Protein 1IA9 (pdb70)

Solvent-accessible surface area: 25788 Å² total; per-residue (Å²): 191,146,28,23,70,83,14,87,82,16,6,30,48,2,15,108,91,8,109,30,98,59,50,100,42,124,31,59,45,3,42,0,16,98,1,84,33,87,32,93,96,86,14,17,56,0,94,2,43,17,11,88,98,17,22,6,0,3,2,18,121,93,52,145,70,72,71,60,38,32,133,12,39,51,0,50,0,28,18,4,24,142,104,22,1,96,59,61,74,70,2,18,15,14,10,8,45,101,117,4,53,117,72,43,54,94,108,16,149,124,77,20,16,20,39,0,0,9,30,21,1,0,2,8,7,0,0,36,3,1,2,46,3,0,44,110,79,27,29,187,60,4,83,87,40,0,114,1,12,44,6,18,0,1,57,8,150,67,68,40,64,36,28,1,0,6,60,31,43,127,56,128,96,105,99,8,4,41,18,64,0,71,43,54,146,43,114,72,67,27,6,37,2,0,2,0,0,0,0,4,0,13,12,9,0,129,16,39,0,1,0,0,15,0,18,1,28,32,62,44,0,2,47,6,4,0,0,45,9,101,48,158,94,39,109,67,1,14,0,1,3,26,87,29,29,118,54,0,26,132,31,1,40,54,84,13,134,37,11,43,5,1,164,97,14,176,27,36,78,5,141,86,101,82,213,144,150,72,94,93,6,59,74,80,28,84,88,14,6,27,60,0,14,112,76,11,99,27,114,50,55,91,137,148,30,52,58,3,11,2,8,90,2,63,30,79,34,98,87,74,26,7,62,0,93,0,51,15,11,105,53,0,39,12,1,46,1,44,89,83,30,180,126,109,77,56,70,48,38,32,56,16,20,68,0,51,0,47,19,1,8,96,86,25,0,97,48,56,86,61,6,13,7,21,26,15,54,94,102,14,31,109,89,22,24,96,104,34,146,139,96,14,41,14,58,0,0,12,24,12,2,5,4,8,10,0,0,22,4,2,6,58,2,0,31,99,57,22,46,196,63,9,93,77,27,0,112,5,15,57,8,12,0,0,76,0,86,71,48,50,69,34,12,1,0,8,65,17,42,109,56,137,108,78,95,0,3,43,26,68,0,53,36,58,146,42,117,68,59,20,23,38,4,0,0,0,0,0,0,14,0,26,32,9,0,152,16,40,0,0,0,0,10,0,15,0,28,17,55,62,0,2,45,1,3,0,0,23,22,112,46,182,142,100,44,44,57,10,1,1,9,30,101,40,24,163,92,2,25,115,16,1,41,54,98,2,119,38,12,62,4,0,151,88,21,177,27,56,61,1,116,97,74,89,200,150

Foldseek 3Di:
DDCDPVNVVVVVVVVDDDDDDDDDDAAFKKWWKFFDWPDVVLLLPTDTHIDDHTKIWGKHFDDFDDDPFKTKTKIATQDIPVCPDPHRFIKIKIFTDPVLLVVCCVVDVPLSRVVLQVLQQVQLSVVQSLLSVCVVPADVVQPDGAHEWHKIWMAGVVVGHIIIMTGDDDDDKDWQFAQQQDGDPDPDSQSLLVLLSQLCVCVVVLNQKGKGRFMGHGRYTYDIWIFRRPDQDPVPTTRHDDDHDSCRLVSNLVRRDHDPSNVSRVGDRSVDDSVD/DDDDDDPVVVVVVVCVVDDDDDDDDDDAWAKKWWKAFDWPCVPLLLPTDTHIDDDTWIWTKHQPDPDWDDDFQKTKGKIATCGTVVCPDPHRFIKIWIWGDPVVQVVCCVVVVPQSGQVLLVLQQVQQSVVQSLQSVCVVPADPPQDAGAHEWHWIWMAGPVVRGIIIMTGDDDADKFWQFDLQLGGDDDPDSQSLVQLLSQLVVCVVVVNQWGWGRFIGHGRYTYRIWIARRPDDDDPPGTSHDDDHDDNNVVSNLVHRDHDPRNVSRVHDRSVDDSVD

InterPro domains:
  IPR004166 Alpha-type protein kinase, alpha-kinase domain [PF02816] (1619-1814)
  IPR004166 Alpha-type protein kinase, alpha-kinase domain [PS51158] (1592-1822)
  IPR004166 Alpha-type protein kinase, alpha-kinase domain [SM00811] (1597-1814)
  IPR011009 Protein kinase-like domain superfamily [SSF56112] (1552-1827)
  IPR029601 Transient receptor potential cation channel subfamily M member 7, alpha-kinase domain [cd16971] (1578-1816)
  IPR032415 TRPM, tetramerisation domain [PF16519] (1194-1249)
  IPR037162 TRPM, tetramerisation domain superfamily [G3DSA:1.20.5.1010] (1195-1249)
  IPR041491 TRPM, SLOG domain [PF18139] (106-371)
  IPR050927 Transient receptor potential cation channel M [PTHR13800] (1-1356)
  IPR056336 Calcium channel YVC1-like, C-terminal transmembrane domain [PF23317] (863-1122)
  IPR057366 TRPM-like domain [PF25508] (427-539)
  IPR057366 TRPM-like domain [PF25508] (573-736)

Organism: Mus musculus (NCBI:txid10090)

CATH classification: 3.30.200.20 (+1 more: 3.20.200.10)

Secondary structure (DSSP, 8-state):
----HHHHHHHHGGGS------BPPSSEEEEEE-EEES-GGGGGG--EEE-SS-EEEEEEEEE--B-SSEEEEEEEEEEEGGGSS-TTEEEEEEEE-HHHHHHSTTT-SS-HHHHHHHHHHHHHHHHHHHHHHHHHHS-TT-----EEPP-EEEEETTTTEEEEEEEPP-S--EESB-TT--BPPP-SHHHHHHHHHHHHHHHHTTTSEEEE--EEETTEE-S-EEEETT-SSGGGTBSSS----TTHHHHHHHH----HHHHHTTPPPTTS-TT-/------HHHHHHHHGGGS-----------EEEEEE-EEES-GGGGGG--EEE-SB-EEEEEE-----EE-SSSEEEEEEEEEEEGGGSS-TTEEEEEEEE-HHHHHHHHTT--SSHHHHHHHHHHHHHHHHHHHHHHHHHHS-TT-----EEPP-EEEEETTTTEEEEEEEPP-S--EESB-TTS-BPPP-SHHHHHHHHHHHHHHHHTTTSEEEE--EEETTEE---EEEETT--STT-SBSSS----TTHHHHHHHH----HHHHHTTPPPTTS-S--

Sequence (556 aa):
YYYSAVERNNLMRLSQSIPFVPVPPRGEPVTVYRLEESSPSILNNSMSSWSQLGLCAKIEFLSKMGGGLRRAVKVLCTWSEHDILKSGHLYIIKSFLPEVINTWSSIYKEDTVLHLCLREIQQQRAAQKLTFAFNQMKPKSIPYSPRFLEVFLLYCHSAGQWFAVEECMTGEFRKYNNNNGDEIIPTNTLEEIMLAFSHWTYEYTRGELLVLDLQGVGENLTDPSVIKAEEKRSCDMVFGPANLGEDAIKNFRAKHHCNSCCRKLKLPDLKRNDYTTNYYYSAVERNNLMRLSQSIPFVPVPPRGEPVTVYRLEESSPSILNNSMSSWSQLGLCAKIEFLSKEEMGGGLRRAVKVLCTWSEHDILKSGHLYIIKSFLPEVINTWSSIYKEDTVLHLCLREIQQQRAAQKLTFAFNQMKPKSIPYSPRFLEVFLLYCHSAGQWFAVEECMTGEFRKYNNNNGDEIIPTNTLEEIMLAFSHWTYEYTRGELLVLDLQGVGENLTDPSVIKAEEKRSCDMVFGPANLGEDAIKNFRAKHHCNSCCRKLKLPDLKRNDYT

Nearest PDB structures (foldseek):
  1iah-assembly1_A  TM=1.003E+00  e=3.356E-58  Mus musculus
  1iah-assembly1_B  TM=9.351E-01  e=4.214E-53  Mus musculus
  1iaj-assembly1_A  TM=9.860E-01  e=1.757E-43  Mus musculus
  1iaj-assembly1_B  TM=9.258E-01  e=1.757E-43  Mus musculus
  7shq-assembly1_A  TM=7.380E-01  e=3.211E-14  Homo sapiens

Structure (mmCIF, N/CA/C/O backbone):
data_1IA9
#
_entry.id   1IA9
#
_cell.length_a   109.270
_cell.length_b   136.550
_cell.length_c   113.260
_cell.angle_alpha   90.00
_cell.angle_beta   90.00
_cell.angle_gamma   90.00
#
_symmetry.space_group_name_H-M   'C 2 2 21'
#
loop_
_entity.id
_entity.type
_entity.pdbx_description
1 polymer 'TRANSIENT RECEPTOR POTENTIAL-RELATED PROTEIN'
2 non-polymer 'ZINC ION'
3 non-polymer 'PHOSPHOAMINOPHOSPHONIC ACID-ADENYLATE ESTER'
4 non-polymer 2,3-DIHYDROXY-1,4-DITHIOBUTANE
5 water water
#
loop_
_atom_site.group_PDB
_atom_site.id
_atom_site.type_symbol
_atom_site.label_atom_id
_atom_site.label_alt_id
_atom_site.label_comp_id
_atom_site.label_asym_id
_atom_site.label_entity_id
_atom_site.label_seq_id
_atom_site.pdbx_PDB_ins_code
_atom_site.Cartn_x
_atom_site.Cartn_y
_atom_site.Cartn_z
_atom_site.occupancy
_atom_site.B_iso_or_equiv
_atom_site.auth_seq_id
_atom_site.auth_comp_id
_atom_site.auth_asym_id
_atom_site.auth_atom_id
_atom_site.pdbx_PDB_model_num
ATOM 1 N N . TYR A 1 3 ? 85.497 47.449 61.133 1.00 71.09 1551 TYR A N 1
ATOM 2 C CA . TYR A 1 3 ? 86.670 47.887 61.941 1.00 71.23 1551 TYR A CA 1
ATOM 3 C C . TYR A 1 3 ? 86.472 47.552 63.421 1.00 69.05 1551 TYR A C 1
ATOM 4 O O . TYR A 1 3 ? 86.124 46.418 63.770 1.00 70.02 1551 TYR A O 1
ATOM 13 N N . TYR A 1 4 ? 86.683 48.546 64.279 1.00 67.19 1552 TYR A N 1
ATOM 14 C CA . TYR A 1 4 ? 86.564 48.408 65.727 1.00 64.42 1552 TYR A CA 1
ATOM 15 C C . TYR A 1 4 ? 85.136 48.094 66.192 1.00 61.98 1552 TYR A C 1
ATOM 16 O O . TYR A 1 4 ? 84.249 48.947 66.116 1.00 62.25 1552 TYR A O 1
ATOM 25 N N . TYR A 1 5 ? 84.926 46.869 66.675 1.00 56.97 1553 TYR A N 1
ATOM 26 C CA . TYR A 1 5 ? 83.615 46.441 67.173 1.00 53.62 1553 TYR A CA 1
ATOM 27 C C . TYR A 1 5 ? 83.671 46.137 68.676 1.00 51.65 1553 TYR A C 1
ATOM 28 O O . TYR A 1 5 ? 83.707 44.976 69.073 1.00 50.28 1553 TYR A O 1
ATOM 37 N N . SER A 1 6 ? 83.651 47.188 69.494 1.00 48.24 1554 SER A N 1
ATOM 38 C CA . SER A 1 6 ? 83.736 47.074 70.952 1.00 46.19 1554 SER A CA 1
ATOM 39 C C . SER A 1 6 ? 82.703 46.177 71.631 1.00 43.93 1554 SER A C 1
ATOM 40 O O . SER A 1 6 ? 81.790 45.649 70.995 1.00 43.05 1554 SER A O 1
ATOM 43 N N . ALA A 1 7 ? 82.873 46.008 72.940 1.00 45.20 1555 ALA A N 1
ATOM 44 C CA . ALA A 1 7 ? 81.970 45.199 73.748 1.00 41.49 1555 ALA A CA 1
ATOM 45 C C . ALA A 1 7 ? 80.712 46.008 74.072 1.00 39.72 1555 ALA A C 1
ATOM 46 O O . ALA A 1 7 ? 79.613 45.457 74.148 1.00 41.31 1555 ALA A O 1
ATOM 48 N N . VAL A 1 8 ? 80.881 47.310 74.275 1.00 37.66 1556 VAL A N 1
ATOM 49 C CA . VAL A 1 8 ? 79.748 48.184 74.583 1.00 38.69 1556 VAL A CA 1
ATOM 50 C C . VAL A 1 8 ? 78.818 48.199 73.369 1.00 34.91 1556 VAL A C 1
ATOM 51 O O . VAL A 1 8 ? 77.599 48.150 73.506 1.00 38.22 1556 VAL A O 1
ATOM 55 N N . GLU A 1 9 ? 79.417 48.261 72.181 1.00 37.69 1557 GLU A N 1
ATOM 56 C CA . GLU A 1 9 ? 78.667 48.273 70.935 1.00 36.35 1557 GLU A CA 1
ATOM 57 C C . GLU A 1 9 ? 77.974 46.928 70.746 1.00 38.34 1557 GLU A C 1
ATOM 58 O O . GLU A 1 9 ? 76.795 46.870 70.410 1.00 31.49 1557 GLU A O 1
ATOM 64 N N . ARG A 1 10 ? 78.703 45.840 70.975 1.00 34.36 1558 ARG A N 1
ATOM 65 C CA . ARG A 1 10 ? 78.116 44.517 70.841 1.00 33.62 1558 ARG A CA 1
ATOM 66 C C . ARG A 1 10 ? 77.024 44.312 71.888 1.00 33.24 1558 ARG A C 1
ATOM 67 O O . ARG A 1 10 ? 75.956 43.780 71.591 1.00 34.08 1558 ARG A O 1
ATOM 75 N N . ASN A 1 11 ? 77.293 44.733 73.120 1.00 33.05 1559 ASN A N 1
ATOM 76 C CA . ASN A 1 11 ? 76.315 44.585 74.192 1.00 35.65 1559 ASN A CA 1
ATOM 77 C C . ASN A 1 11 ? 75.002 45.316 73.892 1.00 34.93 1559 ASN A C 1
ATOM 78 O O . ASN A 1 11 ? 73.914 44.771 74.077 1.00 34.82 1559 ASN A O 1
ATOM 83 N N . ASN A 1 12 ? 75.097 46.553 73.435 1.00 35.89 1560 ASN A N 1
ATOM 84 C CA . ASN A 1 12 ? 73.874 47.300 73.153 1.00 39.75 1560 ASN A CA 1
ATOM 85 C C . ASN A 1 12 ? 73.102 46.765 71.946 1.00 41.96 1560 ASN A C 1
ATOM 86 O O . ASN A 1 12 ? 71.897 47.023 71.812 1.00 43.50 1560 ASN A O 1
ATOM 91 N N . LEU A 1 13 ? 73.786 46.017 71.078 1.00 38.59 1561 LEU A N 1
ATOM 92 C CA . LEU A 1 13 ? 73.140 45.413 69.919 1.00 37.13 1561 LEU A CA 1
ATOM 93 C C . LEU A 1 13 ? 72.417 44.151 70.371 1.00 36.45 1561 LEU A C 1
ATOM 94 O O . LEU A 1 13 ? 71.241 43.960 70.094 1.00 36.30 1561 LEU A O 1
ATOM 99 N N . MET A 1 14 ? 73.143 43.287 71.071 1.00 37.45 1562 MET A N 1
ATOM 100 C CA . MET A 1 14 ? 72.589 42.027 71.546 1.00 36.18 1562 MET A CA 1
ATOM 101 C C . MET A 1 14 ? 71.450 42.248 72.540 1.00 35.97 1562 MET A C 1
ATOM 102 O O . MET A 1 14 ? 70.508 41.461 72.605 1.00 32.22 1562 MET A O 1
ATOM 107 N N . ARG A 1 15 ? 71.533 43.323 73.312 1.00 33.49 1563 ARG A N 1
ATOM 108 C CA . ARG A 1 15 ? 70.474 43.668 74.267 1.00 36.92 1563 ARG A CA 1
ATOM 109 C C . ARG A 1 15 ? 69.114 43.807 73.541 1.00 32.13 1563 ARG A C 1
ATOM 110 O O . ARG A 1 15 ? 68.061 43.484 74.085 1.00 32.81 1563 ARG A O 1
ATOM 118 N N . LEU A 1 16 ? 69.148 44.276 72.299 1.00 32.78 1564 LEU A N 1
ATOM 119 C CA . LEU A 1 16 ? 67.924 44.449 71.520 1.00 32.25 1564 LEU A CA 1
ATOM 120 C C . LEU A 1 16 ? 67.280 43.123 71.095 1.00 31.94 1564 LEU A C 1
ATOM 121 O O . LEU A 1 16 ? 66.117 43.094 70.710 1.00 32.06 1564 LEU A O 1
ATOM 126 N N . SER A 1 17 ? 68.024 42.024 71.184 1.00 31.21 1565 SER A N 1
ATOM 127 C CA . SER A 1 17 ? 67.483 40.726 70.808 1.00 35.57 1565 SER A CA 1
ATOM 128 C C . SER A 1 17 ? 66.715 40.101 71.971 1.00 38.19 1565 SER A C 1
ATOM 129 O O . SER A 1 17 ? 65.982 39.127 71.796 1.00 37.12 1565 SER A O 1
ATOM 132 N N . GLN A 1 18 ? 66.876 40.668 73.159 1.00 43.32 1566 GLN A N 1
ATOM 133 C CA . GLN A 1 18 ? 66.207 40.132 74.334 1.00 48.79 1566 GLN A CA 1
ATOM 134 C C . GLN A 1 18 ? 65.142 41.070 74.877 1.00 51.01 1566 GLN A C 1
ATOM 135 O O . GLN A 1 18 ? 64.941 42.169 74.363 1.00 46.72 1566 GLN A O 1
ATOM 141 N N . SER A 1 19 ? 64.445 40.623 75.913 1.00 51.50 1567 SER A N 1
ATOM 142 C CA . SER A 1 19 ? 63.405 41.438 76.516 1.00 56.30 1567 SER A CA 1
ATOM 143 C C . SER A 1 19 ? 63.991 42.629 77.261 1.00 53.78 1567 SER A C 1
ATOM 144 O O . SER A 1 19 ? 64.875 42.481 78.103 1.00 58.15 1567 SER A O 1
ATOM 147 N N . ILE A 1 20 ? 63.499 43.811 76.920 1.00 49.33 1568 ILE A N 1
ATOM 148 C CA . ILE A 1 20 ? 63.908 45.047 77.564 1.00 44.25 1568 ILE A CA 1
ATOM 149 C C . ILE A 1 20 ? 62.629 45.454 78.280 1.00 42.16 1568 ILE A C 1
ATOM 150 O O . ILE A 1 20 ? 61.548 45.393 77.703 1.00 40.87 1568 ILE A O 1
ATOM 155 N N . PRO A 1 21 ? 62.731 45.844 79.556 1.00 42.71 1569 PRO A N 1
ATOM 156 C CA . PRO A 1 21 ? 61.530 46.237 80.294 1.00 42.17 1569 PRO A CA 1
ATOM 157 C C . PRO A 1 21 ? 60.696 47.345 79.667 1.00 37.63 1569 PRO A C 1
ATOM 158 O O . PRO A 1 21 ? 61.210 48.359 79.192 1.00 38.27 1569 PRO A O 1
ATOM 162 N N . PHE A 1 22 ? 59.393 47.122 79.673 1.00 39.09 1570 PHE A N 1
ATOM 163 C CA . PHE A 1 22 ? 58.446 48.084 79.151 1.00 43.96 1570 PHE A CA 1
ATOM 164 C C . PHE A 1 22 ? 57.262 48.210 80.099 1.00 44.42 1570 PHE A C 1
ATOM 165 O O . PHE A 1 22 ? 56.589 47.228 80.409 1.00 45.20 1570 PHE A O 1
ATOM 173 N N . VAL A 1 23 ? 57.026 49.429 80.564 1.00 46.99 1571 VAL A N 1
ATOM 174 C CA . VAL A 1 23 ? 55.911 49.713 81.453 1.00 49.95 1571 VAL A CA 1
ATOM 175 C C . VAL A 1 23 ? 55.076 50.815 80.827 1.00 50.38 1571 VAL A C 1
ATOM 176 O O . VAL A 1 23 ? 55.417 51.995 80.913 1.00 53.18 1571 VAL A O 1
ATOM 180 N N . PRO A 1 24 ? 53.984 50.447 80.156 1.00 50.79 1572 PRO A N 1
ATOM 181 C CA . PRO A 1 24 ? 53.167 51.494 79.552 1.00 51.18 1572 PRO A CA 1
ATOM 182 C C . PRO A 1 24 ? 52.488 52.322 80.639 1.00 54.31 1572 PRO A C 1
ATOM 183 O O . PRO A 1 24 ? 51.737 51.797 81.460 1.00 55.98 1572 PRO A O 1
ATOM 187 N N . VAL A 1 25 ? 52.791 53.614 80.654 1.00 53.07 1573 VAL A N 1
ATOM 188 C CA . VAL A 1 25 ? 52.211 54.542 81.612 1.00 50.87 1573 VAL A CA 1
ATOM 189 C C . VAL A 1 25 ? 51.320 55.497 80.821 1.00 46.19 1573 VAL A C 1
ATOM 190 O O . VAL A 1 25 ? 51.758 56.095 79.837 1.00 42.51 1573 VAL A O 1
ATOM 194 N N . PRO A 1 26 ? 50.056 55.645 81.234 1.00 47.38 1574 PRO A N 1
ATOM 195 C CA . PRO A 1 26 ? 49.152 56.549 80.520 1.00 46.38 1574 PRO A CA 1
ATOM 196 C C . PRO A 1 26 ? 49.731 57.962 80.444 1.00 41.99 1574 PRO A C 1
ATOM 197 O O . PRO A 1 26 ? 50.511 58.377 81.299 1.00 47.20 1574 PRO A O 1
ATOM 201 N N . PRO A 1 27 ? 49.368 58.712 79.402 1.00 42.97 1575 PRO A N 1
ATOM 202 C CA . PRO A 1 27 ? 49.873 60.075 79.257 1.00 42.73 1575 PRO A CA 1
ATOM 203 C C . PRO A 1 27 ? 49.540 60.936 80.477 1.00 42.86 1575 PRO A C 1
ATOM 204 O O . PRO A 1 27 ? 48.614 60.633 81.227 1.00 39.00 1575 PRO A O 1
ATOM 208 N N . ARG A 1 28 ? 50.314 61.997 80.683 1.00 42.64 1576 ARG A N 1
ATOM 209 C CA . ARG A 1 28 ? 50.077 62.905 81.803 1.00 45.64 1576 ARG A CA 1
ATOM 210 C C . ARG A 1 28 ? 49.170 64.028 81.325 1.00 39.55 1576 ARG A C 1
ATOM 211 O O . ARG A 1 28 ? 49.243 64.437 80.167 1.00 42.00 1576 ARG A O 1
ATOM 219 N N . GLY A 1 29 ? 48.318 64.523 82.214 1.00 38.75 1577 GLY A N 1
ATOM 220 C CA . GLY A 1 29 ? 47.418 65.605 81.841 1.00 34.59 1577 GLY A CA 1
ATOM 221 C C . GLY A 1 29 ? 46.310 65.255 80.852 1.00 38.75 1577 GLY A C 1
ATOM 222 O O . GLY A 1 29 ? 45.759 64.153 80.857 1.00 38.45 1577 GLY A O 1
ATOM 223 N N . GLU A 1 30 ? 45.967 66.211 80.001 1.00 38.97 1578 GLU A N 1
ATOM 224 C CA . GLU A 1 30 ? 44.909 66.003 79.030 1.00 40.38 1578 GLU A CA 1
ATOM 225 C C . GLU A 1 30 ? 45.083 66.872 77.804 1.00 37.45 1578 GLU A C 1
ATOM 226 O O . GLU A 1 30 ? 45.622 67.981 77.877 1.00 39.60 1578 GLU A O 1
ATOM 232 N N . PRO A 1 31 ? 44.653 66.363 76.642 1.00 33.92 1579 PRO A N 1
ATOM 233 C CA . PRO A 1 31 ? 44.750 67.118 75.398 1.00 30.98 1579 PRO A CA 1
ATOM 234 C C . PRO A 1 31 ? 43.441 67.921 75.311 1.00 34.48 1579 PRO A C 1
ATOM 235 O O . PRO A 1 31 ? 42.380 67.415 75.690 1.00 36.07 1579 PRO A O 1
ATOM 239 N N . VAL A 1 32 ? 43.512 69.160 74.836 1.00 31.52 1580 VAL A N 1
ATOM 240 C CA . VAL A 1 32 ? 42.316 69.984 74.700 1.00 31.37 1580 VAL A CA 1
ATOM 241 C C . VAL A 1 32 ? 42.322 70.654 73.344 1.00 30.27 1580 VAL A C 1
ATOM 242 O O . VAL A 1 32 ? 43.353 70.713 72.679 1.00 35.65 1580 VAL A O 1
ATOM 246 N N . THR A 1 33 ? 41.167 71.159 72.924 1.00 32.98 1581 THR A N 1
ATOM 247 C CA . THR A 1 33 ? 41.073 71.820 71.630 1.00 32.41 1581 THR A CA 1
ATOM 248 C C . THR A 1 33 ? 40.856 73.300 71.866 1.00 34.08 1581 THR A C 1
ATOM 249 O O . THR A 1 33 ? 39.928 73.699 72.569 1.00 30.98 1581 THR A O 1
ATOM 253 N N . VAL A 1 34 ? 41.721 74.108 71.261 1.00 33.31 1582 VAL A N 1
ATOM 254 C CA . VAL A 1 34 ? 41.678 75.553 71.437 1.00 32.83 1582 VAL A CA 1
ATOM 255 C C . VAL A 1 34 ? 41.206 76.339 70.217 1.00 30.06 1582 VAL A C 1
ATOM 256 O O . VAL A 1 34 ? 41.630 76.088 69.095 1.00 35.50 1582 VAL A O 1
ATOM 260 N N . TYR A 1 35 ? 40.324 77.301 70.460 1.00 31.66 1583 TYR A N 1
ATOM 261 C CA . TYR A 1 35 ? 39.793 78.154 69.414 1.00 29.71 1583 TYR A CA 1
ATOM 262 C C . TYR A 1 35 ? 40.109 79.603 69.766 1.00 32.95 1583 TYR A C 1
ATOM 263 O O . TYR A 1 35 ? 40.055 80.008 70.931 1.00 32.74 1583 TYR A O 1
ATOM 272 N N . ARG A 1 36 ? 40.436 80.389 68.755 1.00 32.36 1584 ARG A N 1
ATOM 273 C CA . ARG A 1 36 ? 40.776 81.777 68.988 1.00 36.55 1584 ARG A CA 1
ATOM 274 C C . ARG A 1 36 ? 39.813 82.789 68.385 1.00 35.58 1584 ARG A C 1
ATOM 275 O O . ARG A 1 36 ? 39.230 82.561 67.323 1.00 37.31 1584 ARG A O 1
ATOM 283 N N . LEU A 1 37 ? 39.641 83.909 69.082 1.00 33.72 1585 LEU A N 1
ATOM 284 C CA . LEU A 1 37 ? 38.806 84.983 68.566 1.00 26.30 1585 LEU A CA 1
ATOM 285 C C . LEU A 1 37 ? 39.807 85.856 67.823 1.00 29.30 1585 LEU A C 1
ATOM 286 O O . LEU A 1 37 ? 40.519 86.659 68.434 1.00 28.61 1585 LEU A O 1
ATOM 291 N N . GLU A 1 38 ? 39.875 85.681 66.506 1.00 29.42 1586 GLU A N 1
ATOM 292 C CA . GLU A 1 38 ? 40.816 86.418 65.666 1.00 35.15 1586 GLU A CA 1
ATOM 293 C C . GLU A 1 38 ? 40.443 87.871 65.407 1.00 34.80 1586 GLU A C 1
ATOM 294 O O . GLU A 1 38 ? 39.307 88.278 65.626 1.00 39.82 1586 GLU A O 1
ATOM 300 N N . GLU A 1 39 ? 41.424 88.641 64.945 1.00 36.60 1587 GLU A N 1
ATOM 301 C CA . GLU A 1 39 ? 41.262 90.063 64.644 1.00 33.96 1587 GLU A CA 1
ATOM 302 C C . GLU A 1 39 ? 41.814 90.381 63.253 1.00 38.28 1587 GLU A C 1
ATOM 303 O O . GLU A 1 39 ? 42.914 89.948 62.895 1.00 37.01 1587 GLU A O 1
ATOM 309 N N . SER A 1 40 ? 41.065 91.161 62.482 1.00 38.69 1588 SER A N 1
ATOM 310 C CA . SER A 1 40 ? 41.474 91.525 61.131 1.00 42.49 1588 SER A CA 1
ATOM 311 C C . SER A 1 40 ? 42.624 92.524 61.129 1.00 43.14 1588 SER A C 1
ATOM 312 O O . SER A 1 40 ? 43.351 92.637 60.144 1.00 45.52 1588 SER A O 1
ATOM 315 N N . SER A 1 41 ? 42.790 93.247 62.232 1.00 42.14 1589 SER A N 1
ATOM 316 C CA . SER A 1 41 ? 43.850 94.247 62.325 1.00 45.08 1589 SER A CA 1
ATOM 317 C C . SER A 1 41 ? 44.454 94.365 63.727 1.00 43.84 1589 SER A C 1
ATOM 318 O O . SER A 1 41 ? 44.247 95.362 64.415 1.00 47.56 1589 SER A O 1
ATOM 321 N N . PRO A 1 42 ? 45.227 93.354 64.156 1.00 45.09 1590 PRO A N 1
ATOM 322 C CA . PRO A 1 42 ? 45.876 93.314 65.473 1.00 45.58 1590 PRO A CA 1
ATOM 323 C C . PRO A 1 42 ? 46.593 94.594 65.895 1.00 47.77 1590 PRO A C 1
ATOM 324 O O . PRO A 1 42 ? 46.383 95.088 67.003 1.00 49.80 1590 PRO A O 1
ATOM 328 N N . SER A 1 43 ? 47.432 95.133 65.012 1.00 47.19 1591 SER A N 1
ATOM 329 C CA . SER A 1 43 ? 48.192 96.341 65.322 1.00 48.55 1591 SER A CA 1
ATOM 330 C C . SER A 1 43 ? 47.307 97.573 65.472 1.00 48.62 1591 SER A C 1
ATOM 331 O O . SER A 1 43 ? 47.777 98.627 65.895 1.00 49.72 1591 SER A O 1
ATOM 334 N N . ILE A 1 44 ? 46.037 97.446 65.100 1.00 47.46 1592 ILE A N 1
ATOM 335 C CA . ILE A 1 44 ? 45.092 98.551 65.224 1.00 47.00 1592 ILE A CA 1
ATOM 336 C C . ILE A 1 44 ? 43.781 97.935 65.717 1.00 46.03 1592 ILE A C 1
ATOM 337 O O . ILE A 1 44 ? 42.723 98.064 65.101 1.00 43.32 1592 ILE A O 1
ATOM 342 N N . LEU A 1 45 ? 43.901 97.253 66.851 1.00 41.94 1593 LEU A N 1
ATOM 343 C CA . LEU A 1 45 ? 42.817 96.536 67.506 1.00 41.53 1593 LEU A CA 1
ATOM 344 C C . LEU A 1 45 ? 41.461 97.225 67.659 1.00 37.09 1593 LEU A C 1
ATOM 345 O O . LEU A 1 45 ? 40.423 96.561 67.617 1.00 32.55 1593 LEU A O 1
ATOM 350 N N . ASN A 1 46 ? 41.451 98.537 67.863 1.00 39.77 1594 ASN A N 1
ATOM 351 C CA . ASN A 1 46 ? 40.178 99.235 68.031 1.00 40.86 1594 ASN A CA 1
ATOM 352 C C . ASN A 1 46 ? 39.465 99.467 66.702 1.00 42.78 1594 ASN A C 1
ATOM 353 O O . ASN A 1 46 ? 38.297 99.848 66.677 1.00 41.00 1594 ASN A O 1
ATOM 358 N N . ASN A 1 47 ? 40.167 99.241 65.597 1.00 43.77 1595 ASN A N 1
ATOM 359 C CA . ASN A 1 47 ? 39.558 99.388 64.277 1.00 47.94 1595 ASN A CA 1
ATOM 360 C C . ASN A 1 47 ? 39.619 98.036 63.579 1.00 47.16 1595 ASN A C 1
ATOM 361 O O . ASN A 1 47 ? 39.641 97.953 62.350 1.00 50.69 1595 ASN A O 1
ATOM 366 N N . SER A 1 48 ? 39.652 96.977 64.380 1.00 43.97 1596 SER A N 1
ATOM 367 C CA . SER A 1 48 ? 39.737 95.622 63.855 1.00 38.88 1596 SER A CA 1
ATOM 368 C C . SER A 1 48 ? 38.441 94.867 64.086 1.00 37.98 1596 SER A C 1
ATOM 369 O O . SER A 1 48 ? 37.719 95.144 65.043 1.00 39.24 1596 SER A O 1
ATOM 372 N N . MET A 1 49 ? 38.138 93.931 63.190 1.00 34.38 1597 MET A N 1
ATOM 373 C CA . MET A 1 49 ? 36.931 93.125 63.308 1.00 36.91 1597 MET A CA 1
ATOM 374 C C . MET A 1 49 ? 37.264 91.786 63.939 1.00 33.97 1597 MET A C 1
ATOM 375 O O . MET A 1 49 ? 38.214 91.108 63.535 1.00 34.82 1597 MET A O 1
ATOM 380 N N . SER A 1 50 ? 36.485 91.413 64.946 1.00 33.56 1598 SER A N 1
ATOM 381 C CA . SER A 1 50 ? 36.688 90.153 65.642 1.00 33.24 1598 SER A CA 1
ATOM 382 C C . SER A 1 50 ? 35.869 89.036 64.998 1.00 35.47 1598 SER A C 1
ATOM 383 O O . SER A 1 50 ? 34.707 89.225 64.682 1.00 34.06 1598 SER A O 1
ATOM 386 N N . SER A 1 51 ? 36.472 87.875 64.789 1.00 30.97 1599 SER A N 1
ATOM 387 C CA . SER A 1 51 ? 35.716 86.761 64.239 1.00 37.02 1599 SER A CA 1
ATOM 388 C C . SER A 1 51 ? 36.340 85.479 64.758 1.00 37.31 1599 SER A C 1
ATOM 389 O O . SER A 1 51 ? 37.558 85.388 64.889 1.00 35.98 1599 SER A O 1
ATOM 392 N N . TRP A 1 52 ? 35.501 84.502 65.081 1.00 36.87 1600 TRP A N 1
ATOM 393 C CA . TRP A 1 52 ? 35.985 83.233 65.599 1.00 38.93 1600 TRP A CA 1
ATOM 394 C C . TRP A 1 52 ? 36.734 82.374 64.594 1.00 41.73 1600 TRP A C 1
ATOM 395 O O . TRP A 1 52 ? 36.380 82.312 63.413 1.00 37.27 1600 TRP A O 1
ATOM 406 N N . SER A 1 53 ? 37.791 81.725 65.073 1.00 40.32 1601 SER A N 1
ATOM 407 C CA . SER A 1 53 ? 38.565 80.828 64.227 1.00 43.59 1601 SER A CA 1
ATOM 408 C C . SER A 1 53 ? 37.700 79.580 64.063 1.00 45.11 1601 SER A C 1
ATOM 409 O O . SER A 1 53 ? 36.799 79.338 64.866 1.00 46.12 1601 SER A O 1
ATOM 412 N N . GLN A 1 54 ? 37.978 78.787 63.034 1.00 47.11 1602 GLN A N 1
ATOM 413 C CA . GLN A 1 54 ? 37.201 77.580 62.760 1.00 51.40 1602 GLN A CA 1
ATOM 414 C C . GLN A 1 54 ? 37.986 76.320 63.093 1.00 48.82 1602 GLN A C 1
ATOM 415 O O . GLN A 1 54 ? 37.461 75.390 63.699 1.00 49.93 1602 GLN A O 1
ATOM 421 N N . LEU A 1 55 ? 39.247 76.302 62.682 1.00 48.49 1603 LEU A N 1
ATOM 422 C CA . LEU A 1 55 ? 40.132 75.168 62.918 1.00 48.61 1603 LEU A CA 1
ATOM 423 C C . LEU A 1 55 ? 40.644 75.148 64.356 1.00 44.76 1603 LEU A C 1
ATOM 424 O O . LEU A 1 55 ? 41.479 75.971 64.724 1.00 41.47 1603 LEU A O 1
ATOM 429 N N . GLY A 1 56 ? 40.143 74.211 65.157 1.00 40.56 1604 GLY A N 1
ATOM 430 C CA . GLY A 1 56 ? 40.576 74.091 66.539 1.00 40.84 1604 GLY A CA 1
ATOM 431 C C . GLY A 1 56 ? 41.923 73.397 66.614 1.00 41.32 1604 GLY A C 1
ATOM 432 O O . GLY A 1 56 ? 42.120 72.359 65.979 1.00 39.46 1604 GLY A O 1
ATOM 433 N N . LEU A 1 57 ? 42.855 73.966 67.374 1.00 36.53 1605 LEU A N 1
ATOM 434 C CA . LEU A 1 57 ? 44.192 73.388 67.491 1.00 34.42 1605 LEU A CA 1
ATOM 435 C C . LEU A 1 57 ? 44.411 72.715 68.846 1.00 36.06 1605 LEU A C 1
ATOM 436 O O . LEU A 1 57 ? 43.899 73.169 69.873 1.00 34.35 1605 LEU A O 1
ATOM 441 N N . CYS A 1 58 ? 45.163 71.617 68.856 1.00 33.52 1606 CYS A N 1
ATOM 442 C CA . CYS A 1 58 ? 45.380 70.902 70.098 1.00 33.15 1606 CYS A CA 1
ATOM 443 C C . CYS A 1 58 ? 46.408 71.579 70.982 1.00 32.77 1606 CYS A C 1
ATOM 444 O O . CYS A 1 58 ? 47.317 72.249 70.499 1.00 36.02 1606 CYS A O 1
ATOM 447 N N . ALA A 1 59 ? 46.229 71.413 72.288 1.00 31.81 1607 ALA A N 1
ATOM 448 C CA . ALA A 1 59 ? 47.147 71.950 73.276 1.00 35.91 1607 ALA A CA 1
ATOM 449 C C . ALA A 1 59 ? 47.200 70.889 74.348 1.00 34.25 1607 ALA A C 1
ATOM 450 O O . ALA A 1 59 ? 46.200 70.208 74.611 1.00 34.60 1607 ALA A O 1
ATOM 452 N N . LYS A 1 60 ? 48.367 70.717 74.953 1.00 31.13 1608 LYS A N 1
ATOM 453 C CA . LYS A 1 60 ? 48.492 69.728 76.007 1.00 29.85 1608 LYS A CA 1
ATOM 454 C C . LYS A 1 60 ? 48.634 70.470 77.328 1.00 32.17 1608 LYS A C 1
ATOM 455 O O . LYS A 1 60 ? 49.549 71.285 77.501 1.00 29.41 1608 LYS A O 1
ATOM 461 N N . ILE A 1 61 ? 47.729 70.196 78.258 1.00 30.30 1609 ILE A N 1
ATOM 462 C CA . ILE A 1 61 ? 47.778 70.865 79.552 1.00 35.16 1609 ILE A CA 1
ATOM 463 C C . ILE A 1 61 ? 47.913 69.885 80.691 1.00 34.36 1609 ILE A C 1
ATOM 464 O O . ILE A 1 61 ? 47.486 68.740 80.589 1.00 36.48 1609 ILE A O 1
ATOM 469 N N . GLU A 1 62 ? 48.514 70.347 81.777 1.00 36.19 1610 GLU A N 1
ATOM 470 C CA . GLU A 1 62 ? 48.690 69.527 82.966 1.00 40.12 1610 GLU A CA 1
ATOM 471 C C . GLU A 1 62 ? 48.188 70.339 84.150 1.00 40.10 1610 GLU A C 1
ATOM 472 O O . GLU A 1 62 ? 48.578 71.496 84.326 1.00 36.24 1610 GLU A O 1
ATOM 478 N N . PHE A 1 63 ? 47.326 69.730 84.958 1.00 39.54 1611 PHE A N 1
ATOM 479 C CA . PHE A 1 63 ? 46.757 70.390 86.126 1.00 42.47 1611 PHE A CA 1
ATOM 480 C C . PHE A 1 63 ? 47.761 70.606 87.241 1.00 43.02 1611 PHE A C 1
ATOM 481 O O . PHE A 1 63 ? 48.580 69.737 87.542 1.00 39.17 1611 PHE A O 1
ATOM 489 N N . LEU A 1 64 ? 47.693 71.783 87.849 1.00 41.36 1612 LEU A N 1
ATOM 490 C CA . LEU A 1 64 ? 48.585 72.117 88.940 1.00 42.85 1612 LEU A CA 1
ATOM 491 C C . LEU A 1 64 ? 47.817 72.344 90.238 1.00 43.94 1612 LEU A C 1
ATOM 492 O O . LEU A 1 64 ? 48.094 71.693 91.237 1.00 45.57 1612 LEU A O 1
ATOM 497 N N . SER A 1 65 ? 46.842 73.251 90.227 1.00 47.46 1613 SER A N 1
ATOM 498 C CA . SER A 1 65 ? 46.101 73.533 91.453 1.00 50.49 1613 SER A CA 1
ATOM 499 C C . SER A 1 65 ? 44.796 74.308 91.305 1.00 52.98 1613 SER A C 1
ATOM 500 O O . SER A 1 65 ? 44.434 74.753 90.215 1.00 45.64 1613 SER A O 1
ATOM 503 N N . LYS A 1 66 ? 44.116 74.458 92.443 1.00 58.50 1614 LYS A N 1
ATOM 504 C CA . LYS A 1 66 ? 42.863 75.202 92.563 1.00 65.46 1614 LYS A CA 1
ATOM 505 C C . LYS A 1 66 ? 41.730 74.648 91.718 1.00 67.53 1614 LYS A C 1
ATOM 506 O O . LYS A 1 66 ? 40.616 74.456 92.219 1.00 72.95 1614 LYS A O 1
ATOM 512 N N . MET A 1 69 ? 40.105 77.819 92.101 1.00 80.28 1617 MET A N 1
ATOM 513 C CA . MET A 1 69 ? 39.852 79.221 92.410 1.00 79.44 1617 MET A CA 1
ATOM 514 C C . MET A 1 69 ? 38.409 79.628 92.180 1.00 78.43 1617 MET A C 1
ATOM 515 O O . MET A 1 69 ? 37.779 79.222 91.203 1.00 75.82 1617 MET A O 1
ATOM 520 N N . GLY A 1 70 ? 37.901 80.458 93.082 1.00 78.48 1618 GLY A N 1
ATOM 521 C CA . GLY A 1 70 ? 36.527 80.892 92.978 1.00 77.62 1618 GLY A CA 1
ATOM 522 C C . GLY A 1 70 ? 36.342 82.377 93.171 1.00 76.04 1618 GLY A C 1
ATOM 523 O O . GLY A 1 70 ? 37.075 83.024 93.916 1.00 76.93 1618 GLY A O 1
ATOM 524 N N . GLY A 1 71 ? 35.362 82.912 92.460 1.00 75.28 1619 GLY A N 1
ATOM 525 C CA . GLY A 1 71 ? 35.032 84.315 92.561 1.00 74.23 1619 GLY A CA 1
ATOM 526 C C . GLY A 1 71 ? 33.525 84.323 92.672 1.00 73.82 1619 GLY A C 1
ATOM 527 O O . GLY A 1 71 ? 32.963 83.645 93.536 1.00 73.33 1619 GLY A O 1
ATOM 528 N N . GLY A 1 72 ? 32.865 85.057 91.784 1.00 72.81 1620 GLY A N 1
ATOM 529 C CA . GLY A 1 72 ? 31.416 85.117 91.819 1.00 68.81 1620 GLY A CA 1
ATOM 530 C C . GLY A 1 72 ? 30.716 84.012 91.043 1.00 67.69 1620 GLY A C 1
ATOM 531 O O . GLY A 1 72 ? 30.055 83.143 91.629 1.00 68.12 1620 GLY A O 1
ATOM 532 N N . LEU A 1 73 ? 30.873 84.039 89.721 1.00 63.83 1621 LEU A N 1
ATOM 533 C CA . LEU A 1 73 ? 30.220 83.062 88.854 1.00 60.82 1621 LEU A CA 1
ATOM 534 C C . LEU A 1 73 ? 31.089 81.996 88.212 1.00 58.69 1621 LEU A C 1
ATOM 535 O O . LEU A 1 73 ? 30.597 81.239 87.370 1.00 57.49 1621 LEU A O 1
ATOM 540 N N . ARG A 1 74 ? 32.357 81.905 88.592 1.00 54.87 1622 ARG A N 1
ATOM 541 C CA . ARG A 1 74 ? 33.213 80.916 87.953 1.00 52.80 1622 ARG A CA 1
ATOM 542 C C . ARG A 1 74 ? 34.181 80.152 88.854 1.00 48.19 1622 ARG A C 1
ATOM 543 O O . ARG A 1 74 ? 34.562 80.616 89.925 1.00 49.71 1622 ARG A O 1
ATOM 551 N N . ARG A 1 75 ? 34.548 78.958 88.401 1.00 46.63 1623 ARG A N 1
ATOM 552 C CA . ARG A 1 75 ? 35.518 78.111 89.084 1.00 47.30 1623 ARG A CA 1
ATOM 553 C C . ARG A 1 75 ? 36.764 78.212 88.206 1.00 43.77 1623 ARG A C 1
ATOM 554 O O . ARG A 1 75 ? 36.657 78.180 86.981 1.00 42.56 1623 ARG A O 1
ATOM 562 N N . ALA A 1 76 ? 37.936 78.331 88.821 1.00 39.77 1624 ALA A N 1
ATOM 563 C CA . ALA A 1 76 ? 39.176 78.463 88.065 1.00 37.18 1624 ALA A CA 1
ATOM 564 C C . ALA A 1 76 ? 40.256 77.498 88.554 1.00 32.30 1624 ALA A C 1
ATOM 565 O O . ALA A 1 76 ? 40.372 77.235 89.741 1.00 35.07 1624 ALA A O 1
ATOM 567 N N . VAL A 1 77 ? 41.025 76.957 87.615 1.00 33.01 1625 VAL A N 1
ATOM 568 C CA . VAL A 1 77 ? 42.110 76.029 87.930 1.00 34.04 1625 VAL A CA 1
ATOM 569 C C . VAL A 1 77 ? 43.368 76.453 87.171 1.00 34.61 1625 VAL A C 1
ATOM 570 O O . VAL A 1 77 ? 43.299 76.874 86.012 1.00 34.30 1625 VAL A O 1
ATOM 574 N N . LYS A 1 78 ? 44.516 76.358 87.833 1.00 34.90 1626 LYS A N 1
ATOM 575 C CA . LYS A 1 78 ? 45.770 76.740 87.200 1.00 33.42 1626 LYS A CA 1
ATOM 576 C C . LYS A 1 78 ? 46.367 75.510 86.533 1.00 29.09 1626 LYS A C 1
ATOM 577 O O . LYS A 1 78 ? 46.372 74.427 87.116 1.00 30.53 1626 LYS A O 1
ATOM 583 N N . VAL A 1 79 ? 46.857 75.683 85.311 1.00 26.82 1627 VAL A N 1
ATOM 584 C CA . VAL A 1 79 ? 47.452 74.582 84.555 1.00 29.02 1627 VAL A CA 1
ATOM 585 C C . VAL A 1 79 ? 48.730 74.980 83.828 1.00 30.50 1627 VAL A C 1
ATOM 586 O O . VAL A 1 79 ? 49.017 76.165 83.647 1.00 32.49 1627 VAL A O 1
ATOM 590 N N . LEU A 1 80 ? 49.487 73.967 83.413 1.00 30.43 1628 LEU A N 1
ATOM 591 C CA . LEU A 1 80 ? 50.723 74.150 82.669 1.00 27.38 1628 LEU A CA 1
ATOM 592 C C . LEU A 1 80 ? 50.493 73.690 81.231 1.00 24.21 1628 LEU A C 1
ATOM 593 O O . LEU A 1 80 ? 49.916 72.626 81.004 1.00 30.13 1628 LEU A O 1
ATOM 598 N N . CYS A 1 81 ? 50.878 74.509 80.260 1.00 25.92 1629 CYS A N 1
ATOM 599 C CA . CYS A 1 81 ? 50.765 74.098 78.864 1.00 28.28 1629 CYS A CA 1
ATOM 600 C C . CYS A 1 81 ? 52.148 73.585 78.473 1.00 29.24 1629 CYS A C 1
ATOM 601 O O . CYS A 1 81 ? 53.117 74.342 78.425 1.00 30.28 1629 CYS A O 1
ATOM 604 N N . THR A 1 82 ? 52.234 72.292 78.188 1.00 31.99 1630 THR A N 1
ATOM 605 C CA . THR A 1 82 ? 53.508 71.673 77.835 1.00 32.08 1630 THR A CA 1
ATOM 606 C C . THR A 1 82 ? 53.812 71.685 76.340 1.00 34.91 1630 THR A C 1
ATOM 607 O O . THR A 1 82 ? 54.969 71.537 75.939 1.00 39.58 1630 THR A O 1
ATOM 611 N N . TRP A 1 83 ? 52.776 71.864 75.523 1.00 32.50 1631 TRP A N 1
ATOM 612 C CA . TRP A 1 83 ? 52.919 71.874 74.067 1.00 34.48 1631 TRP A CA 1
ATOM 613 C C . TRP A 1 83 ? 51.584 72.222 73.418 1.00 30.98 1631 TRP A C 1
ATOM 614 O O . TRP A 1 83 ? 50.530 71.999 74.008 1.00 34.60 1631 TRP A O 1
ATOM 625 N N . SER A 1 84 ? 51.627 72.776 72.210 1.00 30.81 1632 SER A N 1
ATOM 626 C CA . SER A 1 84 ? 50.397 73.090 71.484 1.00 35.55 1632 SER A CA 1
ATOM 627 C C . SER A 1 84 ? 50.678 73.264 70.003 1.00 35.03 1632 SER A C 1
ATOM 628 O O . SER A 1 84 ? 51.756 73.719 69.618 1.00 40.96 1632 SER A O 1
ATOM 631 N N . GLU A 1 85 ? 49.699 72.914 69.174 1.00 37.38 1633 GLU A N 1
ATOM 632 C CA . GLU A 1 85 ? 49.834 73.043 67.729 1.00 38.63 1633 GLU A CA 1
ATOM 633 C C . GLU A 1 85 ? 50.061 74.485 67.310 1.00 40.28 1633 GLU A C 1
ATOM 634 O O . GLU A 1 85 ? 49.343 75.385 67.742 1.00 41.01 1633 GLU A O 1
ATOM 640 N N . HIS A 1 86 ? 51.053 74.689 66.451 1.00 43.55 1634 HIS A N 1
ATOM 641 C CA . HIS A 1 86 ? 51.384 76.011 65.929 1.00 43.39 1634 HIS A CA 1
ATOM 642 C C . HIS A 1 86 ? 51.464 77.075 67.016 1.00 44.66 1634 HIS A C 1
ATOM 643 O O . HIS A 1 86 ? 51.257 78.263 66.766 1.00 46.96 1634 HIS A O 1
ATOM 650 N N . ASP A 1 87 ? 51.785 76.629 68.222 1.00 44.70 1635 ASP A N 1
ATOM 651 C CA . ASP A 1 87 ? 51.893 77.501 69.379 1.00 44.96 1635 ASP A CA 1
ATOM 652 C C . ASP A 1 87 ? 50.668 78.386 69.579 1.00 44.41 1635 ASP A C 1
ATOM 653 O O . ASP A 1 87 ? 50.810 79.579 69.830 1.00 42.09 1635 ASP A O 1
ATOM 658 N N . ILE A 1 88 ? 49.470 77.815 69.484 1.00 41.53 1636 ILE A N 1
ATOM 659 C CA . ILE A 1 88 ? 48.279 78.624 69.705 1.00 40.86 1636 ILE A CA 1
ATOM 660 C C . ILE A 1 88 ? 48.339 79.090 71.159 1.00 36.92 1636 ILE A C 1
ATOM 661 O O . ILE A 1 88 ? 47.846 80.160 71.502 1.00 39.65 1636 ILE A O 1
ATOM 666 N N . LEU A 1 89 ? 48.954 78.263 72.001 1.00 34.60 1637 LEU A N 1
ATOM 667 C CA . LEU A 1 89 ? 49.180 78.588 73.402 1.00 36.85 1637 LEU A CA 1
ATOM 668 C C . LEU A 1 89 ? 50.696 78.442 73.567 1.00 39.12 1637 LEU A C 1
ATOM 669 O O . LEU A 1 89 ? 51.330 77.697 72.816 1.00 39.98 1637 LEU A O 1
ATOM 674 N N . LYS A 1 90 ? 51.283 79.137 74.536 1.00 37.91 1638 LYS A N 1
ATOM 675 C CA . LYS A 1 90 ? 52.732 79.074 74.719 1.00 35.44 1638 LYS A CA 1
ATOM 676 C C . LYS A 1 90 ? 53.185 77.917 75.594 1.00 31.60 1638 LYS A C 1
ATOM 677 O O . LYS A 1 90 ? 52.793 77.809 76.757 1.00 33.82 1638 LYS A O 1
ATOM 683 N N . SER A 1 91 ? 54.011 77.047 75.025 1.00 29.74 1639 SER A N 1
ATOM 684 C CA . SER A 1 91 ? 54.500 75.892 75.759 1.00 30.46 1639 SER A CA 1
ATOM 685 C C . SER A 1 91 ? 55.380 76.369 76.900 1.00 30.85 1639 SER A C 1
ATOM 686 O O . SER A 1 91 ? 56.107 77.351 76.763 1.00 32.29 1639 SER A O 1
ATOM 689 N N . GLY A 1 92 ? 55.297 75.679 78.032 1.00 31.21 1640 GLY A N 1
ATOM 690 C CA . GLY A 1 92 ? 56.093 76.050 79.187 1.00 32.60 1640 GLY A CA 1
ATOM 691 C C . GLY A 1 92 ? 55.543 77.270 79.900 1.00 31.05 1640 GLY A C 1
ATOM 692 O O . GLY A 1 92 ? 56.228 77.862 80.735 1.00 30.59 1640 GLY A O 1
ATOM 693 N N . HIS A 1 93 ? 54.310 77.651 79.566 1.00 29.63 1641 HIS A N 1
ATOM 694 C CA . HIS A 1 93 ? 53.655 78.807 80.177 1.00 27.39 1641 HIS A CA 1
ATOM 695 C C . HIS A 1 93 ? 52.478 78.360 81.035 1.00 30.37 1641 HIS A C 1
ATOM 696 O O . HIS A 1 93 ? 51.871 77.326 80.768 1.00 29.33 1641 HIS A O 1
ATOM 703 N N . LEU A 1 94 ? 52.153 79.157 82.050 1.00 27.87 1642 LEU A N 1
ATOM 704 C CA . LEU A 1 94 ? 51.054 78.853 82.963 1.00 30.84 1642 LEU A CA 1
ATOM 705 C C . LEU A 1 94 ? 49.770 79.527 82.496 1.00 28.56 1642 LEU A C 1
ATOM 706 O O . LEU A 1 94 ? 49.802 80.664 82.047 1.00 26.73 1642 LEU A O 1
ATOM 711 N N . TYR A 1 95 ? 48.650 78.813 82.603 1.00 27.73 1643 TYR A N 1
ATOM 712 C CA . TYR A 1 95 ? 47.344 79.331 82.199 1.00 31.26 1643 TYR A CA 1
ATOM 713 C C . TYR A 1 95 ? 46.311 79.049 83.276 1.00 29.71 1643 TYR A C 1
ATOM 714 O O . TYR A 1 95 ? 46.542 78.243 84.174 1.00 31.25 1643 TYR A O 1
ATOM 723 N N . ILE A 1 96 ? 45.184 79.748 83.190 1.00 29.75 1644 ILE A N 1
ATOM 724 C CA . ILE A 1 96 ? 44.080 79.579 84.121 1.00 29.06 1644 ILE A CA 1
ATOM 725 C C . ILE A 1 96 ? 42.874 79.157 83.266 1.00 25.68 1644 ILE A C 1
ATOM 726 O O . ILE A 1 96 ? 42.548 79.802 82.279 1.00 25.44 1644 ILE A O 1
ATOM 731 N N . ILE A 1 97 ? 42.220 78.072 83.643 1.00 32.57 1645 ILE A N 1
ATOM 732 C CA . ILE A 1 97 ? 41.058 77.615 82.885 1.00 30.66 1645 ILE A CA 1
ATOM 733 C C . ILE A 1 97 ? 39.825 77.860 83.751 1.00 32.31 1645 ILE A C 1
ATOM 734 O O . ILE A 1 97 ? 39.803 77.496 84.925 1.00 31.88 1645 ILE A O 1
ATOM 739 N N . LYS A 1 98 ? 38.814 78.496 83.165 1.00 35.69 1646 LYS A N 1
ATOM 740 C CA . LYS A 1 98 ? 37.583 78.833 83.883 1.00 34.66 1646 LYS A CA 1
ATOM 741 C C . LYS A 1 98 ? 36.303 78.246 83.269 1.00 34.37 1646 LYS A C 1
ATOM 742 O O . LYS A 1 98 ? 36.141 78.231 82.052 1.00 29.02 1646 LYS A O 1
ATOM 748 N N . SER A 1 99 ? 35.406 77.774 84.133 1.00 37.48 1647 SER A N 1
ATOM 749 C CA . SER A 1 99 ? 34.118 77.204 83.720 1.00 41.77 1647 SER A CA 1
ATOM 750 C C . SER A 1 99 ? 32.999 77.809 84.584 1.00 42.92 1647 SER A C 1
ATOM 751 O O . SER A 1 99 ? 33.207 78.085 85.759 1.00 41.18 1647 SER A O 1
ATOM 754 N N . PHE A 1 100 ? 31.814 77.996 84.011 1.00 47.29 1648 PHE A N 1
ATOM 755 C CA . PHE A 1 100 ? 30.703 78.597 84.750 1.00 48.78 1648 PHE A CA 1
ATOM 756 C C . PHE A 1 100 ? 30.072 77.728 85.832 1.00 50.85 1648 PHE A C 1
ATOM 757 O O . PHE A 1 100 ? 30.104 76.500 85.762 1.00 48.94 1648 PHE A O 1
ATOM 765 N N . LEU A 1 101 ? 29.514 78.397 86.838 1.00 53.65 1649 LEU A N 1
ATOM 766 C CA . LEU A 1 101 ? 28.848 77.751 87.972 1.00 59.60 1649 LEU A CA 1
ATOM 767 C C . LEU A 1 101 ? 27.453 77.259 87.580 1.00 61.50 1649 LEU A C 1
ATOM 768 O O . LEU A 1 101 ? 26.888 77.698 86.576 1.00 60.21 1649 LEU A O 1
ATOM 773 N N . PRO A 1 102 ? 26.877 76.343 88.376 1.00 63.55 1650 PRO A N 1
ATOM 774 C CA . PRO A 1 102 ? 25.542 75.809 88.086 1.00 64.27 1650 PRO A CA 1
ATOM 775 C C . PRO A 1 102 ? 24.468 76.888 87.913 1.00 64.46 1650 PRO A C 1
ATOM 776 O O . PRO A 1 102 ? 23.789 76.945 86.889 1.00 66.11 1650 PRO A O 1
ATOM 780 N N . GLU A 1 103 ? 24.326 77.748 88.914 1.00 66.55 1651 GLU A N 1
ATOM 781 C CA . GLU A 1 103 ? 23.335 78.820 88.880 1.00 68.35 1651 GLU A CA 1
ATOM 782 C C . GLU A 1 103 ? 23.402 79.672 87.607 1.00 69.24 1651 GLU A C 1
ATOM 783 O O . GLU A 1 103 ? 22.373 79.990 87.006 1.00 69.32 1651 GLU A O 1
ATOM 789 N N . VAL A 1 104 ? 24.612 80.029 87.191 1.00 68.28 1652 VAL A N 1
ATOM 790 C CA . VAL A 1 104 ? 24.802 80.855 86.000 1.00 66.61 1652 VAL A CA 1
ATOM 791 C C . VAL A 1 104 ? 24.318 80.182 84.718 1.00 67.09 1652 VAL A C 1
ATOM 792 O O . VAL A 1 104 ? 23.760 80.842 83.837 1.00 67.52 1652 VAL A O 1
ATOM 796 N N . ILE A 1 105 ? 24.551 78.877 84.610 1.00 65.26 1653 ILE A N 1
ATOM 797 C CA . ILE A 1 105 ? 24.125 78.116 83.442 1.00 66.03 1653 ILE A CA 1
ATOM 798 C C . ILE A 1 105 ? 22.609 77.965 83.498 1.00 68.06 1653 ILE A C 1
ATOM 799 O O . ILE A 1 105 ? 21.937 77.902 82.470 1.00 67.89 1653 ILE A O 1
ATOM 804 N N . ASN A 1 106 ? 22.085 77.912 84.718 1.00 69.49 1654 ASN A N 1
ATOM 805 C CA . ASN A 1 106 ? 20.651 77.765 84.952 1.00 72.06 1654 ASN A CA 1
ATOM 806 C C . ASN A 1 106 ? 19.938 79.103 84.731 1.00 71.65 1654 ASN A C 1
ATOM 807 O O . ASN A 1 106 ? 18.725 79.154 84.534 1.00 73.51 1654 ASN A O 1
ATOM 812 N N . THR A 1 107 ? 20.704 80.185 84.769 1.00 71.23 1655 THR A N 1
ATOM 813 C CA . THR A 1 107 ? 20.157 81.520 84.565 1.00 68.99 1655 THR A CA 1
ATOM 814 C C . THR A 1 107 ? 20.035 81.844 83.075 1.00 69.77 1655 THR A C 1
ATOM 815 O O . THR A 1 107 ? 19.178 82.631 82.672 1.00 70.23 1655 THR A O 1
ATOM 819 N N . TRP A 1 108 ? 20.890 81.235 82.257 1.00 69.61 1656 TRP A N 1
ATOM 820 C CA . TRP A 1 108 ? 20.879 81.482 80.816 1.00 67.83 1656 TRP A CA 1
ATOM 821 C C . TRP A 1 108 ? 20.316 80.281 80.056 1.00 67.35 1656 TRP A C 1
ATOM 822 O O . TRP A 1 108 ? 20.295 80.271 78.825 1.00 65.08 1656 TRP A O 1
ATOM 833 N N . SER A 1 109 ? 19.866 79.274 80.800 1.00 67.02 1657 SER A N 1
ATOM 834 C CA . SER A 1 109 ? 19.295 78.065 80.213 1.00 68.95 1657 SER A CA 1
ATOM 835 C C . SER A 1 109 ? 18.146 78.389 79.259 1.00 70.68 1657 SER A C 1
ATOM 836 O O . SER A 1 109 ? 17.948 77.704 78.254 1.00 71.25 1657 SER A O 1
ATOM 839 N N . SER A 1 110 ? 17.390 79.432 79.583 1.00 71.89 1658 SER A N 1
ATOM 840 C CA . SER A 1 110 ? 16.264 79.849 78.752 1.00 73.29 1658 SER A CA 1
ATOM 841 C C . SER A 1 110 ? 16.755 80.703 77.584 1.00 73.30 1658 SER A C 1
ATOM 842 O O . SER A 1 110 ? 16.296 80.551 76.450 1.00 74.60 1658 SER A O 1
ATOM 845 N N . ILE A 1 111 ? 17.691 81.601 77.870 1.00 71.77 1659 ILE A N 1
ATOM 846 C CA . ILE A 1 111 ? 18.245 82.482 76.854 1.00 69.37 1659 ILE A CA 1
ATOM 847 C C . ILE A 1 111 ? 18.935 81.669 75.763 1.00 69.04 1659 ILE A C 1
ATOM 848 O O . ILE A 1 111 ? 18.830 81.979 74.576 1.00 67.75 1659 ILE A O 1
ATOM 853 N N . TYR A 1 112 ? 19.653 80.628 76.173 1.00 68.90 1660 TYR A N 1
ATOM 854 C CA . TYR A 1 112 ? 20.357 79.780 75.223 1.00 68.31 1660 TYR A CA 1
ATOM 855 C C . TYR A 1 112 ? 19.881 78.339 75.257 1.00 69.26 1660 TYR A C 1
ATOM 856 O O . TYR A 1 112 ? 20.298 77.546 76.102 1.00 70.07 1660 TYR A O 1
ATOM 865 N N . LYS A 1 113 ? 18.992 78.024 74.319 1.00 70.99 1661 LYS A N 1
ATOM 866 C CA . LYS A 1 113 ? 18.410 76.699 74.166 1.00 71.20 1661 LYS A CA 1
ATOM 867 C C . LYS A 1 113 ? 19.431 75.575 74.340 1.00 70.60 1661 LYS A C 1
ATOM 868 O O . LYS A 1 113 ? 19.444 74.889 75.363 1.00 69.82 1661 LYS A O 1
ATOM 874 N N . GLU A 1 114 ? 20.276 75.390 73.332 1.00 69.79 1662 GLU A N 1
ATOM 875 C CA . GLU A 1 114 ? 21.298 74.353 73.363 1.00 70.76 1662 GLU A CA 1
ATOM 876 C C . GLU A 1 114 ? 22.657 75.027 73.524 1.00 69.00 1662 GLU A C 1
ATOM 877 O O . GLU A 1 114 ? 22.775 76.243 73.367 1.00 68.18 1662 GLU A O 1
ATOM 883 N N . ASP A 1 115 ? 23.676 74.232 73.836 1.00 68.16 1663 ASP A N 1
ATOM 884 C CA . ASP A 1 115 ? 25.031 74.747 74.008 1.00 64.03 1663 ASP A CA 1
ATOM 885 C C . ASP A 1 115 ? 25.050 76.005 74.870 1.00 60.20 1663 ASP A C 1
ATOM 886 O O . ASP A 1 115 ? 25.655 77.010 74.495 1.00 59.19 1663 ASP A O 1
ATOM 891 N N . THR A 1 116 ? 24.389 75.945 76.021 1.00 55.55 1664 THR A N 1
ATOM 892 C CA . THR A 1 116 ? 24.337 77.082 76.924 1.00 52.38 1664 THR A CA 1
ATOM 893 C C . THR A 1 116 ? 25.747 77.515 77.327 1.00 50.50 1664 THR A C 1
ATOM 894 O O . THR A 1 116 ? 26.111 78.676 77.167 1.00 50.59 1664 THR A O 1
ATOM 898 N N . VAL A 1 117 ? 26.538 76.575 77.836 1.00 48.55 1665 VAL A N 1
ATOM 899 C CA . VAL A 1 117 ? 27.902 76.862 78.263 1.00 47.84 1665 VAL A CA 1
ATOM 900 C C . VAL A 1 117 ? 28.757 77.400 77.121 1.00 46.41 1665 VAL A C 1
ATOM 901 O O . VAL A 1 117 ? 29.510 78.356 77.309 1.00 45.78 1665 VAL A O 1
ATOM 905 N N . LEU A 1 118 ? 28.633 76.804 75.937 1.00 43.24 1666 LEU A N 1
ATOM 906 C CA . LEU A 1 118 ? 29.390 77.273 74.785 1.00 44.55 1666 LEU A CA 1
ATOM 907 C C . LEU A 1 118 ? 29.121 78.755 74.550 1.00 45.90 1666 LEU A C 1
ATOM 908 O O . LEU A 1 118 ? 30.056 79.550 74.405 1.00 43.28 1666 LEU A O 1
ATOM 913 N N . HIS A 1 119 ? 27.848 79.140 74.512 1.00 44.98 1667 HIS A N 1
ATOM 914 C CA . HIS A 1 119 ? 27.529 80.547 74.295 1.00 46.25 1667 HIS A CA 1
ATOM 915 C C . HIS A 1 119 ? 27.971 81.437 75.447 1.00 40.20 1667 HIS A C 1
ATOM 916 O O . HIS A 1 119 ? 28.426 82.553 75.218 1.00 44.36 1667 HIS A O 1
ATOM 923 N N . LEU A 1 120 ? 27.854 80.948 76.678 1.00 38.35 1668 LEU A N 1
ATOM 924 C CA . LEU A 1 120 ? 28.285 81.725 77.830 1.00 37.56 1668 LEU A CA 1
ATOM 925 C C . LEU A 1 120 ? 29.782 82.015 77.692 1.00 42.28 1668 LEU A C 1
ATOM 926 O O . LEU A 1 120 ? 30.229 83.134 77.945 1.00 41.19 1668 LEU A O 1
ATOM 931 N N . CYS A 1 121 ? 30.545 81.004 77.277 1.00 39.44 1669 CYS A N 1
ATOM 932 C CA . CYS A 1 121 ? 31.977 81.151 77.098 1.00 37.97 1669 CYS A CA 1
ATOM 933 C C . CYS A 1 121 ? 32.266 82.120 75.955 1.00 37.21 1669 CYS A C 1
ATOM 934 O O . CYS A 1 121 ? 33.103 83.013 76.090 1.00 35.50 1669 CYS A O 1
ATOM 937 N N . LEU A 1 122 ? 31.571 81.947 74.832 1.00 35.37 1670 LEU A N 1
ATOM 938 C CA . LEU A 1 122 ? 31.762 82.823 73.681 1.00 36.45 1670 LEU A CA 1
ATOM 939 C C . LEU A 1 122 ? 31.522 84.289 74.041 1.00 35.58 1670 LEU A C 1
ATOM 940 O O . LEU A 1 122 ? 32.310 85.168 73.674 1.00 32.13 1670 LEU A O 1
ATOM 945 N N . ARG A 1 123 ? 30.437 84.547 74.764 1.00 37.03 1671 ARG A N 1
ATOM 946 C CA . ARG A 1 123 ? 30.082 85.909 75.176 1.00 36.15 1671 ARG A CA 1
ATOM 947 C C . ARG A 1 123 ? 31.079 86.475 76.193 1.00 33.96 1671 ARG A C 1
ATOM 948 O O . ARG A 1 123 ? 31.434 87.653 76.135 1.00 32.97 1671 ARG A O 1
ATOM 956 N N . GLU A 1 124 ? 31.538 85.633 77.115 1.00 34.48 1672 GLU A N 1
ATOM 957 C CA . GLU A 1 124 ? 32.506 86.063 78.125 1.00 34.07 1672 GLU A CA 1
ATOM 958 C C . GLU A 1 124 ? 33.806 86.495 77.442 1.00 33.21 1672 GLU A C 1
ATOM 959 O O . GLU A 1 124 ? 34.388 87.529 77.771 1.00 29.09 1672 GLU A O 1
ATOM 965 N N . ILE A 1 125 ? 34.265 85.696 76.489 1.00 32.86 1673 ILE A N 1
ATOM 966 C CA . ILE A 1 125 ? 35.493 86.028 75.770 1.00 32.49 1673 ILE A CA 1
ATOM 967 C C . ILE A 1 125 ? 35.317 87.298 74.929 1.00 29.96 1673 ILE A C 1
ATOM 968 O O . ILE A 1 125 ? 36.222 88.138 74.829 1.00 23.62 1673 ILE A O 1
ATOM 973 N N . GLN A 1 126 ? 34.148 87.440 74.316 1.00 31.27 1674 GLN A N 1
ATOM 974 C CA . GLN A 1 126 ? 33.874 88.620 73.507 1.00 30.16 1674 GLN A CA 1
ATOM 975 C C . GLN A 1 126 ? 33.842 89.871 74.380 1.00 27.86 1674 GLN A C 1
ATOM 976 O O . GLN A 1 126 ? 34.333 90.929 73.979 1.00 26.03 1674 GLN A O 1
ATOM 982 N N . GLN A 1 127 ? 33.273 89.748 75.574 1.00 28.71 1675 GLN A N 1
ATOM 983 C CA . GLN A 1 127 ? 33.196 90.879 76.500 1.00 27.99 1675 GLN A CA 1
ATOM 984 C C . GLN A 1 127 ? 34.597 91.407 76.839 1.00 27.15 1675 GLN A C 1
ATOM 985 O O . GLN A 1 127 ? 34.842 92.615 76.807 1.00 24.84 1675 GLN A O 1
ATOM 991 N N . GLN A 1 128 ? 35.516 90.498 77.154 1.00 28.59 1676 GLN A N 1
ATOM 992 C CA . GLN A 1 128 ? 36.880 90.909 77.489 1.00 27.41 1676 GLN A CA 1
ATOM 993 C C . GLN A 1 128 ? 37.574 91.546 76.279 1.00 24.72 1676 GLN A C 1
ATOM 994 O O . GLN A 1 128 ? 38.364 92.498 76.422 1.00 23.53 1676 GLN A O 1
ATOM 1000 N N . ARG A 1 129 ? 37.267 91.057 75.078 1.00 24.98 1677 ARG A N 1
ATOM 1001 C CA . ARG A 1 129 ? 37.877 91.637 73.875 1.00 27.46 1677 ARG A CA 1
ATOM 1002 C C . ARG A 1 129 ? 37.384 93.078 73.712 1.00 25.22 1677 ARG A C 1
ATOM 1003 O O . ARG A 1 129 ? 38.130 93.970 73.291 1.00 23.85 1677 ARG A O 1
ATOM 1011 N N . ALA A 1 130 ? 36.127 93.319 74.062 1.00 26.79 1678 ALA A N 1
ATOM 1012 C CA . ALA A 1 130 ? 35.592 94.680 73.950 1.00 27.09 1678 ALA A CA 1
ATOM 1013 C C . ALA A 1 130 ? 36.400 95.636 74.842 1.00 22.44 1678 ALA A C 1
ATOM 1014 O O . ALA A 1 130 ? 36.827 96.697 74.399 1.00 26.29 1678 ALA A O 1
ATOM 1016 N N . ALA A 1 131 ? 36.615 95.240 76.093 1.00 22.60 1679 ALA A N 1
ATOM 1017 C CA . ALA A 1 131 ? 37.379 96.043 77.042 1.00 26.49 1679 ALA A CA 1
ATOM 1018 C C . ALA A 1 131 ? 38.787 96.275 76.517 1.00 27.97 1679 ALA A C 1
ATOM 1019 O O . ALA A 1 131 ? 39.341 97.367 76.655 1.00 30.99 1679 ALA A O 1
ATOM 1021 N N . GLN A 1 132 ? 39.359 95.231 75.917 1.00 30.84 1680 GLN A N 1
ATOM 1022 C CA . GLN A 1 132 ? 40.699 95.285 75.346 1.00 27.04 1680 GLN A CA 1
ATOM 1023 C C . GLN A 1 132 ? 40.770 96.328 74.228 1.00 26.53 1680 GLN A C 1
ATOM 1024 O O . GLN A 1 132 ? 41.722 97.119 74.136 1.00 26.27 1680 GLN A O 1
ATOM 1030 N N . LYS A 1 133 ? 39.759 96.333 73.368 1.00 27.67 1681 LYS A N 1
ATOM 1031 C CA . LYS A 1 133 ? 39.718 97.308 72.289 1.00 29.91 1681 LYS A CA 1
ATOM 1032 C C . LYS A 1 133 ? 39.639 98.709 72.901 1.00 29.15 1681 LYS A C 1
ATOM 1033 O O . LYS A 1 133 ? 40.195 99.665 72.362 1.00 27.62 1681 LYS A O 1
ATOM 1039 N N . LEU A 1 134 ? 38.958 98.828 74.037 1.00 28.61 1682 LEU A N 1
ATOM 1040 C CA . LEU A 1 134 ? 38.872 100.136 74.693 1.00 33.22 1682 LEU A CA 1
ATOM 1041 C C . LEU A 1 134 ? 40.206 100.524 75.328 1.00 30.96 1682 LEU A C 1
ATOM 1042 O O . LEU A 1 134 ? 40.624 101.676 75.223 1.00 32.68 1682 LEU A O 1
ATOM 1047 N N . THR A 1 135 ? 40.883 99.583 75.986 1.00 33.06 1683 THR A N 1
ATOM 1048 C CA . THR A 1 135 ? 42.178 99.927 76.569 1.00 33.35 1683 THR A CA 1
ATOM 1049 C C . THR A 1 135 ? 43.142 100.316 75.444 1.00 34.31 1683 THR A C 1
ATOM 1050 O O . THR A 1 135 ? 43.973 101.212 75.609 1.00 35.90 1683 THR A O 1
ATOM 1054 N N . PHE A 1 136 ? 43.019 99.657 74.292 1.00 36.57 1684 PHE A N 1
ATOM 1055 C CA . PHE A 1 136 ? 43.874 99.966 73.154 1.00 36.39 1684 PHE A CA 1
ATOM 1056 C C . PHE A 1 136 ? 43.687 101.412 72.720 1.00 36.32 1684 PHE A C 1
ATOM 1057 O O . PHE A 1 136 ? 44.668 102.128 72.500 1.00 34.01 1684 PHE A O 1
ATOM 1065 N N . ALA A 1 137 ? 42.433 101.846 72.594 1.00 34.91 1685 ALA A N 1
ATOM 1066 C CA . ALA A 1 137 ? 42.145 103.224 72.201 1.00 31.92 1685 ALA A CA 1
ATOM 1067 C C . ALA A 1 137 ? 42.697 104.177 73.259 1.00 32.59 1685 ALA A C 1
ATOM 1068 O O . ALA A 1 137 ? 43.305 105.203 72.940 1.00 29.63 1685 ALA A O 1
ATOM 1070 N N . PHE A 1 138 ? 42.470 103.831 74.523 1.00 30.75 1686 PHE A N 1
ATOM 1071 C CA . PHE A 1 138 ? 42.927 104.645 75.647 1.00 33.09 1686 PHE A CA 1
ATOM 1072 C C . PHE A 1 138 ? 44.419 104.929 75.555 1.00 35.55 1686 PHE A C 1
ATOM 1073 O O . PHE A 1 138 ? 44.868 106.073 75.673 1.00 35.41 1686 PHE A O 1
ATOM 1081 N N . ASN A 1 139 ? 45.192 103.875 75.351 1.00 34.05 1687 ASN A N 1
ATOM 1082 C CA . ASN A 1 139 ? 46.623 104.032 75.266 1.00 40.30 1687 ASN A CA 1
ATOM 1083 C C . ASN A 1 139 ? 47.037 104.858 74.050 1.00 44.79 1687 ASN A C 1
ATOM 1084 O O . ASN A 1 139 ? 48.090 105.502 74.063 1.00 44.09 1687 ASN A O 1
ATOM 1089 N N . GLN A 1 140 ? 46.193 104.877 73.019 1.00 45.63 1688 GLN A N 1
ATOM 1090 C CA . GLN A 1 140 ? 46.485 105.663 71.823 1.00 49.29 1688 GLN A CA 1
ATOM 1091 C C . GLN A 1 140 ? 46.220 107.153 72.021 1.00 48.07 1688 GLN A C 1
ATOM 1092 O O . GLN A 1 140 ? 47.003 107.985 71.572 1.00 47.41 1688 GLN A O 1
ATOM 1098 N N . MET A 1 141 ? 45.115 107.482 72.685 1.00 47.24 1689 MET A N 1
ATOM 1099 C CA . MET A 1 141 ? 44.715 108.873 72.890 1.00 48.63 1689 MET A CA 1
ATOM 1100 C C . MET A 1 141 ? 45.203 109.563 74.160 1.00 48.37 1689 MET A C 1
ATOM 1101 O O . MET A 1 141 ? 45.386 110.778 74.169 1.00 47.01 1689 MET A O 1
ATOM 1106 N N . LYS A 1 142 ? 45.403 108.803 75.233 1.00 46.64 1690 LYS A N 1
ATOM 1107 C CA . LYS A 1 142 ? 45.823 109.399 76.498 1.00 46.73 1690 LYS A CA 1
ATOM 1108 C C . LYS A 1 142 ? 47.045 110.303 76.363 1.00 48.14 1690 LYS A C 1
ATOM 1109 O O . LYS A 1 142 ? 47.833 110.174 75.432 1.00 47.49 1690 LYS A O 1
ATOM 1115 N N . PRO A 1 143 ? 47.197 111.256 77.291 1.00 50.65 1691 PRO A N 1
ATOM 1116 C CA . PRO A 1 143 ? 48.334 112.180 77.268 1.00 53.37 1691 PRO A CA 1
ATOM 1117 C C . PRO A 1 143 ? 49.619 111.428 77.592 1.00 55.55 1691 PRO A C 1
ATOM 1118 O O . PRO A 1 143 ? 49.593 110.415 78.295 1.00 55.26 1691 PRO A O 1
ATOM 1122 N N . LYS A 1 144 ? 50.740 111.927 77.090 1.00 56.90 1692 LYS A N 1
ATOM 1123 C CA . LYS A 1 144 ? 52.014 111.285 77.360 1.00 58.61 1692 LYS A CA 1
ATOM 1124 C C . LYS A 1 144 ? 52.381 111.443 78.837 1.00 57.93 1692 LYS A C 1
ATOM 1125 O O . LYS A 1 144 ? 53.266 110.756 79.342 1.00 58.29 1692 LYS A O 1
ATOM 1131 N N . SER A 1 145 ? 51.683 112.337 79.529 1.00 56.84 1693 SER A N 1
ATOM 1132 C CA . SER A 1 145 ? 51.941 112.572 80.943 1.00 57.58 1693 SER A CA 1
ATOM 1133 C C . SER A 1 145 ? 51.405 111.425 81.795 1.00 58.71 1693 SER A C 1
ATOM 1134 O O . SER A 1 145 ? 51.682 111.345 82.991 1.00 61.72 1693 SER A O 1
ATOM 1137 N N . ILE A 1 146 ? 50.625 110.547 81.179 1.00 57.08 1694 ILE A N 1
ATOM 1138 C CA . ILE A 1 146 ? 50.080 109.392 81.880 1.00 55.71 1694 ILE A CA 1
ATOM 1139 C C . ILE A 1 146 ? 50.998 108.238 81.506 1.00 53.83 1694 ILE A C 1
ATOM 1140 O O . ILE A 1 146 ? 50.964 107.746 80.383 1.00 57.08 1694 ILE A O 1
ATOM 1145 N N . PRO A 1 147 ? 51.839 107.797 82.452 1.00 52.21 1695 PRO A N 1
ATOM 1146 C CA . PRO A 1 147 ? 52.794 106.704 82.237 1.00 54.00 1695 PRO A CA 1
ATOM 1147 C C . PRO A 1 147 ? 52.235 105.328 81.872 1.00 55.20 1695 PRO A C 1
ATOM 1148 O O . PRO A 1 147 ? 52.285 104.912 80.710 1.00 57.29 1695 PRO A O 1
ATOM 1152 N N . TYR A 1 148 ? 51.717 104.630 82.879 1.00 55.34 1696 TYR A N 1
ATOM 1153 C CA . TYR A 1 148 ? 51.163 103.286 82.731 1.00 53.26 1696 TYR A CA 1
ATOM 1154 C C . TYR A 1 148 ? 50.165 103.101 81.589 1.00 54.57 1696 TYR A C 1
ATOM 1155 O O . TYR A 1 148 ? 49.697 104.067 80.979 1.00 50.43 1696 TYR A O 1
ATOM 1164 N N . SER A 1 149 ? 49.840 101.844 81.309 1.00 50.30 1697 SER A N 1
ATOM 1165 C CA . SER A 1 149 ? 48.911 101.521 80.236 1.00 48.28 1697 SER A CA 1
ATOM 1166 C C . SER A 1 149 ? 48.111 100.270 80.566 1.00 42.12 1697 SER A C 1
ATOM 1167 O O . SER A 1 149 ? 48.623 99.156 80.456 1.00 44.95 1697 SER A O 1
ATOM 1170 N N . PRO A 1 150 ? 46.849 100.433 80.981 1.00 38.33 1698 PRO A N 1
ATOM 1171 C CA . PRO A 1 150 ? 46.006 99.282 81.316 1.00 35.98 1698 PRO A CA 1
ATOM 1172 C C . PRO A 1 150 ? 45.936 98.361 80.112 1.00 32.02 1698 PRO A C 1
ATOM 1173 O O . PRO A 1 150 ? 45.993 98.821 78.976 1.00 35.56 1698 PRO A O 1
ATOM 1177 N N . ARG A 1 151 ? 45.795 97.067 80.354 1.00 33.74 1699 ARG A N 1
ATOM 1178 C CA . ARG A 1 151 ? 45.722 96.121 79.257 1.00 33.63 1699 ARG A CA 1
ATOM 1179 C C . ARG A 1 151 ? 44.922 94.897 79.692 1.00 29.59 1699 ARG A C 1
ATOM 1180 O O . ARG A 1 151 ? 45.089 94.416 80.810 1.00 36.03 1699 ARG A O 1
ATOM 1188 N N . PHE A 1 152 ? 44.037 94.404 78.832 1.00 28.19 1700 PHE A N 1
ATOM 1189 C CA . PHE A 1 152 ? 43.278 93.195 79.159 1.00 25.94 1700 PHE A CA 1
ATOM 1190 C C . PHE A 1 152 ? 43.909 91.980 78.475 1.00 25.52 1700 PHE A C 1
ATOM 1191 O O . PHE A 1 152 ? 44.299 92.061 77.313 1.00 25.54 1700 PHE A O 1
ATOM 1199 N N . LEU A 1 153 ? 44.003 90.875 79.211 1.00 27.86 1701 LEU A N 1
ATOM 1200 C CA . LEU A 1 153 ? 44.561 89.615 78.711 1.00 29.03 1701 LEU A CA 1
ATOM 1201 C C . LEU A 1 153 ? 43.668 89.012 77.626 1.00 31.67 1701 LEU A C 1
ATOM 1202 O O . LEU A 1 153 ? 42.442 89.151 77.681 1.00 29.56 1701 LEU A O 1
ATOM 1207 N N . GLU A 1 154 ? 44.275 88.350 76.642 1.00 27.26 1702 GLU A N 1
ATOM 1208 C CA . GLU A 1 154 ? 43.488 87.697 75.608 1.00 27.57 1702 GLU A CA 1
ATOM 1209 C C . GLU A 1 154 ? 42.949 86.408 76.214 1.00 24.47 1702 GLU A C 1
ATOM 1210 O O . GLU A 1 154 ? 43.626 85.738 77.000 1.00 27.29 1702 GLU A O 1
ATOM 1216 N N . VAL A 1 155 ? 41.719 86.069 75.859 1.00 27.20 1703 VAL A N 1
ATOM 1217 C CA . VAL A 1 155 ? 41.083 84.867 76.367 1.00 25.92 1703 VAL A CA 1
ATOM 1218 C C . VAL A 1 155 ? 40.768 83.977 75.170 1.00 27.72 1703 VAL A C 1
ATOM 1219 O O . VAL A 1 155 ? 40.268 84.462 74.162 1.00 26.90 1703 VAL A O 1
ATOM 1223 N N . PHE A 1 156 ? 41.059 82.684 75.294 1.00 27.14 1704 PHE A N 1
ATOM 1224 C CA . PHE A 1 156 ? 40.826 81.722 74.220 1.00 26.81 1704 PHE A CA 1
ATOM 1225 C C . PHE A 1 156 ? 39.711 80.764 74.630 1.00 24.17 1704 PHE A C 1
ATOM 1226 O O . PHE A 1 156 ? 39.453 80.563 75.817 1.00 26.26 1704 PHE A O 1
ATOM 1234 N N . LEU A 1 157 ? 39.063 80.172 73.635 1.00 29.97 1705 LEU A N 1
ATOM 1235 C CA . LEU A 1 157 ? 37.987 79.210 73.869 1.00 29.19 1705 LEU A CA 1
ATOM 1236 C C . LEU A 1 157 ? 38.630 77.816 73.905 1.00 33.82 1705 LEU A C 1
ATOM 1237 O O . LEU A 1 157 ? 39.490 77.494 73.082 1.00 33.51 1705 LEU A O 1
ATOM 1242 N N . LEU A 1 158 ? 38.213 76.987 74.855 1.00 31.66 1706 LEU A N 1
ATOM 1243 C CA . LEU A 1 158 ? 38.788 75.659 74.984 1.00 35.49 1706 LEU A CA 1
ATOM 1244 C C . LEU A 1 158 ? 37.731 74.561 75.102 1.00 38.04 1706 LEU A C 1
ATOM 1245 O O . LEU A 1 158 ? 36.681 74.760 75.714 1.00 35.20 1706 LEU A O 1
ATOM 1250 N N . TYR A 1 159 ? 38.013 73.412 74.494 1.00 38.35 1707 TYR A N 1
ATOM 1251 C CA . TYR A 1 159 ? 37.116 72.263 74.575 1.00 41.28 1707 TYR A CA 1
ATOM 1252 C C . TYR A 1 159 ? 37.914 71.076 75.094 1.00 40.98 1707 TYR A C 1
ATOM 1253 O O . TYR A 1 159 ? 38.994 70.768 74.592 1.00 42.09 1707 TYR A O 1
ATOM 1262 N N . CYS A 1 160 ? 37.378 70.419 76.110 1.00 41.97 1708 CYS A N 1
ATOM 1263 C CA . CYS A 1 160 ? 38.044 69.277 76.709 1.00 49.52 1708 CYS A CA 1
ATOM 1264 C C . CYS A 1 160 ? 37.110 68.076 76.658 1.00 53.14 1708 CYS A C 1
ATOM 1265 O O . CYS A 1 160 ? 35.979 68.150 77.136 1.00 49.59 1708 CYS A O 1
ATOM 1268 N N . HIS A 1 161 ? 37.570 66.973 76.077 1.00 58.92 1709 HIS A N 1
ATOM 1269 C CA . HIS A 1 161 ? 36.721 65.793 75.998 1.00 63.05 1709 HIS A CA 1
ATOM 1270 C C . HIS A 1 161 ? 36.761 65.032 77.313 1.00 63.38 1709 HIS A C 1
ATOM 1271 O O . HIS A 1 161 ? 35.764 64.444 77.731 1.00 61.50 1709 HIS A O 1
ATOM 1278 N N . SER A 1 162 ? 37.913 65.065 77.971 1.00 64.94 1710 SER A N 1
ATOM 1279 C CA . SER A 1 162 ? 38.079 64.391 79.253 1.00 67.24 1710 SER A CA 1
ATOM 1280 C C . SER A 1 162 ? 36.911 64.785 80.149 1.00 67.43 1710 SER A C 1
ATOM 1281 O O . SER A 1 162 ? 36.283 63.940 80.788 1.00 68.19 1710 SER A O 1
ATOM 1284 N N . ALA A 1 163 ? 36.628 66.083 80.183 1.00 65.66 1711 ALA A N 1
ATOM 1285 C CA . ALA A 1 163 ? 35.546 66.621 80.995 1.00 63.48 1711 ALA A CA 1
ATOM 1286 C C . ALA A 1 163 ? 34.261 66.778 80.185 1.00 61.26 1711 ALA A C 1
ATOM 1287 O O . ALA A 1 163 ? 33.176 66.915 80.748 1.00 62.09 1711 ALA A O 1
ATOM 1289 N N . GLY A 1 164 ? 34.390 66.767 78.864 1.00 60.80 1712 GLY A N 1
ATOM 1290 C CA . GLY A 1 164 ? 33.229 66.916 78.007 1.00 57.97 1712 GLY A CA 1
ATOM 1291 C C . GLY A 1 164 ? 32.512 68.240 78.209 1.00 57.58 1712 GLY A C 1
ATOM 1292 O O . GLY A 1 164 ? 31.301 68.271 78.441 1.00 56.64 1712 GLY A O 1
ATOM 1293 N N . GLN A 1 165 ? 33.257 69.339 78.128 1.00 54.29 1713 GLN A N 1
ATOM 1294 C CA . GLN A 1 165 ? 32.666 70.662 78.298 1.00 50.23 1713 GLN A CA 1
ATOM 1295 C C . GLN A 1 165 ? 33.574 71.781 77.786 1.00 48.17 1713 GLN A C 1
ATOM 1296 O O . GLN A 1 165 ? 34.770 71.573 77.578 1.00 45.67 1713 GLN A O 1
ATOM 1302 N N . TRP A 1 166 ? 32.995 72.966 77.591 1.00 44.19 1714 TRP A N 1
ATOM 1303 C CA . TRP A 1 166 ? 33.731 74.128 77.096 1.00 41.39 1714 TRP A CA 1
ATOM 1304 C C . TRP A 1 166 ? 34.231 75.010 78.231 1.00 39.43 1714 TRP A C 1
ATOM 1305 O O . TRP A 1 166 ? 33.607 75.086 79.282 1.00 35.90 1714 TRP A O 1
ATOM 1316 N N . PHE A 1 167 ? 35.360 75.680 78.007 1.00 40.90 1715 PHE A N 1
ATOM 1317 C CA . PHE A 1 167 ? 35.957 76.550 79.021 1.00 37.23 1715 PHE A CA 1
ATOM 1318 C C . PHE A 1 167 ? 36.625 77.755 78.368 1.00 33.70 1715 PHE A C 1
ATOM 1319 O O . PHE A 1 167 ? 36.762 77.821 77.149 1.00 36.00 1715 PHE A O 1
ATOM 1327 N N . ALA A 1 168 ? 37.034 78.711 79.195 1.00 31.68 1716 ALA A N 1
ATOM 1328 C CA . ALA A 1 168 ? 37.749 79.881 78.704 1.00 31.88 1716 ALA A CA 1
ATOM 1329 C C . ALA A 1 168 ? 39.148 79.729 79.301 1.00 26.72 1716 ALA A C 1
ATOM 1330 O O . ALA A 1 168 ? 39.304 79.245 80.417 1.00 29.19 1716 ALA A O 1
ATOM 1332 N N . VAL A 1 169 ? 40.170 80.122 78.556 1.00 29.56 1717 VAL A N 1
ATOM 1333 C CA . VAL A 1 169 ? 41.519 79.975 79.067 1.00 26.46 1717 VAL A CA 1
ATOM 1334 C C . VAL A 1 169 ? 42.320 81.239 78.769 1.00 21.90 1717 VAL A C 1
ATOM 1335 O O . VAL A 1 169 ? 42.135 81.866 77.733 1.00 25.88 1717 VAL A O 1
ATOM 1339 N N . GLU A 1 170 ? 43.195 81.609 79.699 1.00 25.03 1718 GLU A N 1
ATOM 1340 C CA . GLU A 1 170 ? 44.005 82.821 79.577 1.00 26.91 1718 GLU A CA 1
ATOM 1341 C C . GLU A 1 170 ? 45.304 82.660 80.361 1.00 25.51 1718 GLU A C 1
ATOM 1342 O O . GLU A 1 170 ? 45.386 81.849 81.271 1.00 25.85 1718 GLU A O 1
ATOM 1348 N N . GLU A 1 171 ? 46.308 83.466 80.043 1.00 27.90 1719 GLU A N 1
ATOM 1349 C CA . GLU A 1 171 ? 47.581 83.360 80.758 1.00 27.48 1719 GLU A CA 1
ATOM 1350 C C . GLU A 1 171 ? 47.443 83.612 82.251 1.00 27.52 1719 GLU A C 1
ATOM 1351 O O . GLU A 1 171 ? 46.679 84.485 82.678 1.00 28.12 1719 GLU A O 1
ATOM 1357 N N . CYS A 1 172 ? 48.186 82.855 83.050 1.00 23.73 1720 CYS A N 1
ATOM 1358 C CA . CYS A 1 172 ? 48.148 83.036 84.492 1.00 26.66 1720 CYS A CA 1
ATOM 1359 C C . CYS A 1 172 ? 49.093 84.186 84.854 1.00 29.84 1720 CYS A C 1
ATOM 1360 O O . CYS A 1 172 ? 50.235 84.209 84.427 1.00 29.19 1720 CYS A O 1
ATOM 1363 N N . MET A 1 173 ? 48.602 85.156 85.614 1.00 26.15 1721 MET A N 1
ATOM 1364 C CA . MET A 1 173 ? 49.438 86.278 86.015 1.00 31.32 1721 MET A CA 1
ATOM 1365 C C . MET A 1 173 ? 50.055 85.945 87.368 1.00 32.31 1721 MET A C 1
ATOM 1366 O O . MET A 1 173 ? 49.453 85.248 88.182 1.00 33.30 1721 MET A O 1
ATOM 1371 N N . THR A 1 174 ? 51.268 86.426 87.594 1.00 34.69 1722 THR A N 1
ATOM 1372 C CA . THR A 1 174 ? 51.938 86.201 88.866 1.00 36.96 1722 THR A CA 1
ATOM 1373 C C . THR A 1 174 ? 51.963 87.542 89.600 1.00 35.70 1722 THR A C 1
ATOM 1374 O O . THR A 1 174 ? 52.240 88.575 89.001 1.00 38.18 1722 THR A O 1
ATOM 1378 N N . GLY A 1 175 ? 51.662 87.521 90.891 1.00 38.23 1723 GLY A N 1
ATOM 1379 C CA . GLY A 1 175 ? 51.659 88.751 91.666 1.00 39.53 1723 GLY A CA 1
ATOM 1380 C C . GLY A 1 175 ? 50.378 88.846 92.471 1.00 39.44 1723 GLY A C 1
ATOM 1381 O O . GLY A 1 175 ? 49.540 87.944 92.409 1.00 40.73 1723 GLY A O 1
ATOM 1382 N N . GLU A 1 176 ? 50.201 89.933 93.211 1.00 38.26 1724 GLU A N 1
ATOM 1383 C CA . GLU A 1 176 ? 48.999 90.062 94.029 1.00 41.10 1724 GLU A CA 1
ATOM 1384 C C . GLU A 1 176 ? 47.817 90.490 93.172 1.00 34.79 1724 GLU A C 1
ATOM 1385 O O . GLU A 1 176 ? 47.850 91.542 92.538 1.00 37.05 1724 GLU A O 1
ATOM 1391 N N . PHE A 1 177 ? 46.788 89.650 93.143 1.00 32.84 1725 PHE A N 1
ATOM 1392 C CA . PHE A 1 177 ? 45.594 89.919 92.354 1.00 35.64 1725 PHE A CA 1
ATOM 1393 C C . PHE A 1 177 ? 44.634 90.784 93.165 1.00 37.14 1725 PHE A C 1
ATOM 1394 O O . PHE A 1 177 ? 44.211 90.398 94.259 1.00 36.23 1725 PHE A O 1
ATOM 1402 N N . ARG A 1 178 ? 44.282 91.945 92.617 1.00 38.09 1726 ARG A N 1
ATOM 1403 C CA . ARG A 1 178 ? 43.396 92.879 93.307 1.00 38.03 1726 ARG A CA 1
ATOM 1404 C C . ARG A 1 178 ? 42.352 93.538 92.421 1.00 41.64 1726 ARG A C 1
ATOM 1405 O O . ARG A 1 178 ? 42.545 93.703 91.216 1.00 37.50 1726 ARG A O 1
ATOM 1413 N N . LYS A 1 179 ? 41.253 93.928 93.055 1.00 39.30 1727 LYS A N 1
ATOM 1414 C CA . LYS A 1 179 ? 40.131 94.576 92.388 1.00 40.69 1727 LYS A CA 1
ATOM 1415 C C . LYS A 1 179 ? 40.226 96.081 92.653 1.00 40.57 1727 LYS A C 1
ATOM 1416 O O . LYS A 1 179 ? 40.407 96.495 93.800 1.00 38.73 1727 LYS A O 1
ATOM 1422 N N . TYR A 1 180 ? 40.114 96.889 91.599 1.00 36.05 1728 TYR A N 1
ATOM 1423 C CA . TYR A 1 180 ? 40.198 98.346 91.721 1.00 37.76 1728 TYR A CA 1
ATOM 1424 C C . TYR A 1 180 ? 38.802 98.966 91.890 1.00 37.17 1728 TYR A C 1
ATOM 1425 O O . TYR A 1 180 ? 38.638 99.962 92.596 1.00 34.65 1728 TYR A O 1
ATOM 1434 N N . ASN A 1 181 ? 37.808 98.385 91.223 1.00 34.54 1729 ASN A N 1
ATOM 1435 C CA . ASN A 1 181 ? 36.421 98.832 91.349 1.00 34.11 1729 ASN A CA 1
ATOM 1436 C C . ASN A 1 181 ? 35.540 97.635 91.047 1.00 34.75 1729 ASN A C 1
ATOM 1437 O O . ASN A 1 181 ? 36.046 96.606 90.586 1.00 34.22 1729 ASN A O 1
ATOM 1442 N N . ASN A 1 182 ? 34.239 97.741 91.317 1.00 30.97 1730 ASN A N 1
ATOM 1443 C CA . ASN A 1 182 ? 33.328 96.629 91.060 1.00 32.22 1730 ASN A CA 1
ATOM 1444 C C . ASN A 1 182 ? 32.068 97.033 90.300 1.00 35.12 1730 ASN A C 1
ATOM 1445 O O . ASN A 1 182 ? 31.933 98.181 89.877 1.00 37.54 1730 ASN A O 1
ATOM 1450 N N . ASN A 1 183 ? 31.148 96.085 90.142 1.00 34.96 1731 ASN A N 1
ATOM 1451 C CA . ASN A 1 183 ? 29.910 96.317 89.409 1.00 41.41 1731 ASN A CA 1
ATOM 1452 C C . ASN A 1 183 ? 28.921 97.285 90.047 1.00 43.75 1731 ASN A C 1
ATOM 1453 O O . ASN A 1 183 ? 28.054 97.818 89.356 1.00 42.77 1731 ASN A O 1
ATOM 1458 N N . ASN A 1 184 ? 29.037 97.517 91.350 1.00 44.40 1732 ASN A N 1
ATOM 1459 C CA . ASN A 1 184 ? 28.117 98.432 92.016 1.00 44.94 1732 ASN A CA 1
ATOM 1460 C C . ASN A 1 184 ? 28.692 99.839 92.126 1.00 44.40 1732 ASN A C 1
ATOM 1461 O O . ASN A 1 184 ? 28.073 100.731 92.706 1.00 47.88 1732 ASN A O 1
ATOM 1466 N N . GLY A 1 185 ? 29.881 100.040 91.565 1.00 41.36 1733 GLY A N 1
ATOM 1467 C CA . GLY A 1 185 ? 30.494 101.355 91.611 1.00 38.84 1733 GLY A CA 1
ATOM 1468 C C . GLY A 1 185 ? 31.476 101.633 92.737 1.00 37.15 1733 GLY A C 1
ATOM 1469 O O . GLY A 1 185 ? 32.035 102.732 92.806 1.00 37.04 1733 GLY A O 1
ATOM 1470 N N . ASP A 1 186 ? 31.706 100.666 93.619 1.00 39.18 1734 ASP A N 1
ATOM 1471 C CA . ASP A 1 186 ? 32.652 100.895 94.706 1.00 40.94 1734 ASP A CA 1
ATOM 1472 C C . ASP A 1 186 ? 34.032 100.995 94.088 1.00 40.37 1734 ASP A C 1
ATOM 1473 O O . ASP A 1 186 ? 34.307 100.343 93.079 1.00 37.96 1734 ASP A O 1
ATOM 1478 N N . GLU A 1 187 ? 34.883 101.818 94.687 1.00 38.32 1735 GLU A N 1
ATOM 1479 C CA . GLU A 1 187 ? 36.250 101.992 94.215 1.00 43.06 1735 GLU A CA 1
ATOM 1480 C C . GLU A 1 187 ? 37.188 101.950 95.411 1.00 45.41 1735 GLU A C 1
ATOM 1481 O O . GLU A 1 187 ? 36.802 102.303 96.524 1.00 44.30 1735 GLU A O 1
ATOM 1487 N N . ILE A 1 188 ? 38.424 101.528 95.184 1.00 45.10 1736 ILE A N 1
ATOM 1488 C CA . ILE A 1 188 ? 39.394 101.524 96.265 1.00 47.93 1736 ILE A CA 1
ATOM 1489 C C . ILE A 1 188 ? 39.807 102.979 96.322 1.00 48.08 1736 ILE A C 1
ATOM 1490 O O . ILE A 1 188 ? 39.445 103.764 95.447 1.00 50.37 1736 ILE A O 1
ATOM 1495 N N . ILE A 1 189 ? 40.552 103.349 97.349 1.00 49.45 1737 ILE A N 1
ATOM 1496 C CA . ILE A 1 189 ? 41.063 104.697 97.417 1.00 47.09 1737 ILE A CA 1
ATOM 1497 C C . ILE A 1 189 ? 42.458 104.515 96.829 1.00 52.04 1737 ILE A C 1
ATOM 1498 O O . ILE A 1 189 ? 43.257 103.726 97.343 1.00 51.54 1737 ILE A O 1
ATOM 1503 N N . PRO A 1 190 ? 42.752 105.205 95.713 1.00 52.98 1738 PRO A N 1
ATOM 1504 C CA . PRO A 1 190 ? 44.058 105.104 95.057 1.00 56.46 1738 PRO A CA 1
ATOM 1505 C C . PRO A 1 190 ? 45.237 105.492 95.947 1.00 60.13 1738 PRO A C 1
ATOM 1506 O O . PRO A 1 190 ? 45.307 106.615 96.452 1.00 62.51 1738 PRO A O 1
ATOM 1510 N N . THR A 1 191 ? 46.163 104.552 96.133 1.00 61.53 1739 THR A N 1
ATOM 1511 C CA . THR A 1 191 ? 47.348 104.795 96.954 1.00 63.07 1739 THR A CA 1
ATOM 1512 C C . THR A 1 191 ? 48.601 104.985 96.097 1.00 62.18 1739 THR A C 1
ATOM 1513 O O . THR A 1 191 ? 49.706 105.106 96.625 1.00 62.42 1739 THR A O 1
ATOM 1517 N N . ASN A 1 192 ? 48.421 105.000 94.777 1.00 59.71 1740 ASN A N 1
ATOM 1518 C CA . ASN A 1 192 ? 49.528 105.197 93.846 1.00 54.43 1740 ASN A CA 1
ATOM 1519 C C . ASN A 1 192 ? 49.032 105.578 92.450 1.00 53.33 1740 ASN A C 1
ATOM 1520 O O . ASN A 1 192 ? 47.858 105.400 92.122 1.00 47.15 1740 ASN A O 1
ATOM 1525 N N . THR A 1 193 ? 49.944 106.108 91.644 1.00 48.26 1741 THR A N 1
ATOM 1526 C CA . THR A 1 193 ? 49.654 106.547 90.285 1.00 48.31 1741 THR A CA 1
ATOM 1527 C C . THR A 1 193 ? 48.913 105.524 89.428 1.00 47.66 1741 THR A C 1
ATOM 1528 O O . THR A 1 193 ? 47.965 105.879 88.721 1.00 43.94 1741 THR A O 1
ATOM 1532 N N . LEU A 1 194 ? 49.346 104.266 89.495 1.00 41.51 1742 LEU A N 1
ATOM 1533 C CA . LEU A 1 194 ? 48.740 103.195 88.710 1.00 41.61 1742 LEU A CA 1
ATOM 1534 C C . LEU A 1 194 ? 47.268 102.972 89.033 1.00 40.61 1742 LEU A C 1
ATOM 1535 O O . LEU A 1 194 ? 46.449 102.834 88.123 1.00 36.27 1742 LEU A O 1
ATOM 1540 N N . GLU A 1 195 ? 46.935 102.926 90.320 1.00 35.79 1743 GLU A N 1
ATOM 1541 C CA . GLU A 1 195 ? 45.555 102.727 90.738 1.00 39.93 1743 GLU A CA 1
ATOM 1542 C C . GLU A 1 195 ? 44.684 103.905 90.307 1.00 36.89 1743 GLU A C 1
ATOM 1543 O O . GLU A 1 195 ? 43.506 103.729 90.011 1.00 35.50 1743 GLU A O 1
ATOM 1549 N N . GLU A 1 196 ? 45.274 105.096 90.280 1.00 36.51 1744 GLU A N 1
ATOM 1550 C CA . GLU A 1 196 ? 44.570 106.301 89.847 1.00 38.64 1744 GLU A CA 1
ATOM 1551 C C . GLU A 1 196 ? 44.211 106.161 88.371 1.00 39.31 1744 GLU A C 1
ATOM 1552 O O . GLU A 1 196 ? 43.069 106.412 87.972 1.00 40.96 1744 GLU A O 1
ATOM 1558 N N . ILE A 1 197 ? 45.199 105.771 87.565 1.00 34.54 1745 ILE A N 1
ATOM 1559 C CA . ILE A 1 197 ? 44.998 105.591 86.130 1.00 35.88 1745 ILE A CA 1
ATOM 1560 C C . ILE A 1 197 ? 43.913 104.549 85.891 1.00 35.14 1745 ILE A C 1
ATOM 1561 O O . ILE A 1 197 ? 43.085 104.708 84.997 1.00 32.24 1745 ILE A O 1
ATOM 1566 N N . MET A 1 198 ? 43.916 103.485 86.693 1.00 34.73 1746 MET A N 1
ATOM 1567 C CA . MET A 1 198 ? 42.901 102.444 86.555 1.00 32.26 1746 MET A CA 1
ATOM 1568 C C . MET A 1 198 ? 41.511 103.038 86.821 1.00 36.20 1746 MET A C 1
ATOM 1569 O O . MET A 1 198 ? 40.562 102.816 86.057 1.00 32.27 1746 MET A O 1
ATOM 1574 N N . LEU A 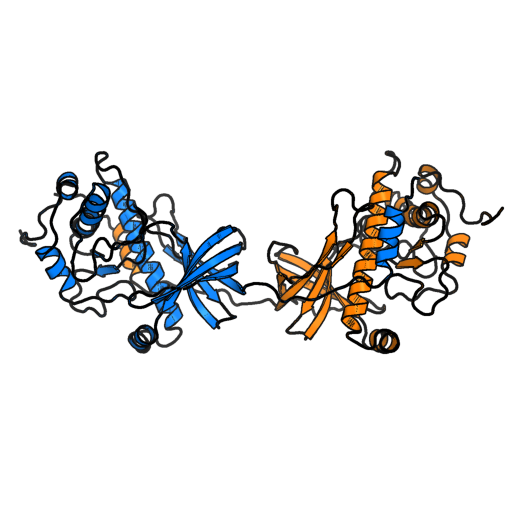1 199 ? 41.391 103.795 87.909 1.00 34.78 1747 LEU A N 1
ATOM 1575 C CA . LEU A 1 199 ? 40.109 104.390 88.248 1.00 34.97 1747 LEU A CA 1
ATOM 1576 C C . LEU A 1 199 ? 39.689 105.407 87.196 1.00 31.18 1747 LEU A C 1
ATOM 1577 O O . LEU A 1 199 ? 38.512 105.509 86.864 1.00 39.33 1747 LEU A O 1
ATOM 1582 N N . ALA A 1 200 ? 40.654 106.142 86.659 1.00 31.40 1748 ALA A N 1
ATOM 1583 C CA . ALA A 1 200 ? 40.366 107.121 85.632 1.00 30.50 1748 ALA A CA 1
ATOM 1584 C C . ALA A 1 200 ? 39.880 106.433 84.354 1.00 33.90 1748 ALA A C 1
ATOM 1585 O O . ALA A 1 200 ? 39.057 106.991 83.633 1.00 30.24 1748 ALA A O 1
ATOM 1587 N N . PHE A 1 201 ? 40.375 105.222 84.085 1.00 32.11 1749 PHE A N 1
ATOM 1588 C CA . PHE A 1 201 ? 39.991 104.486 82.879 1.00 30.96 1749 PHE A CA 1
ATOM 1589 C C . PHE A 1 201 ? 38.506 104.188 82.776 1.00 31.69 1749 PHE A C 1
ATOM 1590 O O . PHE A 1 201 ? 37.925 104.349 81.709 1.00 31.62 1749 PHE A O 1
ATOM 1598 N N . SER A 1 202 ? 37.903 103.725 83.867 1.00 32.44 1750 SER A N 1
ATOM 1599 C CA . SER A 1 202 ? 36.478 103.417 83.858 1.00 31.77 1750 SER A CA 1
ATOM 1600 C C . SER A 1 202 ? 35.695 104.682 83.484 1.00 34.46 1750 SER A C 1
ATOM 1601 O O . SER A 1 202 ? 34.743 104.624 82.710 1.00 28.88 1750 SER A O 1
ATOM 1604 N N . HIS A 1 203 ? 36.124 105.820 84.022 1.00 33.61 1751 HIS A N 1
ATOM 1605 C CA . HIS A 1 203 ? 35.476 107.106 83.741 1.00 38.59 1751 HIS A CA 1
ATOM 1606 C C . HIS A 1 203 ? 35.684 107.469 82.267 1.00 35.35 1751 HIS A C 1
ATOM 1607 O O . HIS A 1 203 ? 34.762 107.919 81.584 1.00 31.30 1751 HIS A O 1
ATOM 1614 N N . TRP A 1 204 ? 36.896 107.251 81.777 1.00 33.28 1752 TRP A N 1
ATOM 1615 C CA . TRP A 1 204 ? 37.219 107.553 80.396 1.00 32.25 1752 TRP A CA 1
ATOM 1616 C C . TRP A 1 204 ? 36.330 106.755 79.446 1.00 31.67 1752 TRP A C 1
ATOM 1617 O O . TRP A 1 204 ? 35.841 107.303 78.463 1.00 34.03 1752 TRP A O 1
ATOM 1628 N N . THR A 1 205 ? 36.116 105.469 79.725 1.00 31.45 1753 THR A N 1
ATOM 1629 C CA . THR A 1 205 ? 35.285 104.671 78.821 1.00 30.69 1753 THR A CA 1
ATOM 1630 C C . THR A 1 205 ? 33.888 105.285 78.646 1.00 33.78 1753 THR A C 1
ATOM 1631 O O . THR A 1 205 ? 33.364 105.348 77.531 1.00 28.75 1753 THR A O 1
ATOM 1635 N N . TYR A 1 206 ? 33.292 105.733 79.746 1.00 31.01 1754 TYR A N 1
ATOM 1636 C CA . TYR A 1 206 ? 31.959 106.340 79.701 1.00 32.13 1754 TYR A CA 1
ATOM 1637 C C . TYR A 1 206 ? 31.938 107.577 78.808 1.00 28.77 1754 TYR A C 1
ATOM 1638 O O . TYR A 1 206 ? 31.077 107.703 77.943 1.00 37.18 1754 TYR A O 1
ATOM 1647 N N . GLU A 1 207 ? 32.893 108.482 79.014 1.00 33.44 1755 GLU A N 1
ATOM 1648 C CA . GLU A 1 207 ? 32.965 109.719 78.240 1.00 33.59 1755 GLU A CA 1
ATOM 1649 C C . GLU A 1 207 ? 33.325 109.466 76.778 1.00 37.25 1755 GLU A C 1
ATOM 1650 O O . GLU A 1 207 ? 32.721 110.048 75.867 1.00 33.84 1755 GLU A O 1
ATOM 1656 N N . TYR A 1 208 ? 34.317 108.605 76.560 1.00 31.50 1756 TYR A N 1
ATOM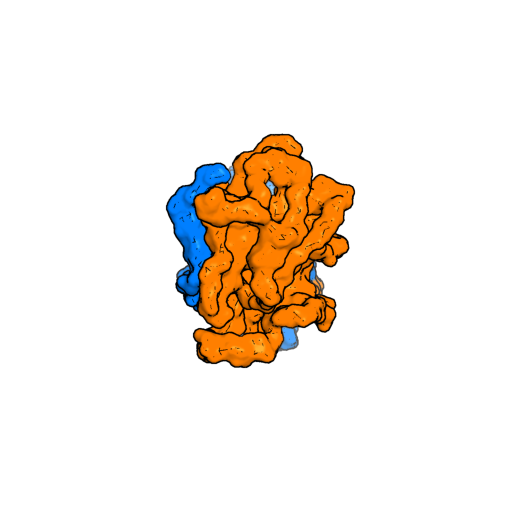 1657 C CA . TYR A 1 208 ? 34.767 108.268 75.216 1.00 28.66 1756 TYR A CA 1
ATOM 1658 C C . TYR A 1 208 ? 33.639 107.669 74.374 1.00 25.19 1756 TYR A C 1
ATOM 1659 O O . TYR A 1 208 ? 33.559 107.914 73.171 1.00 31.80 1756 TYR A O 1
ATOM 1668 N N . THR A 1 209 ? 32.777 106.873 74.992 1.00 27.47 1757 THR A N 1
ATOM 1669 C CA . THR A 1 209 ? 31.675 106.273 74.246 1.00 29.63 1757 THR A CA 1
ATOM 1670 C C . THR A 1 209 ? 30.396 107.110 74.305 1.00 28.60 1757 THR A C 1
ATOM 1671 O O . THR A 1 209 ? 29.313 106.598 74.031 1.00 30.76 1757 THR A O 1
ATOM 1675 N N . ARG A 1 210 ? 30.531 108.387 74.662 1.00 32.94 1758 ARG A N 1
ATOM 1676 C CA . ARG A 1 210 ? 29.387 109.308 74.756 1.00 37.05 1758 ARG A CA 1
ATOM 1677 C C . ARG A 1 210 ? 28.301 108.809 75.698 1.00 38.15 1758 ARG A C 1
ATOM 1678 O O . ARG A 1 210 ? 27.113 108.947 75.399 1.00 35.01 1758 ARG A O 1
ATOM 1686 N N . GLY A 1 211 ? 28.712 108.222 76.820 1.00 37.00 1759 GLY A N 1
ATOM 1687 C CA . GLY A 1 211 ? 27.768 107.715 77.804 1.00 34.55 1759 GLY A CA 1
ATOM 1688 C C . GLY A 1 211 ? 27.091 106.412 77.439 1.00 33.85 1759 GLY A C 1
ATOM 1689 O O . GLY A 1 211 ? 26.197 105.942 78.143 1.00 34.02 1759 GLY A O 1
ATOM 1690 N N . GLU A 1 212 ? 27.527 105.802 76.346 1.00 33.68 1760 GLU A N 1
ATOM 1691 C CA . GLU A 1 212 ? 26.928 104.557 75.880 1.00 35.13 1760 GLU A CA 1
ATOM 1692 C C . GLU A 1 212 ? 27.479 103.277 76.546 1.00 34.36 1760 GLU A C 1
ATOM 1693 O O . GLU A 1 212 ? 26.750 102.299 76.719 1.00 31.55 1760 GLU A O 1
ATOM 1699 N N . LEU A 1 213 ? 28.759 103.276 76.909 1.00 30.94 1761 LEU A N 1
ATOM 1700 C CA . LEU A 1 213 ? 29.348 102.096 77.547 1.00 35.81 1761 LEU A CA 1
ATOM 1701 C C . LEU A 1 213 ? 30.162 102.461 78.786 1.00 33.33 1761 LEU A C 1
ATOM 1702 O O . LEU A 1 213 ? 30.660 103.582 78.912 1.00 34.14 1761 LEU A O 1
ATOM 1707 N N . LEU A 1 214 ? 30.286 101.502 79.700 1.00 31.41 1762 LEU A N 1
ATOM 1708 C CA . LEU A 1 214 ? 31.066 101.690 80.921 1.00 28.05 1762 LEU A CA 1
ATOM 1709 C C . LEU A 1 214 ? 31.719 100.363 81.282 1.00 24.94 1762 LEU A C 1
ATOM 1710 O O . LEU A 1 214 ? 31.060 99.332 81.319 1.00 27.89 1762 LEU A O 1
ATOM 1715 N N . VAL A 1 215 ? 33.016 100.396 81.539 1.00 26.73 1763 VAL A N 1
ATOM 1716 C CA . VAL A 1 215 ? 33.724 99.181 81.919 1.00 27.44 1763 VAL A CA 1
ATOM 1717 C C . VAL A 1 215 ? 33.967 99.213 83.422 1.00 25.78 1763 VAL A C 1
ATOM 1718 O O . VAL A 1 215 ? 34.628 100.118 83.922 1.00 28.09 1763 VAL A O 1
ATOM 1722 N N . LEU A 1 216 ? 33.399 98.245 84.135 1.00 25.05 1764 LEU A N 1
ATOM 1723 C CA . LEU A 1 216 ? 33.579 98.147 85.582 1.00 32.06 1764 LEU A CA 1
ATOM 1724 C C . LEU A 1 216 ? 34.254 96.816 85.917 1.00 28.75 1764 LEU A C 1
ATOM 1725 O O . LEU A 1 216 ? 34.601 96.054 85.017 1.00 28.36 1764 LEU A O 1
ATOM 1730 N N . ASP A 1 217 ? 34.448 96.552 87.207 1.00 33.53 1765 ASP A N 1
ATOM 1731 C CA . ASP A 1 217 ? 35.104 95.324 87.664 1.00 30.88 1765 ASP A CA 1
ATOM 1732 C C . ASP A 1 217 ? 36.534 95.228 87.168 1.00 27.07 1765 ASP A C 1
ATOM 1733 O O . ASP A 1 217 ? 36.967 94.180 86.688 1.00 34.46 1765 ASP A O 1
ATOM 1738 N N . LEU A 1 218 ? 37.272 96.329 87.281 1.00 27.21 1766 LEU A N 1
ATOM 1739 C CA . LEU A 1 218 ? 38.653 96.343 86.859 1.00 25.10 1766 LEU A CA 1
ATOM 1740 C C . LEU A 1 218 ? 39.406 95.570 87.928 1.00 31.66 1766 LEU A C 1
ATOM 1741 O O . LEU A 1 218 ? 39.264 95.853 89.124 1.00 26.70 1766 LEU A O 1
ATOM 1746 N N . GLN A 1 219 ? 40.190 94.581 87.499 1.00 26.89 1767 GLN A N 1
ATOM 1747 C CA . GLN A 1 219 ? 40.932 93.749 88.437 1.00 26.56 1767 GLN A CA 1
ATOM 1748 C C . GLN A 1 219 ? 42.065 93.014 87.735 1.00 28.97 1767 GLN A C 1
ATOM 1749 O O . GLN A 1 219 ? 42.015 92.756 86.522 1.00 24.15 1767 GLN A O 1
ATOM 1755 N N . GLY A 1 220 ? 43.100 92.698 88.509 1.00 32.04 1768 GLY A N 1
ATOM 1756 C CA . GLY A 1 220 ? 44.246 91.980 87.972 1.00 34.39 1768 GLY A CA 1
ATOM 1757 C C . GLY A 1 220 ? 45.518 92.219 88.766 1.00 31.95 1768 GLY A C 1
ATOM 1758 O O . GLY A 1 220 ? 45.478 92.423 89.980 1.00 30.56 1768 GLY A O 1
ATOM 1759 N N . VAL A 1 221 ? 46.645 92.199 88.064 1.00 33.22 1769 VAL A N 1
ATOM 1760 C CA . VAL A 1 221 ? 47.954 92.412 88.670 1.00 33.77 1769 VAL A CA 1
ATOM 1761 C C . VAL A 1 221 ? 48.650 93.531 87.911 1.00 33.25 1769 VAL A C 1
ATOM 1762 O O . VAL A 1 221 ? 48.857 93.426 86.702 1.00 31.12 1769 VAL A O 1
ATOM 1766 N N . GLY A 1 222 ? 49.015 94.598 88.615 1.00 33.92 1770 GLY A N 1
ATOM 1767 C CA . GLY A 1 222 ? 49.673 95.708 87.951 1.00 36.76 1770 GLY A CA 1
ATOM 1768 C C . GLY A 1 222 ? 48.754 96.292 86.890 1.00 35.39 1770 GLY A C 1
ATOM 1769 O O . GLY A 1 222 ? 47.569 96.504 87.141 1.00 36.24 1770 GLY A O 1
ATOM 1770 N N . GLU A 1 223 ? 49.280 96.525 85.696 1.00 37.47 1771 GLU A N 1
ATOM 1771 C CA . GLU A 1 223 ? 48.465 97.096 84.638 1.00 38.42 1771 GLU A CA 1
ATOM 1772 C C . GLU A 1 223 ? 47.746 96.048 83.796 1.00 35.96 1771 GLU A C 1
ATOM 1773 O O . GLU A 1 223 ? 47.022 96.403 82.872 1.00 31.87 1771 GLU A O 1
ATOM 1779 N N . ASN A 1 224 ? 47.933 94.768 84.131 1.00 29.95 1772 ASN A N 1
ATOM 1780 C CA . ASN A 1 224 ? 47.281 93.679 83.402 1.00 32.29 1772 ASN A CA 1
ATOM 1781 C C . ASN A 1 224 ? 45.962 93.287 84.068 1.00 27.29 1772 ASN A C 1
ATOM 1782 O O . ASN A 1 224 ? 45.932 92.878 85.222 1.00 26.17 1772 ASN A O 1
ATOM 1787 N N . LEU A 1 225 ? 44.877 93.414 83.307 1.00 28.21 1773 LEU A N 1
ATOM 1788 C CA . LEU A 1 225 ? 43.526 93.155 83.790 1.00 28.28 1773 LEU A CA 1
ATOM 1789 C C . LEU A 1 225 ? 42.806 91.983 83.120 1.00 27.82 1773 LEU A C 1
ATOM 1790 O O . LEU A 1 225 ? 43.157 91.573 82.018 1.00 28.18 1773 LEU A O 1
ATOM 1795 N N . THR A 1 226 ? 41.771 91.477 83.790 1.00 25.88 1774 THR A N 1
ATOM 1796 C CA . THR A 1 226 ? 40.964 90.371 83.274 1.00 25.44 1774 THR A CA 1
ATOM 1797 C C . THR A 1 226 ? 39.626 90.388 83.984 1.00 24.01 1774 THR A C 1
ATOM 1798 O O . THR A 1 226 ? 39.469 91.067 85.003 1.00 30.10 1774 THR A O 1
ATOM 1802 N N . ASP A 1 227 ? 38.661 89.632 83.463 1.00 27.26 1775 ASP A N 1
ATOM 1803 C CA . ASP A 1 227 ? 37.338 89.536 84.082 1.00 28.93 1775 ASP A CA 1
ATOM 1804 C C . ASP A 1 227 ? 36.572 90.861 84.202 1.00 29.23 1775 ASP A C 1
ATOM 1805 O O . ASP A 1 227 ? 35.962 91.116 85.233 1.00 31.63 1775 ASP A O 1
ATOM 1810 N N . PRO A 1 228 ? 36.616 91.724 83.184 1.00 32.03 1776 PRO A N 1
ATOM 1811 C CA . PRO A 1 228 ? 35.870 92.982 83.313 1.00 32.25 1776 PRO A CA 1
ATOM 1812 C C . PRO A 1 228 ? 34.374 92.797 83.044 1.00 31.55 1776 PRO A C 1
ATOM 1813 O O . PRO A 1 228 ? 33.938 91.753 82.558 1.00 31.33 1776 PRO A O 1
ATOM 1817 N N . SER A 1 229 ? 33.598 93.828 83.359 1.00 35.09 1777 SER A N 1
ATOM 1818 C CA . SER A 1 229 ? 32.163 93.837 83.094 1.00 34.00 1777 SER A CA 1
ATOM 1819 C C . SER A 1 229 ? 31.969 95.042 82.170 1.00 31.55 1777 SER A C 1
ATOM 1820 O O . SER A 1 229 ? 32.263 96.172 82.559 1.00 32.66 1777 SER A O 1
ATOM 1823 N N . VAL A 1 230 ? 31.508 94.808 80.947 1.00 30.63 1778 VAL A N 1
ATOM 1824 C CA . VAL A 1 230 ? 31.283 95.906 80.015 1.00 28.91 1778 VAL A CA 1
ATOM 1825 C C . VAL A 1 230 ? 29.780 96.154 80.052 1.00 32.31 1778 VAL A C 1
ATOM 1826 O O . VAL A 1 230 ? 28.990 95.281 79.709 1.00 32.00 1778 VAL A O 1
ATOM 1830 N N . ILE A 1 231 ? 29.400 97.350 80.482 1.00 33.00 1779 ILE A N 1
ATOM 1831 C CA . ILE A 1 231 ? 27.995 97.699 80.641 1.00 31.13 1779 ILE A CA 1
ATOM 1832 C C . ILE A 1 231 ? 27.440 98.666 79.584 1.00 30.39 1779 ILE A C 1
ATOM 1833 O O . ILE A 1 231 ? 28.032 99.706 79.309 1.00 27.61 1779 ILE A O 1
ATOM 1838 N N . LYS A 1 232 ? 26.310 98.297 78.994 1.00 32.58 1780 LYS A N 1
ATOM 1839 C CA . LYS A 1 232 ? 25.628 99.152 78.022 1.00 37.17 1780 LYS A CA 1
ATOM 1840 C C . LYS A 1 232 ? 24.822 100.070 78.939 1.00 36.65 1780 LYS A C 1
ATOM 1841 O O . LYS A 1 232 ? 23.697 99.754 79.330 1.00 34.08 1780 LYS A O 1
ATOM 1847 N N . ALA A 1 233 ? 25.440 101.186 79.306 1.00 41.86 1781 ALA A N 1
ATOM 1848 C CA . ALA A 1 233 ? 24.866 102.145 80.240 1.00 47.37 1781 ALA A CA 1
ATOM 1849 C C . ALA A 1 233 ? 23.476 102.691 79.931 1.00 50.71 1781 ALA A C 1
ATOM 1850 O O . ALA A 1 233 ? 22.858 103.308 80.800 1.00 52.98 1781 ALA A O 1
ATOM 1852 N N . GLU A 1 234 ? 22.969 102.463 78.723 1.00 52.05 1782 GLU A N 1
ATOM 1853 C CA . GLU A 1 234 ? 21.651 102.997 78.380 1.00 58.29 1782 GLU A CA 1
ATOM 1854 C C . GLU A 1 234 ? 20.486 102.020 78.470 1.00 59.02 1782 GLU A C 1
ATOM 1855 O O . GLU A 1 234 ? 19.329 102.431 78.397 1.00 57.46 1782 GLU A O 1
ATOM 1861 N N . GLU A 1 235 ? 20.778 100.737 78.639 1.00 60.41 1783 GLU A N 1
ATOM 1862 C CA . GLU A 1 235 ? 19.715 99.745 78.740 1.00 66.56 1783 GLU A CA 1
ATOM 1863 C C . GLU A 1 235 ? 18.986 99.923 80.075 1.00 69.16 1783 GLU A C 1
ATOM 1864 O O . GLU A 1 235 ? 19.603 100.236 81.092 1.00 67.85 1783 GLU A O 1
ATOM 1870 N N . LYS A 1 236 ? 17.670 99.734 80.062 1.00 72.62 1784 LYS A N 1
ATOM 1871 C CA . LYS A 1 236 ? 16.855 99.886 81.265 1.00 76.55 1784 LYS A CA 1
ATOM 1872 C C . LYS A 1 236 ? 16.466 98.526 81.836 1.00 78.28 1784 LYS A C 1
ATOM 1873 O O . LYS A 1 236 ? 15.478 98.396 82.562 1.00 80.82 1784 LYS A O 1
ATOM 1879 N N . ARG A 1 237 ? 17.258 97.516 81.498 1.00 79.81 1785 ARG A N 1
ATOM 1880 C CA . ARG A 1 237 ? 17.032 96.153 81.955 1.00 80.57 1785 ARG A CA 1
ATOM 1881 C C . ARG A 1 237 ? 18.372 95.431 82.029 1.00 81.36 1785 ARG A C 1
ATOM 1882 O O . ARG A 1 237 ? 19.120 95.387 81.052 1.00 82.20 1785 ARG A O 1
ATOM 1890 N N . SER A 1 238 ? 18.673 94.865 83.193 1.00 81.24 1786 SER A N 1
ATOM 1891 C CA . SER A 1 238 ? 19.932 94.155 83.397 1.00 80.91 1786 SER A CA 1
ATOM 1892 C C . SER A 1 238 ? 20.136 93.028 82.385 1.00 79.75 1786 SER A C 1
ATOM 1893 O O . SER A 1 238 ? 21.247 92.792 81.912 1.00 79.76 1786 SER A O 1
ATOM 1896 N N . CYS A 1 239 ? 19.052 92.333 82.065 1.00 79.22 1787 CYS A N 1
ATOM 1897 C CA . CYS A 1 239 ? 19.092 91.228 81.119 1.00 79.07 1787 CYS A CA 1
ATOM 1898 C C . CYS A 1 239 ? 19.743 91.599 79.790 1.00 77.58 1787 CYS A C 1
ATOM 1899 O O . CYS A 1 239 ? 20.311 90.745 79.107 1.00 77.27 1787 CYS A O 1
ATOM 1902 N N . ASP A 1 240 ? 19.648 92.872 79.420 1.00 76.45 1788 ASP A N 1
ATOM 1903 C CA . ASP A 1 240 ? 20.236 93.354 78.171 1.00 74.46 1788 ASP A CA 1
ATOM 1904 C C . ASP A 1 240 ? 21.219 94.485 78.475 1.00 71.63 1788 ASP A C 1
ATOM 1905 O O . ASP A 1 240 ? 21.476 95.343 77.630 1.00 73.77 1788 ASP A O 1
ATOM 1910 N N . MET A 1 241 ? 21.780 94.464 79.681 1.00 67.42 1789 MET A N 1
ATOM 1911 C CA . MET A 1 241 ? 22.701 95.501 80.131 1.00 62.94 1789 MET A CA 1
ATOM 1912 C C . MET A 1 241 ? 24.189 95.177 80.010 1.00 59.04 1789 MET A C 1
ATOM 1913 O O . MET A 1 241 ? 24.994 96.070 79.761 1.00 56.48 1789 MET A O 1
ATOM 1918 N N . VAL A 1 242 ? 24.557 93.913 80.180 1.00 57.36 1790 VAL A N 1
ATOM 1919 C CA . VAL A 1 242 ? 25.967 93.533 80.122 1.00 57.58 1790 VAL A CA 1
ATOM 1920 C C . VAL A 1 242 ? 26.311 92.665 78.913 1.00 55.58 1790 VAL A C 1
ATOM 1921 O O . VAL A 1 242 ? 25.498 91.867 78.458 1.00 55.65 1790 VAL A O 1
ATOM 1925 N N . PHE A 1 243 ? 27.528 92.827 78.401 1.00 53.42 1791 PHE A N 1
ATOM 1926 C CA . PHE A 1 243 ? 27.994 92.067 77.244 1.00 50.48 1791 PHE A CA 1
ATOM 1927 C C . PHE A 1 243 ? 27.985 90.562 77.488 1.00 51.06 1791 PHE A C 1
ATOM 1928 O O . PHE A 1 243 ? 27.357 89.808 76.750 1.00 53.76 1791 PHE A O 1
ATOM 1936 N N . GLY A 1 244 ? 28.705 90.129 78.513 1.00 51.34 1792 GLY A N 1
ATOM 1937 C CA . GLY A 1 244 ? 28.759 88.714 78.826 1.00 55.01 1792 GLY A CA 1
ATOM 1938 C C . GLY A 1 244 ? 28.182 88.451 80.200 1.00 54.72 1792 GLY A C 1
ATOM 1939 O O . GLY A 1 244 ? 27.708 89.379 80.853 1.00 57.91 1792 GLY A O 1
ATOM 1940 N N . PRO A 1 245 ? 28.197 87.195 80.666 1.00 56.98 1793 PRO A N 1
ATOM 1941 C CA . PRO A 1 245 ? 27.661 86.857 81.988 1.00 57.74 1793 PRO A CA 1
ATOM 1942 C C . PRO A 1 245 ? 28.284 87.764 83.043 1.00 59.19 1793 PRO A C 1
ATOM 1943 O O . PRO A 1 245 ? 29.501 87.757 83.234 1.00 62.12 1793 PRO A O 1
ATOM 1947 N N . ALA A 1 246 ? 27.457 88.548 83.722 1.00 56.89 1794 ALA A N 1
ATOM 1948 C CA . ALA A 1 246 ? 27.961 89.441 84.752 1.00 58.47 1794 ALA A CA 1
ATOM 1949 C C . ALA A 1 246 ? 26.901 89.799 85.792 1.00 59.67 1794 ALA A C 1
ATOM 1950 O O . ALA A 1 246 ? 25.730 89.980 85.470 1.00 59.10 1794 ALA A O 1
ATOM 1952 N N . ASN A 1 247 ? 27.337 89.902 87.043 1.00 61.23 1795 ASN A N 1
ATOM 1953 C CA . ASN A 1 247 ? 26.463 90.242 88.159 1.00 63.11 1795 ASN A CA 1
ATOM 1954 C C . ASN A 1 247 ? 26.305 91.756 88.287 1.00 62.48 1795 ASN A C 1
ATOM 1955 O O . ASN A 1 247 ? 27.146 92.423 88.884 1.00 62.68 1795 ASN A O 1
ATOM 1960 N N . LEU A 1 248 ? 25.222 92.293 87.734 1.00 62.93 1796 LEU A N 1
ATOM 1961 C CA . LEU A 1 248 ? 24.982 93.727 87.781 1.00 63.41 1796 LEU A CA 1
ATOM 1962 C C . LEU A 1 248 ? 23.695 94.143 88.470 1.00 64.24 1796 LEU A C 1
ATOM 1963 O O . LEU A 1 248 ? 22.697 93.420 88.470 1.00 63.57 1796 LEU A O 1
ATOM 1968 N N . GLY A 1 249 ? 23.739 95.329 89.063 1.00 65.59 1797 GLY A N 1
ATOM 1969 C CA . GLY A 1 249 ? 22.566 95.882 89.704 1.00 66.66 1797 GLY A CA 1
ATOM 1970 C C . GLY A 1 249 ? 22.110 97.034 88.823 1.00 67.68 1797 GLY A C 1
ATOM 1971 O O . GLY A 1 249 ? 22.927 97.848 88.387 1.00 66.87 1797 GLY A O 1
ATOM 1972 N N . GLU A 1 250 ? 20.812 97.107 88.552 1.00 68.80 1798 GLU A N 1
ATOM 1973 C CA . GLU A 1 250 ? 20.270 98.171 87.711 1.00 69.44 1798 GLU A CA 1
ATOM 1974 C C . GLU A 1 250 ? 20.674 99.572 88.164 1.00 68.56 179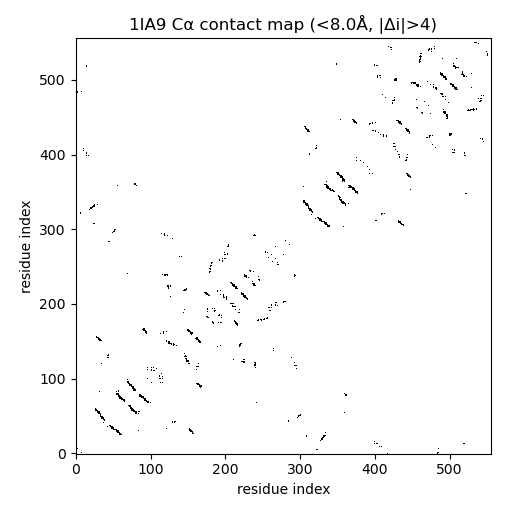8 GLU A C 1
ATOM 1975 O O . GLU A 1 250 ? 20.459 100.549 87.452 1.00 67.98 1798 GLU A O 1
ATOM 1981 N N . ASP A 1 251 ? 21.264 99.658 89.348 1.00 67.83 1799 ASP A N 1
ATOM 1982 C CA . ASP A 1 251 ? 21.701 100.928 89.905 1.00 67.57 1799 ASP A CA 1
ATOM 1983 C C . ASP A 1 251 ? 23.134 101.258 89.487 1.00 64.58 1799 ASP A C 1
ATOM 1984 O O . ASP A 1 251 ? 23.606 102.377 89.681 1.00 64.36 1799 ASP A O 1
ATOM 1989 N N . ALA A 1 252 ? 23.807 100.268 88.906 1.00 61.52 1800 ALA A N 1
ATOM 1990 C CA . ALA A 1 252 ? 25.196 100.376 88.461 1.00 55.64 1800 ALA A CA 1
ATOM 1991 C C . ALA A 1 252 ? 25.638 101.725 87.901 1.00 52.95 1800 ALA A C 1
ATOM 1992 O O . ALA A 1 252 ? 26.551 102.357 88.435 1.00 45.57 1800 ALA A O 1
ATOM 1994 N N . ILE A 1 253 ? 25.001 102.155 86.815 1.00 54.37 1801 ILE A N 1
ATOM 1995 C CA . ILE A 1 253 ? 25.335 103.422 86.162 1.00 54.13 1801 ILE A CA 1
ATOM 1996 C C . ILE A 1 253 ? 25.199 104.614 87.102 1.00 52.36 1801 ILE A C 1
ATOM 1997 O O . ILE A 1 253 ? 26.149 105.374 87.313 1.00 50.00 1801 ILE A O 1
ATOM 2002 N N . LYS A 1 254 ? 23.994 104.784 87.635 1.00 52.53 1802 LYS A N 1
ATOM 2003 C CA . LYS A 1 254 ? 23.685 105.865 88.569 1.00 51.53 1802 LYS A CA 1
ATOM 2004 C C . LYS A 1 254 ? 24.654 105.809 89.749 1.00 49.12 1802 LYS A C 1
ATOM 2005 O O . LYS A 1 254 ? 25.220 106.821 90.166 1.00 45.71 1802 LYS A O 1
ATOM 2011 N N . ASN A 1 255 ? 24.846 104.609 90.281 1.00 45.67 1803 ASN A N 1
ATOM 2012 C CA . ASN A 1 255 ? 25.738 104.434 91.414 1.00 48.30 1803 ASN A CA 1
ATOM 2013 C C . ASN A 1 255 ? 27.153 104.862 91.088 1.00 44.22 1803 ASN A C 1
ATOM 2014 O O . ASN A 1 255 ? 27.779 105.588 91.868 1.00 41.37 1803 ASN A O 1
ATOM 2019 N N . PHE A 1 256 ? 27.662 104.437 89.933 1.00 41.16 1804 PHE A N 1
ATOM 2020 C CA . PHE A 1 256 ? 29.018 104.814 89.561 1.00 37.28 1804 PHE A CA 1
ATOM 2021 C C . PHE A 1 256 ? 29.171 106.325 89.426 1.00 38.36 1804 PHE A C 1
ATOM 2022 O O . PHE A 1 256 ? 30.145 106.906 89.910 1.00 36.46 1804 PHE A O 1
ATOM 2030 N N . ARG A 1 257 ? 28.217 106.963 88.757 1.00 36.77 1805 ARG A N 1
ATOM 2031 C CA . ARG A 1 257 ? 28.279 108.407 88.568 1.00 38.36 1805 ARG A CA 1
ATOM 2032 C C . ARG A 1 257 ? 28.217 109.155 89.898 1.00 38.06 1805 ARG A C 1
ATOM 2033 O O . ARG A 1 257 ? 28.866 110.191 90.077 1.00 37.08 1805 ARG A O 1
ATOM 2041 N N . ALA A 1 258 ? 27.431 108.623 90.825 1.00 34.89 1806 ALA A N 1
ATOM 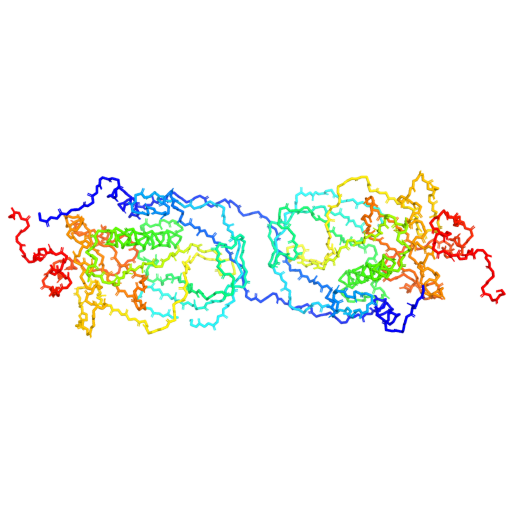2042 C CA . ALA A 1 258 ? 27.294 109.225 92.139 1.00 42.56 1806 ALA A CA 1
ATOM 2043 C C . ALA A 1 258 ? 28.523 108.990 93.022 1.00 43.93 1806 ALA A C 1
ATOM 2044 O O . ALA A 1 258 ? 28.988 109.904 93.697 1.00 44.97 1806 ALA A O 1
ATOM 2046 N N . LYS A 1 259 ? 29.062 107.774 92.985 1.00 43.92 1807 LYS A N 1
ATOM 2047 C CA . LYS A 1 259 ? 30.195 107.395 93.826 1.00 43.22 1807 LYS A CA 1
ATOM 2048 C C . LYS A 1 259 ? 31.600 107.660 93.301 1.00 43.39 1807 LYS A C 1
ATOM 2049 O O . LYS A 1 259 ? 32.492 108.004 94.074 1.00 41.94 1807 LYS A O 1
ATOM 2055 N N . HIS A 1 260 ? 31.811 107.498 92.000 1.00 41.62 1808 HIS A N 1
ATOM 2056 C CA . HIS A 1 260 ? 33.141 107.719 91.438 1.00 42.38 1808 HIS A CA 1
ATOM 2057 C C . HIS A 1 260 ? 33.789 109.008 91.923 1.00 44.42 1808 HIS A C 1
ATOM 2058 O O . HIS A 1 260 ? 33.131 110.031 92.050 1.00 46.82 1808 HIS A O 1
ATOM 2065 N N . HIS A 1 261 ? 35.089 108.956 92.182 1.00 44.88 1809 HIS A N 1
ATOM 2066 C CA . HIS A 1 261 ? 35.810 110.135 92.628 1.00 45.75 1809 HIS A CA 1
ATOM 2067 C C . HIS A 1 261 ? 36.933 110.454 91.642 1.00 46.01 1809 HIS A C 1
ATOM 2068 O O . HIS A 1 261 ? 37.889 109.690 91.515 1.00 41.34 1809 HIS A O 1
ATOM 2075 N N . CYS A 1 262 ? 36.810 111.573 90.931 1.00 43.73 1810 CYS A N 1
ATOM 2076 C CA . CYS A 1 262 ? 37.829 111.958 89.960 1.00 44.85 1810 CYS A CA 1
ATOM 2077 C C . CYS A 1 262 ? 39.157 112.244 90.652 1.00 47.72 1810 CYS A C 1
ATOM 2078 O O . CYS A 1 262 ? 39.183 112.744 91.779 1.00 48.81 1810 CYS A O 1
ATOM 2081 N N . ASN A 1 263 ? 40.255 111.921 89.975 1.00 45.89 1811 ASN A N 1
ATOM 2082 C CA . ASN A 1 263 ? 41.587 112.141 90.526 1.00 43.43 1811 ASN A CA 1
ATOM 2083 C C . ASN A 1 263 ? 42.459 112.919 89.550 1.00 42.71 1811 ASN A C 1
ATOM 2084 O O . ASN A 1 263 ? 41.985 113.350 88.501 1.00 42.59 1811 ASN A O 1
ATOM 2089 N N . SER A 1 264 ? 43.730 113.100 89.895 1.00 46.56 1812 SER A N 1
ATOM 2090 C CA . SER A 1 264 ? 44.660 113.842 89.048 1.00 46.20 1812 SER A CA 1
ATOM 2091 C C . SER A 1 264 ? 44.724 113.292 87.624 1.00 48.41 1812 SER A C 1
ATOM 2092 O O . SER A 1 264 ? 45.011 114.031 86.680 1.00 49.20 1812 SER A O 1
ATOM 2095 N N . CYS A 1 265 ? 44.471 111.999 87.461 1.00 46.66 1813 CYS A N 1
ATOM 2096 C CA . CYS A 1 265 ? 44.505 111.416 86.124 1.00 46.51 1813 CYS A CA 1
ATOM 2097 C C . CYS A 1 265 ? 43.244 111.823 85.363 1.00 40.76 1813 CYS A C 1
ATOM 2098 O O . CYS A 1 265 ? 43.301 112.181 84.190 1.00 40.33 1813 CYS A O 1
ATOM 2101 N N . CYS A 1 266 ? 42.105 111.752 86.038 1.00 43.50 1814 CYS A N 1
ATOM 2102 C CA . CYS A 1 266 ? 40.842 112.152 85.434 1.00 44.44 1814 CYS A CA 1
ATOM 2103 C C . CYS A 1 266 ? 40.966 113.591 84.935 1.00 45.52 1814 CYS A C 1
ATOM 2104 O O . CYS A 1 266 ? 40.471 113.932 83.864 1.00 44.29 1814 CYS A O 1
ATOM 2107 N N . ARG A 1 267 ? 41.617 114.441 85.725 1.00 47.13 1815 ARG A N 1
ATOM 2108 C CA . ARG A 1 267 ? 41.808 115.831 85.328 1.00 47.22 1815 ARG A CA 1
ATOM 2109 C C . ARG A 1 267 ? 42.832 115.925 84.195 1.00 46.16 1815 ARG A C 1
ATOM 2110 O O . ARG A 1 267 ? 42.690 116.739 83.286 1.00 46.38 1815 ARG A O 1
ATOM 2118 N N . LYS A 1 268 ? 43.862 115.086 84.246 1.00 45.42 1816 LYS A N 1
ATOM 2119 C CA . LYS A 1 268 ? 44.882 115.072 83.202 1.00 47.37 1816 LYS A CA 1
ATOM 2120 C C . LYS A 1 268 ? 44.221 114.729 81.863 1.00 48.23 1816 LYS A C 1
ATOM 2121 O O . LYS A 1 268 ? 44.609 115.243 80.810 1.00 46.56 1816 LYS A O 1
ATOM 2127 N N . LEU A 1 269 ? 43.229 113.844 81.921 1.00 44.17 1817 LEU A N 1
ATOM 2128 C CA . LEU A 1 269 ? 42.491 113.404 80.744 1.00 44.90 1817 LEU A CA 1
ATOM 2129 C C . LEU A 1 269 ? 41.383 114.389 80.351 1.00 47.17 1817 LEU A C 1
ATOM 2130 O O . LEU A 1 269 ? 40.647 114.151 79.396 1.00 47.42 1817 LEU A O 1
ATOM 2135 N N . LYS A 1 270 ? 41.257 115.481 81.100 1.00 47.17 1818 LYS A N 1
ATOM 2136 C CA . LYS A 1 270 ? 40.240 116.493 80.823 1.00 47.57 1818 LYS A CA 1
ATOM 2137 C C . LYS A 1 270 ? 38.828 115.915 80.798 1.00 47.91 1818 LYS A C 1
ATOM 2138 O O . LYS A 1 270 ? 38.007 116.311 79.971 1.00 47.33 1818 LYS A O 1
ATOM 2144 N N . LEU A 1 271 ? 38.546 114.990 81.710 1.00 45.70 1819 LEU A N 1
ATOM 2145 C CA . LEU A 1 271 ? 37.231 114.357 81.796 1.00 44.28 1819 LEU A CA 1
ATOM 2146 C C . LEU A 1 271 ? 36.232 115.224 82.570 1.00 46.06 1819 LEU A C 1
ATOM 2147 O O . LEU A 1 271 ? 36.548 115.742 83.636 1.00 42.60 1819 LEU A O 1
ATOM 2152 N N . PRO A 1 272 ? 35.008 115.383 82.042 1.00 49.35 1820 PRO A N 1
ATOM 2153 C CA . PRO A 1 272 ? 33.979 116.194 82.707 1.00 50.65 1820 PRO A CA 1
ATOM 2154 C C . PRO A 1 272 ? 33.422 115.469 83.926 1.00 51.73 1820 PRO A C 1
ATOM 2155 O O . PRO A 1 272 ? 33.579 114.258 84.056 1.00 50.42 1820 PRO A O 1
ATOM 2159 N N . ASP A 1 273 ? 32.758 116.210 84.807 1.00 50.21 1821 ASP A N 1
ATOM 2160 C CA . ASP A 1 273 ? 32.175 115.622 86.003 1.00 52.98 1821 ASP A CA 1
ATOM 2161 C C . ASP A 1 273 ? 31.028 114.698 85.614 1.00 52.30 1821 ASP A C 1
ATOM 2162 O O . ASP A 1 273 ? 30.144 115.088 84.851 1.00 51.86 1821 ASP A O 1
ATOM 2167 N N . LEU A 1 274 ? 31.038 113.480 86.148 1.00 50.40 1822 LEU A N 1
ATOM 2168 C CA . LEU A 1 274 ? 29.998 112.501 85.854 1.00 48.45 1822 LEU A CA 1
ATOM 2169 C C . LEU A 1 274 ? 28.653 112.884 86.455 1.00 50.99 1822 LEU A C 1
ATOM 2170 O O . LEU A 1 274 ? 27.612 112.340 86.079 1.00 50.48 1822 LEU A O 1
ATOM 2175 N N . LYS A 1 275 ? 28.680 113.819 87.395 1.00 52.03 1823 LYS A N 1
ATOM 2176 C CA . LYS A 1 275 ? 27.463 114.251 88.061 1.00 55.73 1823 LYS A CA 1
ATOM 2177 C C . LYS A 1 275 ? 26.688 115.300 87.269 1.00 56.82 1823 LYS A C 1
ATOM 2178 O O . LYS A 1 275 ? 25.487 115.471 87.471 1.00 59.23 1823 LYS A O 1
ATOM 2184 N N . ARG A 1 276 ? 27.377 115.976 86.353 1.00 58.37 1824 ARG A N 1
ATOM 2185 C CA . ARG A 1 276 ? 26.782 117.012 85.510 1.00 58.82 1824 ARG A CA 1
ATOM 2186 C C . ARG A 1 276 ? 25.474 116.568 84.852 1.00 59.32 1824 ARG A C 1
ATOM 2187 O O . ARG A 1 276 ? 25.137 115.383 84.827 1.00 57.90 1824 ARG A O 1
ATOM 2195 N N . ASN A 1 277 ? 24.754 117.540 84.300 1.00 59.64 1825 ASN A N 1
ATOM 2196 C CA . ASN A 1 277 ? 23.487 117.292 83.617 1.00 58.47 1825 ASN A CA 1
ATOM 2197 C C . ASN A 1 277 ? 23.826 116.794 82.210 1.00 57.02 1825 ASN A C 1
ATOM 2198 O O . ASN A 1 277 ? 24.649 117.394 81.524 1.00 55.32 1825 ASN A O 1
ATOM 2203 N N . ASP A 1 278 ? 23.192 115.704 81.782 1.00 58.95 1826 ASP A N 1
ATOM 2204 C CA . ASP A 1 278 ? 23.471 115.122 80.466 1.00 60.00 1826 ASP A CA 1
ATOM 2205 C C . ASP A 1 278 ? 22.922 115.848 79.242 1.00 60.19 1826 ASP A C 1
ATOM 2206 O O . ASP A 1 278 ? 23.362 115.586 78.119 1.00 57.96 1826 ASP A O 1
ATOM 2211 N N . TYR A 1 279 ? 21.974 116.756 79.446 1.00 60.15 1827 TYR A N 1
ATOM 2212 C CA . TYR A 1 279 ? 21.383 117.486 78.326 1.00 60.83 1827 TYR A CA 1
ATOM 2213 C C . TYR A 1 279 ? 21.883 118.924 78.245 1.00 63.17 1827 TYR A C 1
ATOM 2214 O O . TYR A 1 279 ? 21.421 119.711 77.417 1.00 62.98 1827 TYR A O 1
ATOM 2223 N N . THR A 1 280 ? 22.846 119.248 79.102 1.00 66.33 1828 THR A N 1
ATOM 2224 C CA . THR A 1 280 ? 23.428 120.581 79.158 1.00 67.96 1828 THR A CA 1
ATOM 2225 C C . THR A 1 280 ? 24.690 120.671 78.305 1.00 69.29 1828 THR A C 1
ATOM 2226 O O . THR A 1 280 ? 25.758 120.271 78.822 1.00 70.11 1828 THR A O 1
ATOM 2230 N N . THR B 1 1 ? 34.584 119.091 74.090 1.00 85.38 1549 THR B N 1
ATOM 2231 C CA . THR B 1 1 ? 35.041 118.624 75.430 1.00 85.56 1549 THR B CA 1
ATOM 2232 C C . THR B 1 1 ? 35.474 117.163 75.395 1.00 83.74 1549 THR B C 1
ATOM 2233 O O . THR B 1 1 ? 35.574 116.520 76.441 1.00 83.82 1549 THR B O 1
ATOM 2237 N N . ASN B 1 2 ? 35.718 116.636 74.195 1.00 81.33 1550 ASN B N 1
ATOM 2238 C CA . ASN B 1 2 ? 36.145 115.245 74.051 1.00 80.27 1550 ASN B CA 1
ATOM 2239 C C . ASN B 1 2 ? 36.556 114.855 72.630 1.00 76.86 1550 ASN B C 1
ATOM 2240 O O . ASN B 1 2 ? 36.541 115.683 71.716 1.00 77.10 1550 ASN B O 1
ATOM 2245 N N . TYR B 1 3 ? 36.939 113.591 72.462 1.00 72.78 1551 TYR B N 1
ATOM 2246 C CA . TYR B 1 3 ? 37.384 113.072 71.172 1.00 68.06 1551 TYR B CA 1
ATOM 2247 C C . TYR B 1 3 ? 36.911 111.635 70.932 1.00 64.90 1551 TYR B C 1
ATOM 2248 O O . TYR B 1 3 ? 37.624 110.828 70.332 1.00 64.22 1551 TYR B O 1
ATOM 2257 N N . TYR B 1 4 ? 35.710 111.337 71.415 1.00 61.89 1552 TYR B N 1
ATOM 2258 C CA . TYR B 1 4 ? 35.073 110.022 71.307 1.00 60.20 1552 TYR B CA 1
ATOM 2259 C C . TYR B 1 4 ? 35.364 109.175 70.062 1.00 57.73 1552 TYR B C 1
ATOM 2260 O O . TYR B 1 4 ? 35.980 109.631 69.096 1.00 57.16 1552 TYR B O 1
ATOM 2269 N N . TYR B 1 5 ? 34.893 107.932 70.091 1.00 50.97 1553 TYR B N 1
ATOM 2270 C CA . TYR B 1 5 ? 35.128 107.011 68.993 1.00 50.26 1553 TYR B CA 1
ATOM 2271 C C . TYR B 1 5 ? 34.321 107.261 67.723 1.00 49.86 1553 TYR B C 1
ATOM 2272 O O . TYR B 1 5 ? 33.345 108.016 67.717 1.00 50.63 1553 TYR B O 1
ATOM 2281 N N . SER B 1 6 ? 34.756 106.624 66.638 1.00 46.85 1554 SER B N 1
ATOM 2282 C CA . SER B 1 6 ? 34.106 106.756 65.341 1.00 46.60 1554 SER B CA 1
ATOM 2283 C C . SER B 1 6 ? 33.115 105.622 65.096 1.00 43.98 1554 SER B C 1
ATOM 2284 O O . SER B 1 6 ? 32.925 104.758 65.950 1.00 44.70 1554 SER B O 1
ATOM 2287 N N . ALA B 1 7 ? 32.490 105.628 63.922 1.00 44.73 1555 ALA B N 1
ATOM 2288 C CA . ALA B 1 7 ? 31.519 104.602 63.563 1.00 42.09 1555 ALA B CA 1
ATOM 2289 C C . ALA B 1 7 ? 32.155 103.214 63.559 1.00 41.83 1555 ALA B C 1
ATOM 2290 O O . ALA B 1 7 ? 31.620 102.271 64.142 1.00 42.24 1555 ALA B O 1
ATOM 2292 N N . VAL B 1 8 ? 33.299 103.090 62.896 1.00 42.71 1556 VAL B N 1
ATOM 2293 C CA . VAL B 1 8 ? 33.995 101.807 62.823 1.00 42.98 1556 VAL B CA 1
ATOM 2294 C C . VAL B 1 8 ? 34.366 101.273 64.211 1.00 42.36 1556 VAL B C 1
ATOM 2295 O O . VAL B 1 8 ? 34.164 100.089 64.514 1.00 39.18 1556 VAL B O 1
ATOM 2299 N N . GLU B 1 9 ? 34.917 102.143 65.051 1.00 39.87 1557 GLU B N 1
ATOM 2300 C CA . GLU B 1 9 ? 35.289 101.744 66.400 1.00 39.74 1557 GLU B CA 1
ATOM 2301 C C . GLU B 1 9 ? 34.054 101.325 67.185 1.00 37.66 1557 GLU B C 1
ATOM 2302 O O . GLU B 1 9 ? 34.077 100.300 67.864 1.00 35.35 1557 GLU B O 1
ATOM 2308 N N . ARG B 1 10 ? 32.972 102.098 67.072 1.00 35.40 1558 ARG B N 1
ATOM 2309 C CA . ARG B 1 10 ? 31.730 101.780 67.778 1.00 30.50 1558 ARG B CA 1
ATOM 2310 C C . ARG B 1 10 ? 31.144 100.471 67.272 1.00 29.68 1558 ARG B C 1
ATOM 2311 O O . ARG B 1 10 ? 30.673 99.654 68.061 1.00 32.30 1558 AR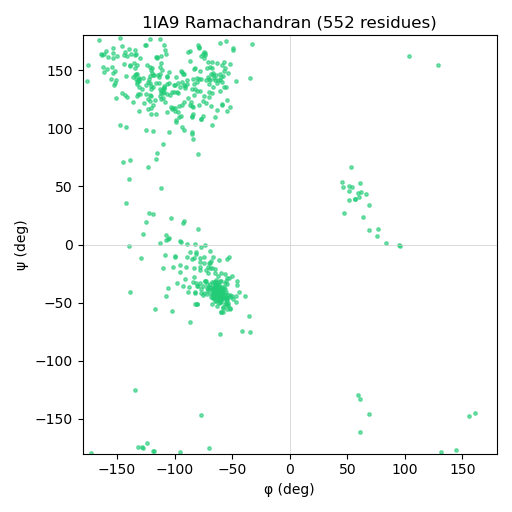G B O 1
ATOM 2319 N N . ASN B 1 11 ? 31.164 100.278 65.952 1.00 32.62 1559 ASN B N 1
ATOM 2320 C CA . ASN B 1 11 ? 30.645 99.047 65.340 1.00 34.20 1559 ASN B CA 1
ATOM 2321 C C . ASN B 1 11 ? 31.364 97.808 65.851 1.00 33.72 1559 ASN B C 1
ATOM 2322 O O . ASN B 1 11 ? 30.743 96.776 66.110 1.00 28.98 1559 ASN B O 1
ATOM 2327 N N . ASN B 1 12 ? 32.682 97.900 65.970 1.00 33.40 1560 ASN B N 1
ATOM 2328 C CA . ASN B 1 12 ? 33.456 96.750 66.423 1.00 36.98 1560 ASN B CA 1
ATOM 2329 C C . ASN B 1 12 ? 33.277 96.390 67.886 1.00 39.76 1560 ASN B C 1
ATOM 2330 O O . ASN B 1 12 ? 33.495 95.240 68.269 1.00 40.33 1560 ASN B O 1
ATOM 2335 N N . LEU B 1 13 ? 32.879 97.371 68.698 1.00 38.26 1561 LEU B N 1
ATOM 2336 C CA . LEU B 1 13 ? 32.634 97.149 70.116 1.00 33.47 1561 LEU B CA 1
ATOM 2337 C C . LEU B 1 13 ? 31.238 96.565 70.295 1.00 36.73 1561 LEU B C 1
ATOM 2338 O O . LEU B 1 13 ? 31.067 95.545 70.962 1.00 33.73 1561 LEU B O 1
ATOM 2343 N N . MET B 1 14 ? 30.234 97.211 69.696 1.00 36.35 1562 MET B N 1
ATOM 2344 C CA . MET B 1 14 ? 28.863 96.729 69.829 1.00 34.20 1562 MET B CA 1
ATOM 2345 C C . MET B 1 14 ? 28.646 95.323 69.263 1.00 35.80 1562 MET B C 1
ATOM 2346 O O . MET B 1 14 ? 27.857 94.547 69.808 1.00 33.66 1562 MET B O 1
ATOM 2351 N N . ARG B 1 15 ? 29.354 94.993 68.185 1.00 34.60 1563 ARG B N 1
ATOM 2352 C CA . ARG B 1 15 ? 29.243 93.673 67.561 1.00 38.74 1563 ARG B CA 1
ATOM 2353 C C . ARG B 1 15 ? 29.648 92.567 68.544 1.00 36.49 1563 ARG B C 1
ATOM 2354 O O . ARG B 1 15 ? 29.118 91.457 68.493 1.00 34.83 1563 ARG B O 1
ATOM 2362 N N . LEU B 1 16 ? 30.571 92.874 69.453 1.00 32.60 1564 LEU B N 1
ATOM 2363 C CA . LEU B 1 16 ? 31.014 91.876 70.427 1.00 33.50 1564 LEU B CA 1
ATOM 2364 C C . LEU B 1 16 ? 29.942 91.564 71.475 1.00 33.60 1564 LEU B C 1
ATOM 2365 O O . LEU B 1 16 ? 29.986 90.518 72.119 1.00 34.60 1564 LEU B O 1
ATOM 2370 N N . SER B 1 17 ? 28.967 92.457 71.634 1.00 34.55 1565 SER B N 1
ATOM 2371 C CA . SER B 1 17 ? 27.900 92.237 72.609 1.00 37.92 1565 SER B CA 1
ATOM 2372 C C . SER B 1 17 ? 26.835 91.304 72.045 1.00 41.75 1565 SER B C 1
ATOM 2373 O O . SER B 1 17 ? 25.904 90.905 72.752 1.00 44.91 1565 SER B O 1
ATOM 2376 N N . GLN B 1 18 ? 26.970 90.958 70.771 1.00 42.26 1566 GLN B N 1
ATOM 2377 C CA . GLN B 1 18 ? 26.017 90.065 70.126 1.00 47.64 1566 GLN B CA 1
ATOM 2378 C C . GLN B 1 18 ? 26.624 88.697 69.846 1.00 49.60 1566 GLN B C 1
ATOM 2379 O O . GLN B 1 18 ? 27.823 88.481 70.033 1.00 41.75 1566 GLN B O 1
ATOM 2385 N N . SER B 1 19 ? 25.781 87.769 69.410 1.00 50.55 1567 SER B N 1
ATOM 2386 C CA . SER B 1 19 ? 26.242 86.433 69.086 1.00 53.57 1567 SER B CA 1
ATOM 2387 C C . SER B 1 19 ? 26.972 86.547 67.753 1.00 53.06 1567 SER B C 1
ATOM 2388 O O . SER B 1 19 ? 26.415 87.039 66.778 1.00 54.89 1567 SER B O 1
ATOM 2391 N N . ILE B 1 20 ? 28.228 86.123 67.727 1.00 49.58 1568 ILE B N 1
ATOM 2392 C CA . ILE B 1 20 ? 29.036 86.161 66.513 1.00 48.57 1568 ILE B CA 1
ATOM 2393 C C . ILE B 1 20 ? 29.146 84.716 66.047 1.00 47.95 1568 ILE B C 1
ATOM 2394 O O . ILE B 1 20 ? 29.220 83.796 66.863 1.00 46.37 1568 ILE B O 1
ATOM 2399 N N . PRO B 1 21 ? 29.144 84.495 64.724 1.00 49.35 1569 PRO B N 1
ATOM 2400 C CA . PRO B 1 21 ? 29.236 83.133 64.200 1.00 48.76 1569 PRO B CA 1
ATOM 2401 C C . PRO B 1 21 ? 30.460 82.345 64.645 1.00 46.76 1569 PRO B C 1
ATOM 2402 O O . PRO B 1 21 ? 31.578 82.857 64.666 1.00 45.10 1569 PRO B O 1
ATOM 2406 N N . PHE B 1 22 ? 30.223 81.092 65.016 1.00 45.22 1570 PHE B N 1
ATOM 2407 C CA . PHE B 1 22 ? 31.277 80.185 65.451 1.00 47.37 1570 PHE B CA 1
ATOM 2408 C C . PHE B 1 22 ? 30.945 78.806 64.905 1.00 48.82 1570 PHE B C 1
ATOM 2409 O O . PHE B 1 22 ? 30.090 78.104 65.445 1.00 47.95 1570 PHE B O 1
ATOM 2417 N N . VAL B 1 23 ? 31.620 78.433 63.821 1.00 51.70 1571 VAL B N 1
ATOM 2418 C CA . VAL B 1 23 ? 31.400 77.143 63.177 1.00 54.85 1571 VAL B CA 1
ATOM 2419 C C . VAL B 1 23 ? 32.590 76.204 63.356 1.00 53.95 1571 VAL B C 1
ATOM 2420 O O . VAL B 1 23 ? 33.475 76.142 62.510 1.00 51.33 1571 VAL B O 1
ATOM 2424 N N . PRO B 1 24 ? 32.624 75.464 64.473 1.00 56.54 1572 PRO B N 1
ATOM 2425 C CA . PRO B 1 24 ? 33.725 74.531 64.735 1.00 58.85 1572 PRO B CA 1
ATOM 2426 C C . PRO B 1 24 ? 33.815 73.388 63.715 1.00 61.76 1572 PRO B C 1
ATOM 2427 O O . PRO B 1 24 ? 32.907 72.557 63.608 1.00 59.35 1572 PRO B O 1
ATOM 2431 N N . VAL B 1 25 ? 34.918 73.354 62.970 1.00 64.44 1573 VAL B N 1
ATOM 2432 C CA . VAL B 1 25 ? 35.140 72.312 61.971 1.00 66.10 1573 VAL B CA 1
ATOM 2433 C C . VAL B 1 25 ? 35.120 70.936 62.632 1.00 68.07 1573 VAL B C 1
ATOM 2434 O O . VAL B 1 25 ? 35.928 70.650 63.518 1.00 66.92 1573 VAL B O 1
ATOM 2438 N N . PRO B 1 26 ? 34.185 70.066 62.201 1.00 69.89 1574 PRO B N 1
ATOM 2439 C CA . PRO B 1 26 ? 33.990 68.701 62.700 1.00 71.63 1574 PRO B CA 1
ATOM 2440 C C . PRO B 1 26 ? 35.262 67.965 63.112 1.00 73.31 1574 PRO B C 1
ATOM 2441 O O . PRO B 1 26 ? 36.311 68.117 62.488 1.00 73.57 1574 PRO B O 1
ATOM 2445 N N . PRO B 1 27 ? 35.174 67.155 64.180 1.00 75.32 1575 PRO B N 1
ATOM 2446 C CA . PRO B 1 27 ? 36.294 66.377 64.720 1.00 76.44 1575 PRO B CA 1
ATOM 2447 C C . PRO B 1 27 ? 36.558 65.021 64.063 1.00 76.09 1575 PRO B C 1
ATOM 2448 O O . PRO B 1 27 ? 35.775 64.084 64.223 1.00 76.60 1575 PRO B O 1
ATOM 2452 N N . ARG B 1 28 ? 37.668 64.922 63.333 1.00 75.03 1576 ARG B N 1
ATOM 2453 C CA . ARG B 1 28 ? 38.058 63.672 62.685 1.00 74.05 1576 ARG B CA 1
ATOM 2454 C C . ARG B 1 28 ? 39.433 63.281 63.220 1.00 72.48 1576 ARG B C 1
ATOM 2455 O O . ARG B 1 28 ? 40.269 64.145 63.495 1.00 73.06 1576 ARG B O 1
ATOM 2463 N N . GLY B 1 29 ? 39.661 61.982 63.366 1.00 69.58 1577 GLY B N 1
ATOM 2464 C CA . GLY B 1 29 ? 40.931 61.503 63.878 1.00 65.83 1577 GLY B CA 1
ATOM 2465 C C . GLY B 1 29 ? 40.695 60.537 65.020 1.00 63.54 1577 GLY B C 1
ATOM 2466 O O . GLY B 1 29 ? 39.665 60.601 65.687 1.00 63.34 1577 GLY B O 1
ATOM 2467 N N . GLU B 1 30 ? 41.652 59.647 65.249 1.00 62.00 1578 GLU B N 1
ATOM 2468 C CA . GLU B 1 30 ? 41.543 58.647 66.305 1.00 60.60 1578 GLU B CA 1
ATOM 2469 C C . GLU B 1 30 ? 42.648 58.868 67.341 1.00 55.60 1578 GLU B C 1
ATOM 2470 O O . GLU B 1 30 ? 43.827 58.894 67.002 1.00 55.72 1578 GLU B O 1
ATOM 2476 N N . PRO B 1 31 ? 42.274 59.032 68.620 1.00 53.57 1579 PRO B N 1
ATOM 2477 C CA . PRO B 1 31 ? 43.244 59.254 69.697 1.00 49.94 1579 PRO B CA 1
ATOM 2478 C C . PRO B 1 31 ? 44.096 58.029 70.021 1.00 44.02 1579 PRO B C 1
ATOM 2479 O O . PRO B 1 31 ? 43.569 56.939 70.211 1.00 42.01 1579 PRO B O 1
ATOM 2483 N N . VAL B 1 32 ? 45.409 58.218 70.107 1.00 41.43 1580 VAL B N 1
ATOM 2484 C CA . VAL B 1 32 ? 46.314 57.117 70.437 1.00 42.06 1580 VAL B CA 1
ATOM 2485 C C . VAL B 1 32 ? 47.436 57.585 71.362 1.00 44.35 1580 VAL B C 1
ATOM 2486 O O . VAL B 1 32 ? 47.701 58.787 71.483 1.00 44.69 1580 VAL B O 1
ATOM 2490 N N . THR B 1 33 ? 48.089 56.623 72.010 1.00 44.03 1581 THR B N 1
ATOM 2491 C CA . THR B 1 33 ? 49.201 56.907 72.914 1.00 44.61 1581 THR B CA 1
ATOM 2492 C C . THR B 1 33 ? 50.467 56.367 72.260 1.00 44.69 1581 THR B C 1
ATOM 2493 O O . THR B 1 33 ? 50.527 55.191 71.888 1.00 42.04 1581 THR B O 1
ATOM 2497 N N . VAL B 1 34 ? 51.470 57.230 72.112 1.00 42.49 1582 VAL B N 1
ATOM 2498 C CA . VAL B 1 34 ? 52.725 56.844 71.486 1.00 41.43 1582 VAL B CA 1
ATOM 2499 C C . VAL B 1 34 ? 53.841 56.558 72.495 1.00 44.15 1582 VAL B C 1
ATOM 2500 O O . VAL B 1 34 ? 54.023 57.287 73.478 1.00 44.40 1582 VAL B O 1
ATOM 2504 N N . TYR B 1 35 ? 54.580 55.485 72.243 1.00 39.54 1583 TYR B N 1
ATOM 2505 C CA . TYR B 1 35 ? 55.703 55.091 73.080 1.00 39.87 1583 TYR B CA 1
ATOM 2506 C C . TYR B 1 35 ? 56.914 55.025 72.162 1.00 41.52 1583 TYR B C 1
ATOM 2507 O O . TYR B 1 35 ? 56.819 54.566 71.020 1.00 34.86 1583 TYR B O 1
ATOM 2516 N N . ARG B 1 36 ? 58.048 55.495 72.670 1.00 40.70 1584 ARG B N 1
ATOM 2517 C CA . ARG B 1 36 ? 59.285 55.561 71.902 1.00 38.01 1584 ARG B CA 1
ATOM 2518 C C . ARG B 1 36 ? 60.409 54.732 72.545 1.00 38.12 1584 ARG B C 1
ATOM 2519 O O . ARG B 1 36 ? 60.459 54.587 73.767 1.00 35.92 1584 ARG B O 1
ATOM 2527 N N . LEU B 1 37 ? 61.292 54.174 71.718 1.00 36.56 1585 LEU B N 1
ATOM 2528 C CA . LEU B 1 37 ? 62.424 53.405 72.240 1.00 30.35 1585 LEU B CA 1
ATOM 2529 C C . LEU B 1 37 ? 63.511 54.459 72.312 1.00 29.66 1585 LEU B C 1
ATOM 2530 O O . LEU B 1 37 ? 64.093 54.825 71.296 1.00 30.35 1585 LEU B O 1
ATOM 2535 N N . GLU B 1 38 ? 63.757 54.971 73.515 1.00 27.56 1586 GLU B N 1
ATOM 2536 C CA . GLU B 1 38 ? 64.745 56.037 73.719 1.00 33.23 1586 GLU B CA 1
ATOM 2537 C C . GLU B 1 38 ? 66.198 55.583 73.650 1.00 29.76 1586 GLU B C 1
ATOM 2538 O O . GLU B 1 38 ? 66.487 54.398 73.708 1.00 34.05 1586 GLU B O 1
ATOM 2544 N N . GLU B 1 39 ? 67.101 56.551 73.529 1.00 33.24 1587 GLU B N 1
ATOM 2545 C CA . GLU B 1 39 ? 68.530 56.287 73.441 1.00 36.46 1587 GLU B CA 1
ATOM 2546 C C . GLU B 1 39 ? 69.281 57.186 74.426 1.00 42.63 1587 GLU B C 1
ATOM 2547 O O . GLU B 1 39 ? 68.937 58.357 74.600 1.00 37.35 1587 GLU B O 1
ATOM 2553 N N . SER B 1 40 ? 70.302 56.628 75.067 1.00 43.14 1588 SER B N 1
ATOM 2554 C CA . SER B 1 40 ? 71.093 57.361 76.043 1.00 45.43 1588 SER B CA 1
ATOM 2555 C C . SER B 1 40 ? 72.021 58.366 75.377 1.00 47.68 1588 SER B C 1
ATOM 2556 O O . SER B 1 40 ? 72.308 59.419 75.942 1.00 49.67 1588 SER B O 1
ATOM 2559 N N . SER B 1 41 ? 72.482 58.048 74.172 1.00 47.65 1589 SER B N 1
ATOM 2560 C CA . SER B 1 41 ? 73.380 58.938 73.434 1.00 50.76 1589 SER B CA 1
ATOM 2561 C C . SER B 1 41 ? 72.981 58.958 71.961 1.00 50.34 1589 SER B C 1
ATOM 2562 O O . SER B 1 41 ? 73.679 58.405 71.108 1.00 51.58 1589 SER B O 1
ATOM 2565 N N . PRO B 1 42 ? 71.851 59.615 71.644 1.00 51.48 1590 PRO B N 1
ATOM 2566 C CA . PRO B 1 42 ? 71.335 59.714 70.277 1.00 50.96 1590 PRO B CA 1
ATOM 2567 C C . PRO B 1 42 ? 72.375 60.173 69.274 1.00 51.86 1590 PRO B C 1
ATOM 2568 O O . PRO B 1 42 ? 72.290 59.846 68.091 1.00 54.56 1590 PRO B O 1
ATOM 2572 N N . SER B 1 43 ? 73.358 60.931 69.745 1.00 49.70 1591 SER B N 1
ATOM 2573 C CA . SER B 1 43 ? 74.415 61.427 68.876 1.00 50.78 1591 SER B CA 1
ATOM 2574 C C . SER B 1 43 ? 75.400 60.329 68.483 1.00 49.31 1591 SER B C 1
ATOM 2575 O O . SER B 1 43 ? 75.981 60.372 67.398 1.00 51.37 1591 SER B O 1
ATOM 2578 N N . ILE B 1 44 ? 75.601 59.361 69.375 1.00 47.36 1592 ILE B N 1
ATOM 2579 C CA . ILE B 1 44 ? 76.496 58.235 69.105 1.00 46.55 1592 ILE B CA 1
ATOM 2580 C C . ILE B 1 44 ? 75.652 56.981 69.288 1.00 42.27 1592 ILE B C 1
ATOM 2581 O O . ILE B 1 44 ? 75.864 56.195 70.214 1.00 42.34 1592 ILE B O 1
ATOM 2586 N N . LEU B 1 45 ? 74.686 56.818 68.392 1.00 38.68 1593 LEU B N 1
ATOM 2587 C CA . LEU B 1 45 ? 73.751 55.705 68.427 1.00 37.30 1593 LEU B CA 1
ATOM 2588 C C . LEU B 1 45 ? 74.376 54.323 68.651 1.00 36.90 1593 LEU B C 1
ATOM 2589 O O . LEU B 1 45 ? 73.861 53.533 69.442 1.00 37.00 1593 LEU B O 1
ATOM 2594 N N . ASN B 1 46 ? 75.476 54.029 67.963 1.00 36.35 1594 ASN B N 1
ATOM 2595 C CA . ASN B 1 46 ? 76.108 52.720 68.111 1.00 40.12 1594 ASN B CA 1
ATOM 2596 C C . ASN B 1 46 ? 76.754 52.493 69.476 1.00 41.02 1594 ASN B C 1
ATOM 2597 O O . ASN B 1 46 ? 77.227 51.396 69.770 1.00 46.31 1594 ASN B O 1
ATOM 2602 N N . ASN B 1 47 ? 76.768 53.523 70.315 1.00 41.88 1595 ASN B N 1
ATOM 2603 C CA . ASN B 1 47 ? 77.334 53.411 71.659 1.00 43.25 1595 ASN B CA 1
ATOM 2604 C C . ASN B 1 47 ? 76.278 53.834 72.665 1.00 44.10 1595 ASN B C 1
ATOM 2605 O O . ASN B 1 47 ? 76.588 54.159 73.810 1.00 47.14 1595 ASN B O 1
ATOM 2610 N N . SER B 1 48 ? 75.027 53.815 72.228 1.00 39.43 1596 SER B N 1
ATOM 2611 C CA . SER B 1 48 ? 73.919 54.219 73.077 1.00 36.31 1596 SER B CA 1
ATOM 2612 C C . SER B 1 48 ? 73.112 53.036 73.576 1.00 37.35 1596 SER B C 1
ATOM 2613 O O . SER B 1 48 ? 73.000 52.007 72.901 1.00 38.52 1596 SER B O 1
ATOM 2616 N N . MET B 1 49 ? 72.561 53.180 74.774 1.00 34.66 1597 MET B N 1
ATOM 2617 C CA . MET B 1 49 ? 71.730 52.139 75.350 1.00 37.10 1597 MET B CA 1
ATOM 2618 C C . MET B 1 49 ? 70.248 52.440 75.100 1.00 40.13 1597 MET B C 1
ATOM 2619 O O . MET B 1 49 ? 69.768 53.542 75.369 1.00 37.62 1597 MET B O 1
ATOM 2624 N N . SER B 1 50 ? 69.528 51.441 74.606 1.00 39.21 1598 SER B N 1
ATOM 2625 C CA . SER B 1 50 ? 68.112 51.584 74.300 1.00 37.19 1598 SER B CA 1
ATOM 2626 C C . SER B 1 50 ? 67.234 51.250 75.492 1.00 34.23 1598 SER B C 1
ATOM 2627 O O . SER B 1 50 ? 67.493 50.290 76.205 1.00 33.51 1598 SER B O 1
ATOM 2630 N N . SER B 1 51 ? 66.199 52.051 75.716 1.00 31.98 1599 SER B N 1
ATOM 2631 C CA . SER B 1 51 ? 65.254 51.769 76.796 1.00 32.90 1599 SER B CA 1
ATOM 2632 C C . SER B 1 51 ? 63.894 52.333 76.431 1.00 28.98 1599 SER B C 1
ATOM 2633 O O . SER B 1 51 ? 63.798 53.425 75.893 1.00 33.52 1599 SER B O 1
ATOM 2636 N N . TRP B 1 52 ? 62.840 51.584 76.726 1.00 34.78 1600 TRP B N 1
ATOM 2637 C CA . TRP B 1 52 ? 61.496 52.028 76.393 1.00 37.61 1600 TRP B CA 1
ATOM 2638 C C . TRP B 1 52 ? 61.003 53.191 77.235 1.00 38.66 1600 TRP B C 1
ATOM 2639 O O . TRP B 1 52 ? 61.316 53.293 78.425 1.00 33.14 1600 TRP B O 1
ATOM 2650 N N . SER B 1 53 ? 60.241 54.076 76.600 1.00 39.09 1601 SER B N 1
ATOM 2651 C CA . SER B 1 53 ? 59.668 55.211 77.299 1.00 37.82 1601 SER B CA 1
ATOM 2652 C C . SER B 1 53 ? 58.716 54.674 78.356 1.00 38.74 1601 SER B C 1
ATOM 2653 O O . SER B 1 53 ? 58.188 53.559 78.255 1.00 40.84 1601 SER B O 1
ATOM 2656 N N . GLN B 1 54 ? 58.489 55.482 79.374 1.00 44.45 1602 GLN B N 1
ATOM 2657 C CA . GLN B 1 54 ? 57.625 55.110 80.481 1.00 48.20 1602 GLN B CA 1
ATOM 2658 C C . GLN B 1 54 ? 56.262 55.790 80.341 1.00 49.53 1602 GLN B C 1
ATOM 2659 O O . GLN B 1 54 ? 55.222 55.123 80.289 1.00 47.33 1602 GLN B O 1
ATOM 2665 N N . LEU B 1 55 ? 56.285 57.119 80.270 1.00 46.76 1603 LEU B N 1
ATOM 2666 C CA . LEU B 1 55 ? 55.068 57.926 80.145 1.00 45.10 1603 LEU B CA 1
ATOM 2667 C C . LEU B 1 55 ? 54.596 58.072 78.695 1.00 39.74 1603 LEU B C 1
ATOM 2668 O O . LEU B 1 55 ? 55.304 58.620 77.856 1.00 37.75 1603 LEU B O 1
ATOM 2673 N N . GLY B 1 56 ? 53.391 57.592 78.403 1.00 41.21 1604 GLY B N 1
ATOM 2674 C CA . GLY B 1 56 ? 52.865 57.697 77.047 1.00 43.06 1604 GLY B CA 1
ATOM 2675 C C . GLY B 1 56 ? 52.559 59.122 76.611 1.00 42.34 1604 GLY B C 1
ATOM 2676 O O . GLY B 1 56 ? 52.349 59.991 77.456 1.00 41.16 1604 GLY B O 1
ATOM 2677 N N . LEU B 1 57 ? 52.540 59.360 75.298 1.00 42.94 1605 LEU B N 1
ATOM 2678 C CA . LEU B 1 57 ? 52.256 60.681 74.732 1.00 43.09 1605 LEU B CA 1
ATOM 2679 C C . LEU B 1 57 ? 51.001 60.666 73.840 1.00 44.48 1605 LEU B C 1
ATOM 2680 O O . LEU B 1 57 ? 50.737 59.679 73.159 1.00 40.22 1605 LEU B O 1
ATOM 2685 N N . CYS B 1 58 ? 50.239 61.763 73.838 1.00 41.68 1606 CYS B N 1
ATOM 2686 C CA . CYS B 1 58 ? 49.024 61.853 73.023 1.00 39.26 1606 CYS B CA 1
ATOM 2687 C C . CYS B 1 58 ? 49.291 62.186 71.563 1.00 35.67 1606 CYS B C 1
ATOM 2688 O O . CYS B 1 58 ? 50.168 62.987 71.229 1.00 35.01 1606 CYS B O 1
ATOM 2691 N N . ALA B 1 59 ? 48.485 61.581 70.699 1.00 37.13 1607 ALA B N 1
ATOM 2692 C CA . ALA B 1 59 ? 48.565 61.818 69.272 1.00 37.54 1607 ALA B CA 1
ATOM 2693 C C . ALA B 1 59 ? 47.188 61.533 68.686 1.00 36.32 1607 ALA B C 1
ATOM 2694 O O . ALA B 1 59 ? 46.340 60.915 69.335 1.00 39.06 1607 ALA B O 1
ATOM 2696 N N . LYS B 1 60 ? 46.965 61.991 67.464 1.00 36.34 1608 LYS B N 1
ATOM 2697 C CA . LYS B 1 60 ? 45.697 61.753 66.802 1.00 42.34 1608 LYS B CA 1
ATOM 2698 C C . LYS B 1 60 ? 45.976 61.248 65.395 1.00 35.63 1608 LYS B C 1
ATOM 2699 O O . LYS B 1 60 ? 46.743 61.863 64.662 1.00 33.75 1608 LYS B O 1
ATOM 2705 N N . ILE B 1 61 ? 45.353 60.138 65.016 1.00 37.46 1609 ILE B N 1
ATOM 2706 C CA . ILE B 1 61 ? 45.566 59.607 63.674 1.00 43.50 1609 ILE B CA 1
ATOM 2707 C C . ILE B 1 61 ? 44.288 59.408 62.863 1.00 42.84 1609 ILE B C 1
ATOM 2708 O O . ILE B 1 61 ? 43.277 58.925 63.370 1.00 44.59 1609 ILE B O 1
ATOM 2713 N N . GLU B 1 62 ? 44.360 59.785 61.591 1.00 44.16 1610 GLU B N 1
ATOM 2714 C CA . GLU B 1 62 ? 43.248 59.646 60.656 1.00 48.95 1610 GLU B CA 1
ATOM 2715 C C . GLU B 1 62 ? 43.339 58.332 59.859 1.00 47.26 1610 GLU B C 1
ATOM 2716 O O . GLU B 1 62 ? 44.223 58.175 59.020 1.00 45.33 1610 GLU B O 1
ATOM 2722 N N . PHE B 1 63 ? 42.431 57.396 60.124 1.00 48.64 1611 PHE B N 1
ATOM 2723 C CA . PHE B 1 63 ? 42.425 56.131 59.395 1.00 52.54 1611 PHE B CA 1
ATOM 2724 C C . PHE B 1 63 ? 41.757 56.345 58.044 1.00 54.18 1611 PHE B C 1
ATOM 2725 O O . PHE B 1 63 ? 40.602 55.987 57.848 1.00 57.29 1611 PHE B O 1
ATOM 2733 N N . LEU B 1 64 ? 42.496 56.936 57.117 1.00 54.55 1612 LEU B N 1
ATOM 2734 C CA . LEU B 1 64 ? 41.988 57.229 55.785 1.00 59.49 1612 LEU B CA 1
ATOM 2735 C C . LEU B 1 64 ? 41.893 56.046 54.811 1.00 59.37 1612 LEU B C 1
ATOM 2736 O O . LEU B 1 64 ? 41.440 56.221 53.682 1.00 60.36 1612 LEU B O 1
ATOM 2741 N N . SER B 1 65 ? 42.316 54.851 55.224 1.00 59.55 1613 SER B N 1
ATOM 2742 C CA . SER B 1 65 ? 42.263 53.706 54.315 1.00 58.41 1613 SER B CA 1
ATOM 2743 C C . SER B 1 65 ? 41.934 52.351 54.933 1.00 57.05 1613 SER B C 1
ATOM 2744 O O . SER B 1 65 ? 42.166 52.093 56.114 1.00 55.55 1613 SER B O 1
ATOM 2747 N N . LYS B 1 66 ? 41.395 51.484 54.086 1.00 56.57 1614 LYS B N 1
ATOM 2748 C CA . LYS B 1 66 ? 41.018 50.132 54.466 1.00 57.26 1614 LYS B CA 1
ATOM 2749 C C . LYS B 1 66 ? 41.944 49.145 53.745 1.00 55.76 1614 LYS B C 1
ATOM 2750 O O . LYS B 1 66 ? 41.814 47.930 53.892 1.00 56.45 1614 LYS B O 1
ATOM 2756 N N . GLU B 1 67 ? 42.881 49.698 52.978 1.00 55.04 1615 GLU B N 1
ATOM 2757 C CA . GLU B 1 67 ? 43.858 48.939 52.191 1.00 56.39 1615 GLU B CA 1
ATOM 2758 C C . GLU B 1 67 ? 44.977 48.385 53.081 1.00 56.86 1615 GLU B C 1
ATOM 2759 O O . GLU B 1 67 ? 45.829 49.135 53.562 1.00 59.86 1615 GLU B O 1
ATOM 2765 N N . GLU B 1 68 ? 44.973 47.074 53.299 1.00 56.30 1616 GLU B N 1
ATOM 2766 C CA . GLU B 1 68 ? 45.986 46.442 54.140 1.00 55.84 1616 GLU B CA 1
ATOM 2767 C C . GLU B 1 68 ? 47.034 45.688 53.321 1.00 55.23 1616 GLU B C 1
ATOM 2768 O O . GLU B 1 68 ? 46.834 44.526 52.956 1.00 54.96 1616 GLU B O 1
ATOM 2774 N N . MET B 1 69 ? 48.157 46.353 53.069 1.00 52.23 1617 MET B N 1
ATOM 2775 C CA . MET B 1 69 ? 49.250 45.804 52.277 1.00 51.46 1617 MET B CA 1
ATOM 2776 C C . MET B 1 69 ? 50.037 44.683 52.949 1.00 50.21 1617 MET B C 1
ATOM 2777 O O . MET B 1 69 ? 50.046 44.564 54.176 1.00 46.29 1617 MET B O 1
ATOM 2782 N N . GLY B 1 70 ? 50.689 43.858 52.129 1.00 49.58 1618 GLY B N 1
ATOM 2783 C CA . GLY B 1 70 ? 51.507 42.776 52.650 1.00 49.13 1618 GLY B CA 1
ATOM 2784 C C . GLY B 1 70 ? 50.942 41.372 52.576 1.00 52.54 1618 GLY B C 1
ATOM 2785 O O . GLY B 1 70 ? 49.741 41.173 52.405 1.00 50.73 1618 GLY B O 1
ATOM 2786 N N . GLY B 1 71 ? 51.828 40.392 52.715 1.00 54.41 1619 GLY B N 1
ATOM 2787 C CA . GLY B 1 71 ? 51.424 38.999 52.679 1.00 56.39 1619 GLY B CA 1
ATOM 2788 C C . GLY B 1 71 ? 52.168 38.196 53.730 1.00 58.18 1619 GLY B C 1
ATOM 2789 O O . GLY B 1 71 ? 51.953 36.991 53.880 1.00 57.54 1619 GLY B O 1
ATOM 2790 N N . GLY B 1 72 ? 53.050 38.873 54.460 1.00 57.41 1620 GLY B N 1
ATOM 2791 C CA . GLY B 1 72 ? 53.825 38.217 55.497 1.00 56.87 1620 GLY B CA 1
ATOM 2792 C C . GLY B 1 72 ? 53.038 37.964 56.768 1.00 56.49 1620 GLY B C 1
ATOM 2793 O O . GLY B 1 72 ? 51.834 37.707 56.717 1.00 57.88 1620 GLY B O 1
ATOM 2794 N N . LEU B 1 73 ? 53.719 38.037 57.911 1.00 54.08 1621 LEU B N 1
ATOM 2795 C CA . LEU B 1 73 ? 53.083 37.803 59.204 1.00 53.65 1621 LEU B CA 1
ATOM 2796 C C . LEU B 1 73 ? 52.280 39.019 59.643 1.00 51.41 1621 LEU B C 1
ATOM 2797 O O . LEU B 1 73 ? 51.464 38.937 60.558 1.00 50.88 1621 LEU B O 1
ATOM 2802 N N . ARG B 1 74 ? 52.516 40.150 58.988 1.00 49.52 1622 ARG B N 1
ATOM 2803 C CA . ARG B 1 74 ? 51.809 41.373 59.335 1.00 48.65 1622 ARG B CA 1
ATOM 2804 C C . ARG B 1 74 ? 51.114 41.996 58.141 1.00 45.14 1622 ARG B C 1
ATOM 2805 O O . ARG B 1 74 ? 51.291 41.570 57.006 1.00 45.83 1622 ARG B O 1
ATOM 2813 N N . ARG B 1 75 ? 50.316 43.015 58.419 1.00 46.42 1623 ARG B N 1
ATOM 2814 C CA . ARG B 1 75 ? 49.606 43.736 57.383 1.00 47.41 1623 ARG B CA 1
ATOM 2815 C C . ARG B 1 75 ? 49.848 45.209 57.707 1.00 46.18 1623 ARG B C 1
ATOM 2816 O O . ARG B 1 75 ? 49.818 45.603 58.874 1.00 47.61 1623 ARG B O 1
ATOM 2824 N N . ALA B 1 76 ? 50.117 46.011 56.683 1.00 45.90 1624 ALA B N 1
ATOM 2825 C CA . ALA B 1 76 ? 50.387 47.428 56.866 1.00 42.21 1624 ALA B CA 1
ATOM 2826 C C . ALA B 1 76 ? 49.255 48.285 56.315 1.00 44.99 1624 ALA B C 1
ATOM 2827 O O . ALA B 1 76 ? 48.769 48.056 55.207 1.00 42.67 1624 ALA B O 1
ATOM 2829 N N . VAL B 1 77 ? 48.835 49.268 57.106 1.00 43.46 1625 VAL B N 1
ATOM 2830 C CA . VAL B 1 77 ? 47.758 50.171 56.717 1.00 45.19 1625 VAL B CA 1
ATOM 2831 C C . VAL B 1 77 ? 48.193 51.620 56.874 1.00 46.02 1625 VAL B C 1
ATOM 2832 O O . VAL B 1 77 ? 48.767 51.993 57.895 1.00 43.92 1625 VAL B O 1
ATOM 2836 N N . LYS B 1 78 ? 47.923 52.437 55.861 1.00 44.12 1626 LYS B N 1
ATOM 2837 C CA . LYS B 1 78 ? 48.289 53.842 55.920 1.00 46.34 1626 LYS B CA 1
ATOM 2838 C C . LYS B 1 78 ? 47.290 54.624 56.766 1.00 44.78 1626 LYS B C 1
ATOM 2839 O O . LYS B 1 78 ? 46.093 54.338 56.745 1.00 43.98 1626 LYS B O 1
ATOM 2845 N N . VAL B 1 79 ? 47.800 55.590 57.526 1.00 43.17 1627 VAL B N 1
ATOM 2846 C CA . VAL B 1 79 ? 46.975 56.466 58.356 1.00 43.54 1627 VAL B CA 1
ATOM 2847 C C . VAL B 1 79 ? 47.564 57.861 58.229 1.00 44.57 1627 VAL B C 1
ATOM 2848 O O . VAL B 1 79 ? 48.655 58.030 57.685 1.00 45.30 1627 VAL B O 1
ATOM 2852 N N . LEU B 1 80 ? 46.839 58.864 58.706 1.00 45.83 1628 LEU B N 1
ATOM 2853 C CA . LEU B 1 80 ? 47.334 60.232 58.639 1.00 46.60 1628 LEU B CA 1
ATOM 2854 C C . LEU B 1 80 ? 47.481 60.722 60.074 1.00 43.81 1628 LEU B C 1
ATOM 2855 O O . LEU B 1 80 ? 46.718 60.323 60.947 1.00 46.63 1628 LEU B O 1
ATOM 2860 N N . CYS B 1 81 ? 48.483 61.556 60.324 1.00 48.46 1629 CYS B N 1
ATOM 2861 C CA . CYS B 1 81 ? 48.685 62.100 61.664 1.00 46.75 1629 CYS B CA 1
ATOM 2862 C C . CYS B 1 81 ? 48.163 63.527 61.662 1.00 45.63 1629 CYS B C 1
ATOM 2863 O O . CYS B 1 81 ? 48.674 64.373 60.933 1.00 45.20 1629 CYS B O 1
ATOM 2866 N N . THR B 1 82 ? 47.135 63.793 62.459 1.00 49.12 1630 THR B N 1
ATOM 2867 C CA . THR B 1 82 ? 46.600 65.149 62.527 1.00 47.77 1630 THR B CA 1
ATOM 2868 C C . THR B 1 82 ? 47.514 65.929 63.467 1.00 45.28 1630 THR B C 1
ATOM 2869 O O . THR B 1 82 ? 48.014 66.997 63.114 1.00 50.47 1630 THR B O 1
ATOM 2873 N N . TRP B 1 83 ? 47.759 65.373 64.652 1.00 44.58 1631 TRP B N 1
ATOM 2874 C CA . TRP B 1 83 ? 48.655 66.006 65.615 1.00 44.13 1631 TRP B CA 1
ATOM 2875 C C . TRP B 1 83 ? 49.287 65.003 66.585 1.00 39.19 1631 TRP B C 1
ATOM 2876 O O . TRP B 1 83 ? 48.729 63.938 66.870 1.00 35.45 1631 TRP B O 1
ATOM 2887 N N . SER B 1 84 ? 50.467 65.349 67.086 1.00 39.20 1632 SER B N 1
ATOM 2888 C CA . SER B 1 84 ? 51.142 64.504 68.060 1.00 38.93 1632 SER B CA 1
ATOM 2889 C C . SER B 1 84 ? 51.842 65.377 69.086 1.00 35.51 1632 SER B C 1
ATOM 2890 O O . SER B 1 84 ? 52.583 66.293 68.740 1.00 32.28 1632 SER B O 1
ATOM 2893 N N . GLU B 1 85 ? 51.587 65.083 70.354 1.00 39.24 1633 GLU B N 1
ATOM 2894 C CA . GLU B 1 85 ? 52.176 65.837 71.453 1.00 44.77 1633 GLU B CA 1
ATOM 2895 C C . GLU B 1 85 ? 53.691 65.865 71.316 1.00 48.30 1633 GLU B C 1
ATOM 2896 O O . GLU B 1 85 ? 54.330 64.814 71.239 1.00 50.58 1633 GLU B O 1
ATOM 2902 N N . HIS B 1 86 ? 54.254 67.070 71.291 1.00 49.67 1634 HIS B N 1
ATOM 2903 C CA . HIS B 1 86 ? 55.693 67.277 71.151 1.00 52.98 1634 HIS B CA 1
ATOM 2904 C C . HIS B 1 86 ? 56.170 66.891 69.765 1.00 53.09 1634 HIS B C 1
ATOM 2905 O O . HIS B 1 86 ? 57.369 66.782 69.513 1.00 51.16 1634 HIS B O 1
ATOM 2912 N N . ASP B 1 87 ? 55.214 66.692 68.866 1.00 51.09 1635 ASP B N 1
ATOM 2913 C CA . ASP B 1 87 ? 55.511 66.347 67.483 1.00 50.07 1635 ASP B CA 1
ATOM 2914 C C . ASP B 1 87 ? 56.471 65.167 67.343 1.00 49.91 1635 ASP B C 1
ATOM 2915 O O . ASP B 1 87 ? 57.474 65.246 66.632 1.00 49.67 1635 ASP B O 1
ATOM 2920 N N . ILE B 1 88 ? 56.161 64.078 68.040 1.00 50.71 1636 ILE B N 1
ATOM 2921 C CA . ILE B 1 88 ? 56.964 62.863 67.963 1.00 49.88 1636 ILE B CA 1
ATOM 2922 C C . ILE B 1 88 ? 56.686 62.279 66.576 1.00 50.52 1636 ILE B C 1
ATOM 2923 O O . ILE B 1 88 ? 57.557 61.678 65.947 1.00 50.02 1636 ILE B O 1
ATOM 2928 N N . LEU B 1 89 ? 55.452 62.465 66.118 1.00 48.50 1637 LEU B N 1
ATOM 2929 C CA . LEU B 1 89 ? 55.033 62.039 64.789 1.00 48.60 1637 LEU B CA 1
ATOM 2930 C C . LEU B 1 89 ? 54.801 63.377 64.086 1.00 51.05 1637 LEU B C 1
ATOM 2931 O O . LEU B 1 89 ? 54.656 64.400 64.751 1.00 52.55 1637 LEU B O 1
ATOM 2936 N N . LYS B 1 90 ? 54.761 63.390 62.759 1.00 49.79 1638 LYS B N 1
ATOM 2937 C CA . LYS B 1 90 ? 54.566 64.644 62.043 1.00 50.15 1638 LYS B CA 1
ATOM 2938 C C . LYS B 1 90 ? 53.136 64.890 61.561 1.00 51.16 1638 LYS B C 1
ATOM 2939 O O . LYS B 1 90 ? 52.602 64.138 60.741 1.00 49.96 1638 LYS B O 1
ATOM 2945 N N . SER B 1 91 ? 52.523 65.951 62.079 1.00 48.80 1639 SER B N 1
ATOM 2946 C CA . SER B 1 91 ? 51.156 66.301 61.707 1.00 49.20 1639 SER B CA 1
ATOM 2947 C C . SER B 1 91 ? 51.022 66.538 60.203 1.00 47.53 1639 SER B C 1
ATOM 2948 O O . SER B 1 91 ? 51.892 67.142 59.577 1.00 46.66 1639 SER B O 1
ATOM 2951 N N . GLY B 1 92 ? 49.918 66.063 59.632 1.00 50.65 1640 GLY B N 1
ATOM 2952 C CA . GLY B 1 92 ? 49.694 66.228 58.206 1.00 52.83 1640 GLY B CA 1
ATOM 2953 C C . GLY B 1 92 ? 50.674 65.396 57.395 1.00 55.34 1640 GLY B C 1
ATOM 2954 O O . GLY B 1 92 ? 51.114 65.796 56.313 1.00 57.59 1640 GLY B O 1
ATOM 2955 N N . HIS B 1 93 ? 51.030 64.234 57.937 1.00 52.95 1641 HIS B N 1
ATOM 2956 C CA . HIS B 1 93 ? 51.955 63.320 57.276 1.00 49.92 1641 HIS B CA 1
ATOM 2957 C C . HIS B 1 93 ? 51.422 61.900 57.327 1.00 42.98 1641 HIS B C 1
ATOM 2958 O O . HIS B 1 93 ? 50.770 61.509 58.293 1.00 43.01 1641 HIS B O 1
ATOM 2965 N N . LEU B 1 94 ? 51.688 61.128 56.281 1.00 43.16 1642 LEU B N 1
ATOM 2966 C CA . LEU B 1 94 ? 51.213 59.749 56.239 1.00 39.12 1642 LEU B CA 1
ATOM 2967 C C . LEU B 1 94 ? 52.141 58.793 56.990 1.00 33.45 1642 LEU B C 1
ATOM 2968 O O . LEU B 1 94 ? 53.358 58.909 56.908 1.00 33.71 1642 LEU B O 1
ATOM 2973 N N . TYR B 1 95 ? 51.539 57.867 57.731 1.00 32.43 1643 TYR B N 1
ATOM 2974 C CA . TYR B 1 95 ? 52.275 56.852 58.472 1.00 36.77 1643 TYR B CA 1
ATOM 2975 C C . TYR B 1 95 ? 51.704 55.475 58.182 1.00 37.79 1643 TYR B C 1
ATOM 2976 O O . TYR B 1 95 ? 50.571 55.344 57.723 1.00 37.36 1643 TYR B O 1
ATOM 2985 N N . ILE B 1 96 ? 52.505 54.453 58.455 1.00 36.70 1644 ILE B N 1
ATOM 2986 C CA . ILE B 1 96 ? 52.087 53.074 58.274 1.00 36.19 1644 ILE B CA 1
ATOM 2987 C C . ILE B 1 96 ? 51.977 52.425 59.651 1.00 38.32 1644 ILE B C 1
ATOM 2988 O O . ILE B 1 96 ? 52.881 52.546 60.479 1.00 36.30 1644 ILE B O 1
ATOM 2993 N N . ILE B 1 97 ? 50.868 51.738 59.887 1.00 36.13 1645 ILE B N 1
ATOM 2994 C CA . ILE B 1 97 ? 50.647 51.038 61.144 1.00 39.77 1645 ILE B CA 1
ATOM 2995 C C . ILE B 1 97 ? 50.666 49.551 60.812 1.00 41.95 1645 ILE B C 1
ATOM 2996 O O . ILE B 1 97 ? 49.998 49.115 59.876 1.00 45.03 1645 ILE B O 1
ATOM 3001 N N . LYS B 1 98 ? 51.438 48.772 61.563 1.00 42.85 1646 LYS B N 1
ATOM 3002 C CA . LYS B 1 98 ? 51.528 47.339 61.298 1.00 42.95 1646 LYS B CA 1
ATOM 3003 C C . LYS B 1 98 ? 51.093 46.469 62.471 1.00 44.37 1646 LYS B C 1
ATOM 3004 O O . LYS B 1 98 ? 51.457 46.720 63.620 1.00 47.12 1646 LYS B O 1
ATOM 3010 N N . SER B 1 99 ? 50.321 45.433 62.162 1.00 44.77 1647 SER B N 1
ATOM 3011 C CA . SER B 1 99 ? 49.822 44.504 63.161 1.00 50.68 1647 SER B CA 1
ATOM 3012 C C . SER B 1 99 ? 50.015 43.090 62.609 1.00 52.34 1647 SER B C 1
ATOM 3013 O O . SER B 1 99 ? 50.097 42.897 61.396 1.00 51.44 1647 SER B O 1
ATOM 3016 N N . PHE B 1 100 ? 50.095 42.105 63.494 1.00 54.22 1648 PHE B N 1
ATOM 3017 C CA . PHE B 1 100 ? 50.301 40.726 63.065 1.00 56.94 1648 PHE B CA 1
ATOM 3018 C C . PHE B 1 100 ? 49.009 39.992 62.740 1.00 59.31 1648 PHE B C 1
ATOM 3019 O O . PHE B 1 100 ? 47.911 40.443 63.078 1.00 58.61 1648 PHE B O 1
ATOM 3027 N N . LEU B 1 101 ? 49.157 38.849 62.080 1.00 60.18 1649 LEU B N 1
ATOM 3028 C CA . LEU B 1 101 ? 48.021 38.011 61.721 1.00 63.49 1649 LEU B CA 1
ATOM 3029 C C . LEU B 1 101 ? 47.693 37.109 62.909 1.00 64.99 1649 LEU B C 1
ATOM 3030 O O . LEU B 1 101 ? 48.589 36.511 63.506 1.00 65.57 1649 LEU B O 1
ATOM 3035 N N . PRO B 1 102 ? 46.404 37.005 63.269 1.00 66.96 1650 PRO B N 1
ATOM 3036 C CA . PRO B 1 102 ? 45.974 36.168 64.395 1.00 68.05 1650 PRO B CA 1
ATOM 3037 C C . PRO B 1 102 ? 46.749 34.859 64.464 1.00 69.00 1650 PRO B C 1
ATOM 3038 O O . PRO B 1 102 ? 47.189 34.443 65.537 1.00 68.80 1650 PRO B O 1
ATOM 3042 N N . GLU B 1 103 ? 46.924 34.222 63.314 1.00 70.13 1651 GLU B N 1
ATOM 3043 C CA . GLU B 1 103 ? 47.673 32.974 63.239 1.00 70.94 1651 GLU B CA 1
ATOM 3044 C C . GLU B 1 103 ? 49.030 33.139 63.913 1.00 69.98 1651 GLU B C 1
ATOM 3045 O O . GLU B 1 103 ? 49.378 32.376 64.816 1.00 70.45 1651 GLU B O 1
ATOM 3051 N N . VAL B 1 104 ? 49.786 34.138 63.461 1.00 67.80 1652 VAL B N 1
ATOM 3052 C CA . VAL B 1 104 ? 51.107 34.422 64.009 1.00 64.83 1652 VAL B CA 1
ATOM 3053 C C . VAL B 1 104 ? 51.048 34.546 65.528 1.00 64.39 1652 VAL B C 1
ATOM 3054 O O . VAL B 1 104 ? 51.894 33.994 66.228 1.00 64.42 1652 VAL B O 1
ATOM 3058 N N . ILE B 1 105 ? 50.054 35.272 66.037 1.00 64.87 1653 ILE B N 1
ATOM 3059 C CA . ILE B 1 105 ? 49.905 35.434 67.482 1.00 66.71 1653 ILE B CA 1
ATOM 3060 C C . ILE B 1 105 ? 49.731 34.057 68.105 1.00 68.32 1653 ILE B C 1
ATOM 3061 O O . ILE B 1 105 ? 50.513 33.655 68.967 1.00 68.72 1653 ILE B O 1
ATOM 3066 N N . ASN B 1 106 ? 48.700 33.343 67.658 1.00 69.47 1654 ASN B N 1
ATOM 3067 C CA . ASN B 1 106 ? 48.405 31.999 68.152 1.00 69.47 1654 ASN B CA 1
ATOM 3068 C C . ASN B 1 106 ? 49.673 31.168 68.254 1.00 68.71 1654 ASN B C 1
ATOM 3069 O O . ASN B 1 106 ? 49.863 30.415 69.212 1.00 69.73 1654 ASN B O 1
ATOM 3074 N N . THR B 1 107 ? 50.535 31.307 67.253 1.00 67.49 1655 THR B N 1
ATOM 3075 C CA . THR B 1 107 ? 51.799 30.586 67.217 1.00 66.72 1655 THR B CA 1
ATOM 3076 C C . THR B 1 107 ? 52.742 31.029 68.328 1.00 65.77 1655 THR B C 1
ATOM 3077 O O . THR B 1 107 ? 53.361 30.198 68.990 1.00 66.08 1655 THR B O 1
ATOM 3081 N N . TRP B 1 108 ? 52.861 32.338 68.521 1.00 64.24 1656 TRP B N 1
ATOM 3082 C CA . TRP B 1 108 ? 53.742 32.873 69.548 1.00 63.44 1656 TRP B CA 1
ATOM 3083 C C . TRP B 1 108 ? 53.108 32.850 70.930 1.00 64.96 1656 TRP B C 1
ATOM 3084 O O . TRP B 1 108 ? 53.770 33.135 71.928 1.00 63.18 1656 TRP B O 1
ATOM 3095 N N . SER B 1 109 ? 51.821 32.524 70.982 1.00 67.35 1657 SER B N 1
ATOM 3096 C CA . SER B 1 109 ? 51.109 32.450 72.249 1.00 71.02 1657 SER B CA 1
ATOM 3097 C C . SER B 1 109 ? 51.794 31.401 73.111 1.00 71.94 1657 SER B C 1
ATOM 3098 O O . SER B 1 109 ? 51.826 31.501 74.336 1.00 73.65 1657 SER B O 1
ATOM 3101 N N . SER B 1 110 ? 52.355 30.399 72.447 1.00 74.34 1658 SER B N 1
ATOM 3102 C CA . SER B 1 110 ? 53.039 29.311 73.123 1.00 75.63 1658 SER B CA 1
ATOM 3103 C C . SER B 1 110 ? 54.447 29.714 73.554 1.00 74.80 1658 SER B C 1
ATOM 3104 O O . SER B 1 110 ? 55.265 28.865 73.913 1.00 77.01 1658 SER B O 1
ATOM 3107 N N . ILE B 1 111 ? 54.722 31.015 73.502 1.00 72.65 1659 ILE B N 1
ATOM 3108 C CA . ILE B 1 111 ? 56.014 31.576 73.907 1.00 69.10 1659 ILE B CA 1
ATOM 3109 C C . ILE B 1 111 ? 55.711 32.854 74.682 1.00 68.75 1659 ILE B C 1
ATOM 3110 O O . ILE B 1 111 ? 56.339 33.153 75.699 1.00 66.68 1659 ILE B O 1
ATOM 3115 N N . TYR B 1 112 ? 54.737 33.600 74.173 1.00 68.94 1660 TYR B N 1
ATOM 3116 C CA . TYR B 1 112 ? 54.288 34.846 74.782 1.00 69.12 1660 TYR B CA 1
ATOM 3117 C C . TYR B 1 112 ? 52.842 34.660 75.222 1.00 69.65 1660 TYR B C 1
ATOM 3118 O O . TYR B 1 112 ? 51.921 35.190 74.600 1.00 70.56 1660 TYR B O 1
ATOM 3127 N N . LYS B 1 113 ? 52.655 33.909 76.301 1.00 70.49 1661 LYS B N 1
ATOM 3128 C CA . LYS B 1 113 ? 51.326 33.624 76.818 1.00 70.88 1661 LYS B CA 1
ATOM 3129 C C . LYS B 1 113 ? 50.514 34.879 77.120 1.00 69.25 1661 LYS B C 1
ATOM 3130 O O . LYS B 1 113 ? 49.293 34.873 76.990 1.00 69.81 1661 LYS B O 1
ATOM 3136 N N . GLU B 1 114 ? 51.187 35.957 77.517 1.00 69.78 1662 GLU B N 1
ATOM 3137 C CA . GLU B 1 114 ? 50.500 37.210 77.839 1.00 67.76 1662 GLU B CA 1
ATOM 3138 C C . GLU B 1 114 ? 50.857 38.378 76.928 1.00 66.07 1662 GLU B C 1
ATOM 3139 O O . GLU B 1 114 ? 52.025 38.585 76.596 1.00 65.79 1662 GLU B O 1
ATOM 3145 N N . ASP B 1 115 ? 49.843 39.155 76.560 1.00 64.07 1663 ASP B N 1
ATOM 3146 C CA . ASP B 1 115 ? 50.025 40.314 75.700 1.00 62.61 1663 ASP B CA 1
ATOM 3147 C C . ASP B 1 115 ? 50.926 39.961 74.523 1.00 60.25 1663 ASP B C 1
ATOM 3148 O O . ASP B 1 115 ? 51.930 40.626 74.274 1.00 59.16 1663 ASP B O 1
ATOM 3153 N N . THR B 1 116 ? 50.550 38.907 73.803 1.00 58.14 1664 THR B N 1
ATOM 3154 C CA . THR B 1 116 ? 51.315 38.425 72.657 1.00 55.09 1664 THR B CA 1
ATOM 3155 C C . THR B 1 116 ? 51.621 39.522 71.642 1.00 51.88 1664 THR B C 1
ATOM 3156 O O . THR B 1 116 ? 52.778 39.749 71.297 1.00 51.59 1664 THR B O 1
ATOM 3160 N N . VAL B 1 117 ? 50.579 40.200 71.172 1.00 50.02 1665 VAL B N 1
ATOM 3161 C CA . VAL B 1 117 ? 50.733 41.263 70.184 1.00 49.04 1665 VAL B CA 1
ATOM 3162 C C . VAL B 1 117 ? 51.732 42.342 70.615 1.00 49.06 1665 VAL B C 1
ATOM 3163 O O . VAL B 1 117 ? 52.653 42.671 69.870 1.00 46.45 1665 VAL B O 1
ATOM 3167 N N . LEU B 1 118 ? 51.551 42.895 71.810 1.00 45.89 1666 LEU B N 1
ATOM 3168 C CA . LEU B 1 118 ? 52.463 43.927 72.298 1.00 47.66 1666 LEU B CA 1
ATOM 3169 C C . LEU B 1 118 ? 53.911 43.444 72.295 1.00 46.68 1666 LEU B C 1
ATOM 3170 O O . LEU B 1 118 ? 54.810 44.163 71.862 1.00 43.17 1666 LEU B O 1
ATOM 3175 N N . HIS B 1 119 ? 54.136 42.227 72.784 1.00 46.62 1667 HIS B N 1
ATOM 3176 C CA . HIS B 1 119 ? 55.487 41.683 72.827 1.00 47.81 1667 HIS B CA 1
ATOM 3177 C C . HIS B 1 119 ? 56.107 41.560 71.448 1.00 46.74 1667 HIS B C 1
ATOM 3178 O O . HIS B 1 119 ? 57.275 41.907 71.264 1.00 46.45 1667 HIS B O 1
ATOM 3185 N N . LEU B 1 120 ? 55.334 41.073 70.482 1.00 44.07 1668 LEU B N 1
ATOM 3186 C CA . LEU B 1 120 ? 55.837 40.944 69.119 1.00 43.89 1668 LEU B CA 1
ATOM 3187 C C . LEU B 1 120 ? 56.211 42.332 68.595 1.00 41.41 1668 LEU B C 1
ATOM 3188 O O . LEU B 1 120 ? 57.223 42.495 67.915 1.00 38.74 1668 LEU B O 1
ATOM 3193 N N . CYS B 1 121 ? 55.395 43.332 68.925 1.00 38.92 1669 CYS B N 1
ATOM 3194 C CA . CYS B 1 121 ? 55.660 44.698 68.494 1.00 36.07 1669 CYS B CA 1
ATOM 3195 C C . CYS B 1 121 ? 56.936 45.230 69.133 1.00 31.87 1669 CYS B C 1
ATOM 3196 O O . CYS B 1 121 ? 57.749 45.870 68.468 1.00 27.54 1669 CYS B O 1
ATOM 3199 N N . LEU B 1 122 ? 57.107 44.985 70.428 1.00 32.69 1670 LEU B N 1
ATOM 3200 C CA . LEU B 1 122 ? 58.312 45.441 71.113 1.00 34.33 1670 LEU B CA 1
ATOM 3201 C C . LEU B 1 122 ? 59.550 44.883 70.394 1.00 31.01 1670 LEU B C 1
ATOM 3202 O O . LEU B 1 122 ? 60.532 45.599 70.175 1.00 28.72 1670 LEU B O 1
ATOM 3207 N N . ARG B 1 123 ? 59.483 43.611 70.017 1.00 31.14 1671 ARG B N 1
ATOM 3208 C CA . ARG B 1 123 ? 60.590 42.941 69.324 1.00 35.58 1671 ARG B CA 1
ATOM 3209 C C . ARG B 1 123 ? 60.834 43.492 67.916 1.00 33.87 1671 ARG B C 1
ATOM 3210 O O . ARG B 1 123 ? 61.986 43.621 67.481 1.00 31.93 1671 ARG B O 1
ATOM 3218 N N . GLU B 1 124 ? 59.756 43.818 67.207 1.00 31.99 1672 GLU B N 1
ATOM 3219 C CA . GLU B 1 124 ? 59.888 44.363 65.854 1.00 30.76 1672 GLU B CA 1
ATOM 3220 C C . GLU B 1 124 ? 60.614 45.698 65.869 1.00 29.45 1672 GLU B C 1
ATOM 3221 O O . GLU B 1 124 ? 61.498 45.938 65.043 1.00 27.81 1672 GLU B O 1
ATOM 3227 N N . ILE B 1 125 ? 60.255 46.558 66.818 1.00 29.54 1673 ILE B N 1
ATOM 3228 C CA . ILE B 1 125 ? 60.882 47.864 66.913 1.00 28.36 1673 ILE B CA 1
ATOM 3229 C C . ILE B 1 125 ? 62.323 47.736 67.395 1.00 25.71 1673 ILE B C 1
ATOM 3230 O O . ILE B 1 125 ? 63.204 48.424 66.898 1.00 25.56 1673 ILE B O 1
ATOM 3235 N N . GLN B 1 126 ? 62.573 46.849 68.351 1.00 27.07 1674 GLN B N 1
ATOM 3236 C CA . GLN B 1 126 ? 63.942 46.658 68.820 1.00 29.00 1674 GLN B CA 1
ATOM 3237 C C . GLN B 1 126 ? 64.797 46.116 67.672 1.00 27.61 1674 GLN B C 1
ATOM 3238 O O . GLN B 1 126 ? 65.954 46.507 67.508 1.00 23.52 1674 GLN B O 1
ATOM 3244 N N . GLN B 1 127 ? 64.216 45.229 66.870 1.00 27.82 1675 GLN B N 1
ATOM 3245 C CA . GLN B 1 127 ? 64.935 44.676 65.731 1.00 30.13 1675 GLN B CA 1
ATOM 3246 C C . GLN B 1 127 ? 65.351 45.778 64.766 1.00 28.01 1675 GLN B C 1
ATOM 3247 O O . GLN B 1 127 ? 66.486 45.789 64.302 1.00 24.47 1675 GLN B O 1
ATOM 3253 N N . GLN B 1 128 ? 64.447 46.715 64.467 1.00 23.36 1676 GLN B N 1
ATOM 3254 C CA . GLN B 1 128 ? 64.797 47.787 63.550 1.00 20.24 1676 GLN B CA 1
ATOM 3255 C C . GLN B 1 128 ? 65.866 48.694 64.132 1.00 20.80 1676 GLN B C 1
ATOM 3256 O O . GLN B 1 128 ? 66.761 49.155 63.415 1.00 24.45 1676 GLN B O 1
ATOM 3262 N N . ARG B 1 129 ? 65.764 48.972 65.429 1.00 23.97 1677 ARG B N 1
ATOM 3263 C CA . ARG B 1 129 ? 66.752 49.807 66.096 1.00 25.40 1677 ARG B CA 1
ATOM 3264 C C . ARG B 1 129 ? 68.139 49.135 65.992 1.00 20.98 1677 ARG B C 1
ATOM 3265 O O . ARG B 1 129 ? 69.155 49.807 65.796 1.00 24.88 1677 ARG B O 1
ATOM 3273 N N . ALA B 1 130 ? 68.183 47.812 66.115 1.00 25.20 1678 ALA B N 1
ATOM 3274 C CA . ALA B 1 130 ? 69.469 47.100 66.013 1.00 25.16 1678 ALA B CA 1
ATOM 3275 C C . ALA B 1 130 ? 70.061 47.399 64.637 1.00 27.12 1678 ALA B C 1
ATOM 3276 O O . ALA B 1 130 ? 71.238 47.740 64.513 1.00 25.36 1678 ALA B O 1
ATOM 3278 N N . ALA B 1 131 ? 69.229 47.290 63.602 1.00 30.28 1679 ALA B N 1
ATOM 3279 C CA . ALA B 1 131 ? 69.667 47.579 62.238 1.00 28.21 1679 ALA B CA 1
ATOM 3280 C C . ALA B 1 131 ? 70.158 49.022 62.118 1.00 29.20 1679 ALA B C 1
ATOM 3281 O O . ALA B 1 131 ? 71.162 49.283 61.455 1.00 28.26 1679 ALA B O 1
ATOM 3283 N N . GLN B 1 132 ? 69.452 49.955 62.760 1.00 30.63 1680 GLN B N 1
ATOM 3284 C CA . GLN B 1 132 ? 69.837 51.370 62.725 1.00 30.10 1680 GLN B CA 1
ATOM 3285 C C . GLN B 1 132 ? 71.208 51.568 63.361 1.00 28.99 1680 GLN B C 1
ATOM 3286 O O . GLN B 1 132 ? 72.046 52.325 62.854 1.00 33.00 1680 GLN B O 1
ATOM 3292 N N . LYS B 1 133 ? 71.434 50.908 64.491 1.00 26.89 1681 LYS B N 1
ATOM 3293 C CA . LYS B 1 133 ? 72.720 51.037 65.175 1.00 27.66 1681 LYS B CA 1
ATOM 3294 C C . LYS B 1 133 ? 73.853 50.512 64.301 1.00 26.15 1681 LYS B C 1
ATOM 3295 O O . LYS B 1 133 ? 74.953 51.060 64.307 1.00 25.38 1681 LYS B O 1
ATOM 3301 N N . LEU B 1 134 ? 73.594 49.444 63.555 1.00 23.97 1682 LEU B N 1
ATOM 3302 C CA . LEU B 1 134 ? 74.629 48.904 62.655 1.00 29.96 1682 LEU B CA 1
ATOM 3303 C C . LEU B 1 134 ? 74.873 49.848 61.463 1.00 33.80 1682 LEU B C 1
ATOM 3304 O O . LEU B 1 134 ? 76.010 50.016 60.993 1.00 32.30 1682 LEU B O 1
ATOM 3309 N N . THR B 1 135 ? 73.806 50.470 60.966 1.00 32.44 1683 THR B N 1
ATOM 3310 C CA . THR B 1 135 ? 73.958 51.386 59.852 1.00 33.67 1683 THR B CA 1
ATOM 3311 C C . THR B 1 135 ? 74.713 52.641 60.319 1.00 35.24 1683 THR B C 1
ATOM 3312 O O . THR B 1 135 ? 75.502 53.224 59.574 1.00 35.59 1683 THR B O 1
ATOM 3316 N N . PHE B 1 136 ? 74.482 53.040 61.566 1.00 37.98 1684 PHE B N 1
ATOM 3317 C CA . PHE B 1 136 ? 75.142 54.207 62.129 1.00 39.29 1684 PHE B CA 1
ATOM 3318 C C . PHE B 1 136 ? 76.647 53.970 62.158 1.00 41.09 1684 PHE B C 1
ATOM 3319 O O . PHE B 1 136 ? 77.436 54.859 61.843 1.00 39.57 1684 PHE B O 1
ATOM 3327 N N . ALA B 1 137 ? 77.043 52.755 62.527 1.00 42.07 1685 ALA B N 1
ATOM 3328 C CA . ALA B 1 137 ? 78.458 52.406 62.566 1.00 40.74 1685 ALA B CA 1
ATOM 3329 C C . ALA B 1 137 ? 78.981 52.361 61.136 1.00 40.90 1685 ALA B C 1
ATOM 3330 O O . ALA B 1 137 ? 80.068 52.864 60.850 1.00 41.73 1685 ALA B O 1
ATOM 3332 N N . PHE B 1 138 ? 78.188 51.768 60.245 1.00 39.24 1686 PHE B N 1
ATOM 3333 C CA . PHE B 1 138 ? 78.549 51.642 58.834 1.00 40.38 1686 PHE B CA 1
ATOM 3334 C C . PHE B 1 138 ? 78.817 52.991 58.159 1.00 43.18 1686 PHE B C 1
ATOM 3335 O O . PHE B 1 138 ? 79.877 53.187 57.570 1.00 39.78 1686 PHE B O 1
ATOM 3343 N N . ASN B 1 139 ? 77.862 53.918 58.242 1.00 46.95 1687 ASN B N 1
ATOM 3344 C CA . ASN B 1 139 ? 78.024 55.217 57.601 1.00 49.23 1687 ASN B CA 1
ATOM 3345 C C . ASN B 1 139 ? 79.195 55.973 58.201 1.00 51.66 1687 ASN B C 1
ATOM 3346 O O . ASN B 1 139 ? 79.923 56.675 57.502 1.00 53.24 1687 ASN B O 1
ATOM 3351 N N . GLN B 1 140 ? 79.378 55.815 59.503 1.00 53.67 1688 GLN B N 1
ATOM 3352 C CA . GLN B 1 140 ? 80.462 56.487 60.207 1.00 57.45 1688 GLN B CA 1
ATOM 3353 C C . GLN B 1 140 ? 81.865 56.029 59.814 1.00 57.64 1688 GLN B C 1
ATOM 3354 O O . GLN B 1 140 ? 82.774 56.845 59.667 1.00 58.19 1688 GLN B O 1
ATOM 3360 N N . MET B 1 141 ? 82.039 54.723 59.655 1.00 57.99 1689 MET B N 1
ATOM 3361 C CA . MET B 1 141 ? 83.343 54.166 59.316 1.00 59.74 1689 MET B CA 1
ATOM 3362 C C . MET B 1 141 ? 83.600 53.923 57.830 1.00 59.60 1689 MET B C 1
ATOM 3363 O O . MET B 1 141 ? 84.748 53.888 57.405 1.00 58.09 1689 MET B O 1
ATOM 3368 N N . LYS B 1 142 ? 82.542 53.759 57.040 1.00 60.92 1690 LYS B N 1
ATOM 3369 C CA . LYS B 1 142 ? 82.705 53.489 55.616 1.00 61.46 1690 LYS B CA 1
ATOM 3370 C C . LYS B 1 142 ? 83.581 54.543 54.947 1.00 62.15 1690 LYS B C 1
ATOM 3371 O O . LYS B 1 142 ? 83.579 55.711 55.339 1.00 63.09 1690 LYS B O 1
ATOM 3377 N N . PRO B 1 143 ? 84.349 54.136 53.923 1.00 63.04 1691 PRO B N 1
ATOM 3378 C CA . PRO B 1 143 ? 85.241 55.045 53.198 1.00 63.71 1691 PRO B CA 1
ATOM 3379 C C . PRO B 1 143 ? 84.500 56.217 52.579 1.00 62.47 1691 PRO B C 1
ATOM 3380 O O . PRO B 1 143 ? 83.362 56.075 52.133 1.00 61.28 1691 PRO B O 1
ATOM 3384 N N . LYS B 1 144 ? 85.157 57.372 52.560 1.00 62.23 1692 LYS B N 1
ATOM 3385 C CA . LYS B 1 144 ? 84.583 58.598 52.009 1.00 63.37 1692 LYS B CA 1
ATOM 3386 C C . LYS B 1 144 ? 84.137 58.436 50.555 1.00 62.10 1692 LYS B C 1
ATOM 3387 O O . LYS B 1 144 ? 83.259 59.155 50.076 1.00 59.26 1692 LYS B O 1
ATOM 3393 N N . SER B 1 145 ? 84.757 57.488 49.862 1.00 61.82 1693 SER B N 1
ATOM 3394 C CA . SER B 1 145 ? 84.444 57.211 48.469 1.00 63.33 1693 SER B CA 1
ATOM 3395 C C . SER B 1 145 ? 83.026 56.680 48.259 1.00 65.11 1693 SER B C 1
ATOM 3396 O O . SER B 1 145 ? 82.490 56.761 47.152 1.00 66.13 1693 SER B O 1
ATOM 3399 N N . ILE B 1 146 ? 82.425 56.128 49.312 1.00 63.76 1694 ILE B N 1
ATOM 3400 C CA . ILE B 1 146 ? 81.067 55.594 49.225 1.00 63.55 1694 ILE B CA 1
ATOM 3401 C C . ILE B 1 146 ? 80.063 56.737 49.416 1.00 63.64 1694 ILE B C 1
ATOM 3402 O O . ILE B 1 146 ? 80.041 57.388 50.462 1.00 66.82 1694 ILE B O 1
ATOM 3407 N N . PRO 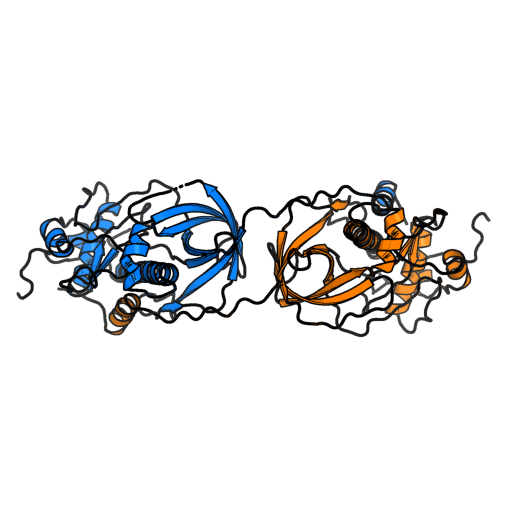B 1 147 ? 79.228 56.994 48.388 1.00 62.63 1695 PRO B N 1
ATOM 3408 C CA . PRO B 1 147 ? 78.192 58.037 48.316 1.00 63.26 1695 PRO B CA 1
ATOM 3409 C C . PRO B 1 147 ? 76.784 57.739 48.855 1.00 64.57 1695 PRO B C 1
ATOM 3410 O O . PRO B 1 147 ? 75.929 58.631 48.883 1.00 63.66 1695 PRO B O 1
ATOM 3414 N N . TYR B 1 148 ? 76.521 56.502 49.252 1.00 62.45 1696 TYR B N 1
ATOM 3415 C CA . TYR B 1 148 ? 75.195 56.180 49.760 1.00 62.39 1696 TYR B CA 1
ATOM 3416 C C . TYR B 1 148 ? 75.206 55.681 51.194 1.00 58.79 1696 TYR B C 1
ATOM 3417 O O . TYR B 1 148 ? 76.182 55.098 51.656 1.00 58.75 1696 TYR B O 1
ATOM 3426 N N . SER B 1 149 ? 74.106 55.923 51.896 1.00 57.74 1697 SER B N 1
ATOM 3427 C CA . SER B 1 149 ? 73.980 55.511 53.279 1.00 54.02 1697 SER B CA 1
ATOM 3428 C C . SER B 1 149 ? 72.675 54.770 53.530 1.00 48.07 1697 SER B C 1
ATOM 3429 O O . SER B 1 149 ? 71.596 55.341 53.384 1.00 47.99 1697 SER B O 1
ATOM 3432 N N . PRO B 1 150 ? 72.750 53.481 53.882 1.00 45.10 1698 PRO B N 1
ATOM 3433 C CA . PRO B 1 150 ? 71.504 52.762 54.144 1.00 40.79 1698 PRO B CA 1
ATOM 3434 C C . PRO B 1 150 ? 70.907 53.451 55.371 1.00 37.21 1698 PRO B C 1
ATOM 3435 O O . PRO B 1 150 ? 71.638 53.844 56.274 1.00 42.18 1698 PRO B O 1
ATOM 3439 N N . ARG B 1 151 ? 69.593 53.608 55.408 1.00 38.16 1699 ARG B N 1
ATOM 3440 C CA . ARG B 1 151 ? 68.957 54.262 56.546 1.00 37.76 1699 ARG B CA 1
ATOM 3441 C C . ARG B 1 151 ? 67.663 53.553 56.868 1.00 34.65 1699 ARG B C 1
ATOM 3442 O O . ARG B 1 151 ? 66.827 53.376 55.989 1.00 38.07 1699 ARG B O 1
ATOM 3450 N N . PHE B 1 152 ? 67.488 53.143 58.117 1.00 30.91 1700 PHE B N 1
ATOM 3451 C CA . PHE B 1 152 ? 66.247 52.483 58.485 1.00 31.02 1700 PHE B CA 1
ATOM 3452 C C . PHE B 1 152 ? 65.334 53.508 59.158 1.00 34.82 1700 PHE B C 1
ATOM 3453 O O . PHE B 1 152 ? 65.806 54.392 59.875 1.00 28.80 1700 PHE B O 1
ATOM 3461 N N . LEU B 1 153 ? 64.037 53.392 58.904 1.00 31.54 1701 LEU B N 1
ATOM 3462 C CA . LEU B 1 153 ? 63.042 54.300 59.471 1.00 36.41 1701 LEU B CA 1
ATOM 3463 C C . LEU B 1 153 ? 62.929 54.119 60.982 1.00 36.66 1701 LEU B C 1
ATOM 3464 O O . LEU B 1 153 ? 63.183 53.030 61.501 1.00 31.16 1701 LE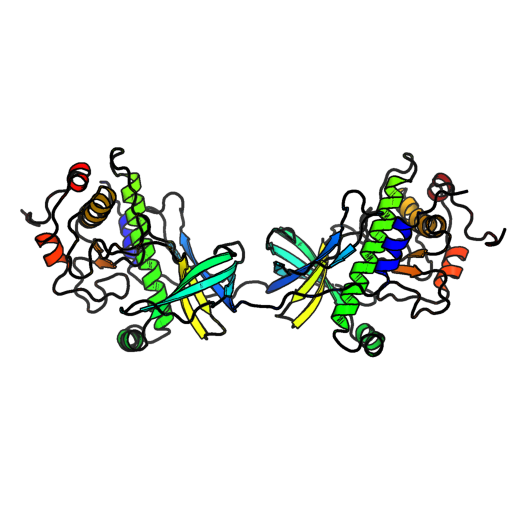U B O 1
ATOM 3469 N N . GLU B 1 154 ? 62.554 55.185 61.687 1.00 35.41 1702 GLU B N 1
ATOM 3470 C CA . GLU B 1 154 ? 62.365 55.076 63.122 1.00 34.87 1702 GLU B CA 1
ATOM 3471 C C . GLU B 1 154 ? 60.991 54.471 63.279 1.00 28.80 1702 GLU B C 1
ATOM 3472 O O . GLU B 1 154 ? 60.072 54.813 62.546 1.00 32.46 1702 GLU B O 1
ATOM 3478 N N . VAL B 1 155 ? 60.850 53.561 64.223 1.00 31.46 1703 VAL B N 1
ATOM 3479 C CA . VAL B 1 155 ? 59.572 52.903 64.454 1.00 28.68 1703 VAL B CA 1
ATOM 3480 C C . VAL B 1 155 ? 59.145 53.188 65.893 1.00 31.33 1703 VAL B C 1
ATOM 3481 O O . VAL B 1 155 ? 59.950 53.070 66.806 1.00 31.29 1703 VAL B O 1
ATOM 3485 N N . PHE B 1 156 ? 57.882 53.563 66.086 1.00 29.07 1704 PHE B N 1
ATOM 3486 C CA . PHE B 1 156 ? 57.367 53.871 67.419 1.00 28.17 1704 PHE B CA 1
ATOM 3487 C C . PHE B 1 156 ? 56.305 52.837 67.762 1.00 29.48 1704 PHE B C 1
ATOM 3488 O O . PHE B 1 156 ? 55.774 52.169 66.873 1.00 30.29 1704 PHE B O 1
ATOM 3496 N N . LEU B 1 157 ? 56.005 52.708 69.048 1.00 26.10 1705 LEU B N 1
ATOM 3497 C CA . LEU B 1 157 ? 54.986 51.783 69.514 1.00 32.95 1705 LEU B CA 1
ATOM 3498 C C . LEU B 1 157 ? 53.734 52.629 69.683 1.00 37.79 1705 LEU B C 1
ATOM 3499 O O . LEU B 1 157 ? 53.795 53.759 70.177 1.00 38.07 1705 LEU B O 1
ATOM 3504 N N . LEU B 1 158 ? 52.592 52.091 69.284 1.00 38.32 1706 LEU B N 1
ATOM 3505 C CA . LEU B 1 158 ? 51.362 52.858 69.377 1.00 40.04 1706 LEU B CA 1
ATOM 3506 C C . LEU B 1 158 ? 50.270 51.999 69.977 1.00 43.41 1706 LEU B C 1
ATOM 3507 O O . LEU B 1 158 ? 50.215 50.794 69.740 1.00 41.78 1706 LEU B O 1
ATOM 3512 N N . TYR B 1 159 ? 49.429 52.610 70.803 1.00 48.99 1707 TYR B N 1
ATOM 3513 C CA . TYR B 1 159 ? 48.329 51.882 71.418 1.00 51.88 1707 TYR B CA 1
ATOM 3514 C C . TYR B 1 159 ? 47.025 52.559 71.033 1.00 54.79 1707 TYR B C 1
ATOM 3515 O O . TYR B 1 159 ? 46.855 53.753 71.263 1.00 51.96 1707 TYR B O 1
ATOM 3524 N N . CYS B 1 160 ? 46.114 51.802 70.432 1.00 57.63 1708 CYS B N 1
ATOM 3525 C CA . CYS B 1 160 ? 44.837 52.367 70.024 1.00 61.64 1708 CYS B CA 1
ATOM 3526 C C . CYS B 1 160 ? 43.725 51.888 70.944 1.00 64.42 1708 CYS B C 1
ATOM 3527 O O . CYS B 1 160 ? 43.391 50.704 70.995 1.00 63.83 1708 CYS B O 1
ATOM 3530 N N . HIS B 1 161 ? 43.164 52.842 71.672 1.00 67.07 1709 HIS B N 1
ATOM 3531 C CA . HIS B 1 161 ? 42.097 52.604 72.629 1.00 70.57 1709 HIS B CA 1
ATOM 3532 C C . HIS B 1 161 ? 40.858 52.106 71.894 1.00 70.68 1709 HIS B C 1
ATOM 3533 O O . HIS B 1 161 ? 40.247 51.109 72.276 1.00 70.19 1709 HIS B O 1
ATOM 3540 N N . SER B 1 162 ? 40.509 52.814 70.825 1.00 72.68 1710 SER B N 1
ATOM 3541 C CA . SER B 1 162 ? 39.340 52.500 70.005 1.00 73.41 1710 SER B CA 1
ATOM 3542 C C . SER B 1 162 ? 39.428 51.109 69.389 1.00 73.60 1710 SER B C 1
ATOM 3543 O O . SER B 1 162 ? 38.457 50.348 69.398 1.00 74.05 1710 SER B O 1
ATOM 3546 N N . ALA B 1 163 ? 40.593 50.790 68.835 1.00 72.59 1711 ALA B N 1
ATOM 3547 C CA . ALA B 1 163 ? 40.813 49.492 68.214 1.00 71.37 1711 ALA B CA 1
ATOM 3548 C C . ALA B 1 163 ? 41.187 48.477 69.283 1.00 70.62 1711 ALA B C 1
ATOM 3549 O O . ALA B 1 163 ? 41.210 47.271 69.031 1.00 70.81 1711 ALA B O 1
ATOM 3551 N N . GLY B 1 164 ? 41.479 48.980 70.478 1.00 68.58 1712 GLY B N 1
ATOM 3552 C CA . GLY B 1 164 ? 41.852 48.121 71.583 1.00 66.18 1712 GLY B CA 1
ATOM 3553 C C . GLY B 1 164 ? 43.081 47.284 71.292 1.00 64.18 1712 GLY B C 1
ATOM 3554 O O . GLY B 1 164 ? 43.099 46.094 71.602 1.00 63.90 1712 GLY B O 1
ATOM 3555 N N . GLN B 1 165 ? 44.111 47.886 70.703 1.00 59.64 1713 GLN B N 1
ATOM 3556 C CA . GLN B 1 165 ? 45.315 47.125 70.396 1.00 57.31 1713 GLN B CA 1
ATOM 3557 C C . GLN B 1 165 ? 46.574 47.937 70.138 1.00 52.43 1713 GLN B C 1
ATOM 3558 O O . GLN B 1 165 ? 46.520 49.145 69.894 1.00 49.53 1713 GLN B O 1
ATOM 3564 N N . TRP B 1 166 ? 47.705 47.239 70.188 1.00 46.42 1714 TRP B N 1
ATOM 3565 C CA . TRP B 1 166 ? 49.019 47.828 69.967 1.00 42.89 1714 TRP B CA 1
ATOM 3566 C C . TRP B 1 166 ? 49.453 47.687 68.510 1.00 42.27 1714 TRP B C 1
ATOM 3567 O O . TRP B 1 166 ? 49.095 46.715 67.839 1.00 43.15 1714 TRP B O 1
ATOM 3578 N N . PHE B 1 167 ? 50.222 48.660 68.029 1.00 38.75 1715 PHE B N 1
ATOM 3579 C CA . PHE B 1 167 ? 50.736 48.643 66.663 1.00 40.44 1715 PHE B CA 1
ATOM 3580 C C . PHE B 1 167 ? 52.126 49.241 66.651 1.00 37.36 1715 PHE B C 1
ATOM 3581 O O . PHE B 1 167 ? 52.521 49.935 67.583 1.00 34.94 1715 PHE B O 1
ATOM 3589 N N . ALA B 1 168 ? 52.853 48.973 65.573 1.00 36.75 1716 ALA B N 1
ATOM 3590 C CA . ALA B 1 168 ? 54.167 49.546 65.372 1.00 35.62 1716 ALA B CA 1
ATOM 3591 C C . ALA B 1 168 ? 53.865 50.598 64.312 1.00 34.37 1716 ALA B C 1
ATOM 3592 O O . ALA B 1 168 ? 53.084 50.338 63.394 1.00 34.88 1716 ALA B O 1
ATOM 3594 N N . VAL B 1 169 ? 54.452 51.785 64.424 1.00 35.10 1717 VAL B N 1
ATOM 3595 C CA . VAL B 1 169 ? 54.170 52.825 63.438 1.00 31.65 1717 VAL B CA 1
ATOM 3596 C C . VAL B 1 169 ? 55.439 53.471 62.919 1.00 33.29 1717 VAL B C 1
ATOM 3597 O O . VAL B 1 169 ? 56.380 53.692 63.669 1.00 28.93 1717 VAL B O 1
ATOM 3601 N N . GLU B 1 170 ? 55.443 53.772 61.624 1.00 31.45 1718 GLU B N 1
ATOM 3602 C CA . GLU B 1 170 ? 56.579 54.384 60.954 1.00 30.78 1718 GLU B CA 1
ATOM 3603 C C . GLU B 1 170 ? 56.073 55.252 59.801 1.00 31.26 1718 GLU B C 1
ATOM 3604 O O . GLU B 1 170 ? 54.937 55.104 59.359 1.00 33.02 1718 GLU B O 1
ATOM 3610 N N . GLU B 1 171 ? 56.912 56.161 59.319 1.00 33.07 1719 GLU B N 1
ATOM 3611 C CA . GLU B 1 171 ? 56.516 57.011 58.210 1.00 38.46 1719 GLU B CA 1
ATOM 3612 C C . GLU B 1 171 ? 56.201 56.154 56.996 1.00 40.99 1719 GLU B C 1
ATOM 3613 O O . GLU B 1 171 ? 56.830 55.112 56.765 1.00 37.73 1719 GLU B O 1
ATOM 3619 N N . CYS B 1 172 ? 55.235 56.611 56.211 1.00 37.10 1720 CYS B N 1
ATOM 3620 C CA . CYS B 1 172 ? 54.863 55.914 54.993 1.00 42.66 1720 CYS B CA 1
ATOM 3621 C C . CYS B 1 172 ? 55.765 56.457 53.892 1.00 44.19 1720 CYS B C 1
ATOM 3622 O O . CYS B 1 172 ? 55.846 57.669 53.702 1.00 44.18 1720 CYS B O 1
ATOM 3625 N N . MET B 1 173 ? 56.455 55.570 53.183 1.00 45.82 1721 MET B N 1
ATOM 3626 C CA . MET B 1 173 ? 57.340 55.994 52.105 1.00 45.96 1721 MET B CA 1
ATOM 3627 C C . MET B 1 173 ? 56.587 55.900 50.784 1.00 46.99 1721 MET B C 1
ATOM 3628 O O . MET B 1 173 ? 55.877 54.924 50.530 1.00 45.40 1721 MET B O 1
ATOM 3633 N N . THR B 1 174 ? 56.720 56.931 49.959 1.00 46.80 1722 THR B N 1
ATOM 3634 C CA . THR B 1 174 ? 56.081 56.946 48.648 1.00 49.66 1722 THR B CA 1
ATOM 3635 C C . THR B 1 174 ? 57.175 56.678 47.625 1.00 47.87 1722 THR B C 1
ATOM 3636 O O . THR B 1 174 ? 58.220 57.329 47.632 1.00 50.27 1722 THR B O 1
ATOM 3640 N N . GLY B 1 175 ? 56.930 55.712 46.750 1.00 47.51 1723 GLY B N 1
ATOM 3641 C CA . GLY B 1 175 ? 57.908 55.362 45.739 1.00 47.48 1723 GLY B CA 1
ATOM 3642 C C . GLY B 1 175 ? 57.863 53.867 45.510 1.00 45.76 1723 GLY B C 1
ATOM 3643 O O . GLY B 1 175 ? 57.038 53.162 46.102 1.00 45.32 1723 GLY B O 1
ATOM 3644 N N . GLU B 1 176 ? 58.748 53.369 44.659 1.00 46.72 1724 GLU B N 1
ATOM 3645 C CA . GLU B 1 176 ? 58.765 51.946 44.370 1.00 47.42 1724 GLU B CA 1
ATOM 3646 C C . GLU B 1 176 ? 59.376 51.214 45.552 1.00 43.12 1724 GLU B C 1
ATOM 3647 O O . GLU B 1 176 ? 60.558 51.350 45.808 1.00 42.47 1724 GLU B O 1
ATOM 3653 N N . PHE B 1 177 ? 58.561 50.463 46.283 1.00 40.75 1725 PHE B N 1
ATOM 3654 C CA . PHE B 1 177 ? 59.050 49.706 47.433 1.00 41.01 1725 PHE B CA 1
ATOM 3655 C C . PHE B 1 177 ? 59.627 48.388 46.912 1.00 40.12 1725 PHE B C 1
ATOM 3656 O O . PHE B 1 177 ? 58.882 47.541 46.423 1.00 39.47 1725 PHE B O 1
ATOM 3664 N N . ARG B 1 178 ? 60.943 48.217 47.018 1.00 40.17 1726 ARG B N 1
ATOM 3665 C CA . ARG B 1 178 ? 61.596 47.003 46.528 1.00 39.50 1726 ARG B CA 1
ATOM 3666 C C . ARG B 1 178 ? 62.445 46.276 47.578 1.00 37.68 1726 ARG B C 1
ATOM 3667 O O . ARG B 1 178 ? 62.667 46.783 48.676 1.00 37.88 1726 ARG B O 1
ATOM 3675 N N . LYS B 1 179 ? 62.913 45.083 47.212 1.00 38.46 1727 LYS B N 1
ATOM 3676 C CA . LYS B 1 179 ? 63.732 44.239 48.077 1.00 39.38 1727 LYS B CA 1
ATOM 3677 C C . LYS B 1 179 ? 65.087 43.939 47.418 1.00 37.55 1727 LYS B C 1
ATOM 3678 O O . LYS B 1 179 ? 65.141 43.509 46.265 1.00 36.19 1727 LYS B O 1
ATOM 3684 N N . TYR B 1 180 ? 66.176 44.169 48.150 1.00 31.61 1728 TYR B N 1
ATOM 3685 C CA . TYR B 1 180 ? 67.515 43.930 47.630 1.00 32.45 1728 TYR B CA 1
ATOM 3686 C C . TYR B 1 180 ? 67.963 42.495 47.891 1.00 33.42 1728 TYR B C 1
ATOM 3687 O O . TYR B 1 180 ? 68.596 41.882 47.035 1.00 32.99 1728 TYR B O 1
ATOM 3696 N N . ASN B 1 181 ? 67.660 41.987 49.083 1.00 31.71 1729 ASN B N 1
ATOM 3697 C CA . ASN B 1 181 ? 67.952 40.605 49.432 1.00 31.01 1729 ASN B CA 1
ATOM 3698 C C . ASN B 1 181 ? 66.794 40.091 50.289 1.00 33.82 1729 ASN B C 1
ATOM 3699 O O . ASN B 1 181 ? 65.954 40.888 50.739 1.00 35.23 1729 ASN B O 1
ATOM 3704 N N . ASN B 1 182 ? 66.699 38.776 50.479 1.00 26.99 1730 ASN B N 1
ATOM 3705 C CA . ASN B 1 182 ? 65.591 38.220 51.246 1.00 30.52 1730 ASN B CA 1
ATOM 3706 C C . ASN B 1 182 ? 65.921 37.263 52.391 1.00 31.60 1730 ASN B C 1
ATOM 3707 O O . ASN B 1 182 ? 67.080 37.048 52.738 1.00 31.90 1730 ASN B O 1
ATOM 3712 N N . ASN B 1 183 ? 64.868 36.691 52.969 1.00 32.35 1731 ASN B N 1
ATOM 3713 C CA . ASN B 1 183 ? 64.987 35.779 54.091 1.00 35.28 1731 ASN B CA 1
ATOM 3714 C C . ASN B 1 183 ? 65.531 34.396 53.715 1.00 40.28 1731 ASN B C 1
ATOM 3715 O O . ASN B 1 183 ? 65.672 33.538 54.583 1.00 41.40 1731 ASN B O 1
ATOM 3720 N N . ASN B 1 184 ? 65.829 34.183 52.431 1.00 39.53 1732 ASN B N 1
ATOM 3721 C CA . ASN B 1 184 ? 66.392 32.910 51.950 1.00 38.00 1732 ASN B CA 1
ATOM 3722 C C . ASN B 1 184 ? 67.899 33.042 51.773 1.00 38.05 1732 ASN B C 1
ATOM 3723 O O . ASN B 1 184 ? 68.603 32.056 51.527 1.00 38.38 1732 ASN B O 1
ATOM 3728 N N . GLY B 1 185 ? 68.392 34.269 51.866 1.00 34.93 1733 GLY B N 1
ATOM 3729 C CA . GLY B 1 185 ? 69.809 34.488 51.676 1.00 33.40 1733 GLY B CA 1
ATOM 3730 C C . GLY B 1 185 ? 70.094 34.895 50.240 1.00 36.20 1733 GLY B C 1
ATOM 3731 O O . GLY B 1 185 ? 71.237 35.150 49.884 1.00 37.80 1733 GLY B O 1
ATOM 3732 N N . ASP B 1 186 ? 69.058 34.959 49.411 1.00 36.36 1734 ASP B N 1
ATOM 3733 C CA . ASP B 1 186 ? 69.225 35.356 48.012 1.00 37.81 1734 ASP B CA 1
ATOM 3734 C C . ASP B 1 186 ? 69.267 36.880 47.859 1.00 39.79 1734 ASP B C 1
ATOM 3735 O O . ASP B 1 186 ? 68.673 37.606 48.664 1.00 39.36 1734 ASP B O 1
ATOM 3740 N N . GLU B 1 187 ? 69.960 37.355 46.827 1.00 37.05 1735 GLU B N 1
ATOM 3741 C CA . GLU B 1 187 ? 70.073 38.789 46.560 1.00 38.87 1735 GLU B CA 1
ATOM 3742 C C . GLU B 1 187 ? 69.838 39.099 45.078 1.00 41.31 1735 GLU B C 1
ATOM 3743 O O . GLU B 1 187 ? 69.809 38.195 44.248 1.00 41.05 1735 GLU B O 1
ATOM 3749 N N . ILE B 1 188 ? 69.656 40.375 44.757 1.00 37.03 1736 ILE B N 1
ATOM 3750 C CA . ILE B 1 188 ? 69.459 40.786 43.372 1.00 36.46 1736 ILE B CA 1
ATOM 3751 C C . ILE B 1 188 ? 70.836 41.039 42.786 1.00 34.02 1736 ILE B C 1
ATOM 3752 O O . ILE B 1 188 ? 71.824 41.131 43.515 1.00 34.45 1736 ILE B O 1
ATOM 3757 N N . ILE B 1 189 ? 70.910 41.132 41.465 1.00 35.56 1737 ILE B N 1
ATOM 3758 C CA . ILE B 1 189 ? 72.175 41.457 40.827 1.00 37.33 1737 ILE B CA 1
ATOM 3759 C C . ILE B 1 189 ? 72.087 42.976 40.741 1.00 36.85 1737 ILE B C 1
ATOM 3760 O O . ILE B 1 189 ? 71.141 43.508 40.181 1.00 39.73 1737 ILE B O 1
ATOM 3765 N N . PRO B 1 190 ? 73.054 43.693 41.318 1.00 39.53 1738 PRO B N 1
ATOM 3766 C CA . PRO B 1 190 ? 73.014 45.157 41.277 1.00 40.32 1738 PRO B CA 1
ATOM 3767 C C . PRO B 1 190 ? 73.074 45.796 39.884 1.00 45.83 1738 PRO B C 1
ATOM 3768 O O . PRO B 1 190 ? 73.791 45.328 38.996 1.00 42.69 1738 PRO B O 1
ATOM 3772 N N . THR B 1 191 ? 72.306 46.867 39.694 1.00 46.91 1739 THR B N 1
ATOM 3773 C CA . THR B 1 191 ? 72.313 47.576 38.420 1.00 46.97 1739 THR B CA 1
ATOM 3774 C C . THR B 1 191 ? 72.983 48.920 38.624 1.00 49.22 1739 THR B C 1
ATOM 3775 O O . THR B 1 191 ? 73.441 49.545 37.671 1.00 49.87 1739 THR B O 1
ATOM 3779 N N . ASN B 1 192 ? 73.045 49.363 39.877 1.00 47.94 1740 ASN B N 1
ATOM 3780 C CA . ASN B 1 192 ? 73.667 50.645 40.188 1.00 49.02 1740 ASN B CA 1
ATOM 3781 C C . ASN B 1 192 ? 74.355 50.708 41.548 1.00 50.34 1740 ASN B C 1
ATOM 3782 O O . ASN B 1 192 ? 74.333 49.754 42.328 1.00 47.85 1740 ASN B O 1
ATOM 3787 N N . THR B 1 193 ? 74.961 51.863 41.807 1.00 48.33 1741 THR B N 1
ATOM 3788 C CA . THR B 1 193 ? 75.679 52.144 43.041 1.00 52.03 1741 THR B CA 1
ATOM 3789 C C . THR B 1 193 ? 74.837 51.919 44.295 1.00 50.44 1741 THR B C 1
ATOM 3790 O O . THR B 1 193 ? 75.292 51.289 45.246 1.00 50.66 1741 THR B O 1
ATOM 3794 N N . LEU B 1 194 ? 73.620 52.448 44.297 1.00 49.39 1742 LEU B N 1
ATOM 3795 C CA . LEU B 1 194 ? 72.727 52.301 45.435 1.00 47.19 1742 LEU B CA 1
ATOM 3796 C C . LEU B 1 194 ? 72.552 50.844 45.827 1.00 44.54 1742 LEU B C 1
ATOM 3797 O O . LEU B 1 194 ? 72.720 50.474 46.990 1.00 41.63 1742 LEU B O 1
ATOM 3802 N N . GLU B 1 195 ? 72.210 50.022 44.845 1.00 39.20 1743 GLU B N 1
ATOM 3803 C CA . GLU B 1 195 ? 71.983 48.610 45.081 1.00 39.70 1743 GLU B CA 1
ATOM 3804 C C . GLU B 1 195 ? 73.262 47.885 45.495 1.00 36.60 1743 GLU B C 1
ATOM 3805 O O . GLU B 1 195 ? 73.219 47.005 46.350 1.00 38.23 1743 GLU B O 1
ATOM 3811 N N . GLU B 1 196 ? 74.397 48.265 44.912 1.00 36.36 1744 GLU B N 1
ATOM 3812 C CA . GLU B 1 196 ? 75.670 47.642 45.268 1.00 36.30 1744 GLU B CA 1
ATOM 3813 C C . GLU B 1 196 ? 75.977 47.909 46.741 1.00 38.53 1744 GLU B C 1
ATOM 3814 O O . GLU B 1 196 ? 76.501 47.046 47.447 1.00 30.95 1744 GLU B O 1
ATOM 3820 N N . ILE B 1 197 ? 75.663 49.118 47.197 1.00 35.98 1745 ILE B N 1
ATOM 3821 C CA . ILE B 1 197 ? 75.928 49.491 48.581 1.00 37.19 1745 ILE B CA 1
ATOM 3822 C C . ILE B 1 197 ? 74.998 48.767 49.549 1.00 36.44 1745 ILE B C 1
ATOM 3823 O O . ILE B 1 197 ? 75.419 48.360 50.630 1.00 39.50 1745 ILE B O 1
ATOM 3828 N N . MET B 1 198 ? 73.739 48.603 49.161 1.00 32.97 1746 MET B N 1
ATOM 3829 C CA . MET B 1 198 ? 72.787 47.881 49.989 1.00 33.45 1746 MET B CA 1
ATOM 3830 C C . MET B 1 198 ? 73.278 46.442 50.165 1.00 34.66 1746 MET B C 1
ATOM 3831 O O . MET B 1 198 ? 73.335 45.919 51.281 1.00 31.46 1746 MET B O 1
ATOM 3836 N N . LEU B 1 199 ? 73.621 45.799 49.052 1.00 33.70 1747 LEU B N 1
ATOM 3837 C CA . LEU B 1 199 ? 74.083 44.413 49.092 1.00 35.43 1747 LEU B CA 1
ATOM 3838 C C . LEU B 1 199 ? 75.350 44.240 49.916 1.00 33.90 1747 LEU B C 1
ATOM 3839 O O . LEU B 1 199 ? 75.481 43.272 50.665 1.00 38.13 1747 LEU B O 1
ATOM 3844 N N . ALA B 1 200 ? 76.275 45.178 49.772 1.00 31.51 1748 ALA B N 1
ATOM 3845 C CA . ALA B 1 200 ? 77.518 45.146 50.516 1.00 33.46 1748 ALA B CA 1
ATOM 3846 C C . ALA B 1 200 ? 77.269 45.369 52.005 1.00 34.97 1748 ALA B C 1
ATOM 3847 O O . ALA B 1 200 ? 77.999 44.836 52.834 1.00 31.78 1748 ALA B O 1
ATOM 3849 N N . PHE B 1 201 ? 76.248 46.157 52.349 1.00 33.01 1749 PHE B N 1
ATOM 3850 C CA . PHE B 1 201 ? 75.947 46.409 53.757 1.00 33.67 1749 PHE B CA 1
ATOM 3851 C C . PHE B 1 201 ? 75.656 45.108 54.498 1.00 30.95 1749 PHE B C 1
ATOM 3852 O O . PHE B 1 201 ? 76.105 44.924 55.627 1.00 30.20 1749 PHE B O 1
ATOM 3860 N N . SER B 1 202 ? 74.887 44.216 53.877 1.00 31.95 1750 SER B N 1
ATOM 3861 C CA . SER B 1 202 ? 74.565 42.934 54.505 1.00 33.24 1750 SER B CA 1
ATOM 3862 C C . SER B 1 202 ? 75.825 42.106 54.761 1.00 35.83 1750 SER B C 1
ATOM 3863 O O . SER B 1 202 ? 75.979 41.495 55.825 1.00 34.45 1750 SER B O 1
ATOM 3866 N N . HIS B 1 203 ? 76.726 42.105 53.783 1.00 36.67 1751 HIS B N 1
ATOM 3867 C CA . HIS B 1 203 ? 77.977 41.367 53.893 1.00 36.71 1751 HIS B CA 1
ATOM 3868 C C . HIS B 1 203 ? 78.787 41.988 55.035 1.00 37.57 1751 HIS B C 1
ATOM 3869 O O . HIS B 1 203 ? 79.345 41.289 55.881 1.00 31.91 1751 HIS B O 1
ATOM 3876 N N . TRP B 1 204 ? 78.828 43.315 55.059 1.00 37.06 1752 TRP B N 1
ATOM 3877 C CA . TRP B 1 204 ? 79.560 44.045 56.083 1.00 37.86 1752 TRP B CA 1
ATOM 3878 C C . TRP B 1 204 ? 79.067 43.751 57.505 1.00 36.29 1752 TRP B C 1
ATOM 3879 O O . TRP B 1 204 ? 79.877 43.675 58.429 1.00 37.58 1752 TRP B O 1
ATOM 3890 N N . THR B 1 205 ? 77.756 43.592 57.694 1.00 35.13 1753 THR B N 1
ATOM 3891 C CA . THR B 1 205 ? 77.246 43.329 59.040 1.00 34.33 1753 THR B CA 1
ATOM 3892 C C . THR B 1 205 ? 77.773 41.993 59.568 1.00 34.72 1753 THR B C 1
ATOM 3893 O O . THR B 1 205 ? 78.100 41.869 60.747 1.00 34.14 1753 THR B O 1
ATOM 3897 N N . TYR B 1 206 ? 77.862 41.006 58.683 1.00 36.93 1754 TYR B N 1
ATOM 3898 C CA . TYR B 1 206 ? 78.353 39.672 59.042 1.00 39.95 1754 TYR B CA 1
ATOM 3899 C C . TYR B 1 206 ? 79.819 39.760 59.483 1.00 39.39 1754 TYR B C 1
ATOM 3900 O O . TYR B 1 206 ? 80.212 39.194 60.507 1.00 41.73 1754 TYR B O 1
ATOM 3909 N N . GLU B 1 207 ? 80.615 40.483 58.704 1.00 39.32 1755 GLU B N 1
ATOM 3910 C CA . GLU B 1 207 ? 82.031 40.665 58.989 1.00 38.06 1755 GLU B CA 1
ATOM 3911 C C . GLU B 1 207 ? 82.250 41.507 60.246 1.00 41.22 1755 GLU B C 1
ATOM 3912 O O . GLU B 1 207 ? 82.996 41.110 61.146 1.00 37.43 1755 GLU B O 1
ATOM 3918 N N . TYR B 1 208 ? 81.593 42.664 60.303 1.00 37.01 1756 TYR B N 1
ATOM 3919 C CA . TYR B 1 208 ? 81.711 43.587 61.429 1.00 34.27 1756 TYR B CA 1
ATOM 3920 C C . TYR B 1 208 ? 81.359 42.973 62.781 1.00 34.07 1756 TYR B C 1
ATOM 3921 O O . TYR B 1 208 ? 81.978 43.315 63.786 1.00 33.86 1756 TYR B O 1
ATOM 3930 N N . THR B 1 209 ? 80.361 42.090 62.818 1.00 33.76 1757 THR B N 1
ATOM 3931 C CA . THR B 1 209 ? 79.980 41.457 64.078 1.00 33.45 1757 THR B CA 1
ATOM 3932 C C . THR B 1 209 ? 80.749 40.149 64.241 1.00 36.74 1757 THR B C 1
ATOM 3933 O O . THR B 1 209 ? 80.345 39.268 65.001 1.00 34.72 1757 THR B O 1
ATOM 3937 N N . ARG B 1 210 ? 81.851 40.026 63.507 1.00 35.57 1758 ARG B N 1
ATOM 3938 C CA . ARG B 1 210 ? 82.683 38.831 63.588 1.00 40.76 1758 ARG B CA 1
ATOM 3939 C C . ARG B 1 210 ? 81.875 37.543 63.418 1.00 41.43 1758 ARG B C 1
ATOM 3940 O O . ARG B 1 210 ? 82.126 36.545 64.095 1.00 44.17 1758 ARG B O 1
ATOM 3948 N N . GLY B 1 211 ? 80.891 37.585 62.526 1.00 35.32 1759 GLY B N 1
ATOM 3949 C CA . GLY B 1 211 ? 80.078 36.414 62.252 1.00 33.41 1759 GLY B CA 1
ATOM 3950 C C . GLY B 1 211 ? 78.898 36.107 63.152 1.00 31.92 1759 GLY B C 1
ATOM 3951 O O . GLY B 1 211 ? 78.208 35.106 62.935 1.00 35.86 1759 GLY B O 1
ATOM 3952 N N . GLU B 1 212 ? 78.639 36.950 64.147 1.00 33.54 1760 GLU B N 1
ATOM 3953 C CA . GLU B 1 212 ? 77.520 36.703 65.056 1.00 34.81 1760 GLU B CA 1
ATOM 3954 C C . GLU B 1 212 ? 76.163 37.134 64.508 1.00 31.53 1760 GLU B C 1
ATOM 3955 O O . GLU B 1 212 ? 75.149 36.490 64.793 1.00 29.36 1760 GLU B O 1
ATOM 3961 N N . LEU B 1 213 ? 76.137 38.228 63.750 1.00 29.15 1761 LEU B N 1
ATOM 3962 C CA . LEU B 1 213 ? 74.877 38.740 63.214 1.00 30.97 1761 LEU B CA 1
ATOM 3963 C C . LEU B 1 213 ? 74.883 38.973 61.709 1.00 31.36 1761 LEU B C 1
ATOM 3964 O O . LEU B 1 213 ? 75.894 39.373 61.134 1.00 34.64 1761 LEU B O 1
ATOM 3969 N N . LEU B 1 214 ? 73.747 38.700 61.069 1.00 28.50 1762 LEU B N 1
ATOM 3970 C CA . LEU B 1 214 ? 73.620 38.966 59.641 1.00 30.10 1762 LEU B CA 1
ATOM 3971 C C . LEU B 1 214 ? 72.304 39.701 59.417 1.00 27.30 1762 LEU B C 1
ATOM 3972 O O . LEU B 1 214 ? 71.253 39.253 59.871 1.00 30.88 1762 LEU B O 1
ATOM 3977 N N . VAL B 1 215 ? 72.370 40.834 58.732 1.00 28.56 1763 VAL B N 1
ATOM 3978 C CA . VAL B 1 215 ? 71.162 41.601 58.433 1.00 27.12 1763 VAL B CA 1
ATOM 3979 C C . VAL B 1 215 ? 70.754 41.274 57.008 1.00 28.12 1763 VAL B C 1
ATOM 3980 O O . VAL B 1 215 ? 71.497 41.544 56.068 1.00 29.94 1763 VAL B O 1
ATOM 3984 N N . LEU B 1 216 ? 69.594 40.638 56.866 1.00 27.40 1764 LEU B N 1
ATOM 3985 C CA . LEU B 1 216 ? 69.056 40.282 55.558 1.00 31.44 1764 LEU B CA 1
ATOM 3986 C C . LEU B 1 216 ? 67.687 40.931 55.379 1.00 31.66 1764 LEU B C 1
ATOM 3987 O O . LEU B 1 216 ? 67.172 41.577 56.290 1.00 28.16 1764 LEU B O 1
ATOM 3992 N N . ASP B 1 217 ? 67.101 40.741 54.199 1.00 32.44 1765 ASP B N 1
ATOM 3993 C CA . ASP B 1 217 ? 65.795 41.301 53.885 1.00 33.18 1765 ASP B CA 1
ATOM 3994 C C . ASP B 1 217 ? 65.857 42.837 53.832 1.00 29.88 1765 ASP B C 1
ATOM 3995 O O . ASP B 1 217 ? 64.990 43.528 54.368 1.00 30.73 1765 ASP B O 1
ATOM 4000 N N . LEU B 1 218 ? 66.902 43.362 53.197 1.00 30.90 1766 LEU B N 1
ATOM 4001 C CA . LEU B 1 218 ? 67.049 44.801 53.048 1.00 28.25 1766 LEU B CA 1
ATOM 4002 C C . LEU B 1 218 ? 66.008 45.193 52.020 1.00 29.79 1766 LEU B C 1
ATOM 4003 O O . LEU B 1 218 ? 66.017 44.681 50.891 1.00 26.95 1766 LEU B O 1
ATOM 4008 N N . GLN B 1 219 ? 65.111 46.098 52.405 1.00 29.07 1767 GLN B N 1
ATOM 4009 C CA . GLN B 1 219 ? 64.027 46.501 51.524 1.00 25.45 1767 GLN B CA 1
ATOM 4010 C C . GLN B 1 219 ? 63.449 47.859 51.923 1.00 32.79 1767 GLN B C 1
ATOM 4011 O O . GLN B 1 219 ? 63.441 48.223 53.106 1.00 23.61 1767 GLN B O 1
ATOM 4017 N N . GLY B 1 220 ? 62.934 48.574 50.924 1.00 31.77 1768 GLY B N 1
ATOM 4018 C CA . GLY B 1 220 ? 62.345 49.886 51.140 1.00 32.32 1768 GLY B CA 1
ATOM 4019 C C . GLY B 1 220 ? 62.264 50.671 49.841 1.00 35.77 1768 GLY B C 1
ATOM 4020 O O . GLY B 1 220 ? 62.015 50.106 48.768 1.00 39.34 1768 GLY B O 1
ATOM 4021 N N . VAL B 1 221 ? 62.459 51.981 49.938 1.00 37.59 1769 VAL B N 1
ATOM 4022 C CA . VAL B 1 221 ? 62.439 52.855 48.775 1.00 34.24 1769 VAL B CA 1
ATOM 4023 C C . VAL B 1 221 ? 63.776 53.574 48.757 1.00 35.96 1769 VAL B C 1
ATOM 4024 O O . VAL B 1 221 ? 64.087 54.302 49.687 1.00 37.17 1769 VAL B O 1
ATOM 4028 N N . GLY B 1 222 ? 64.576 53.352 47.716 1.00 36.22 1770 GLY B N 1
ATOM 4029 C CA . GLY B 1 222 ? 65.876 53.996 47.645 1.00 38.33 1770 GLY B CA 1
ATOM 4030 C C . GLY B 1 222 ? 66.762 53.634 48.835 1.00 43.80 1770 GLY B C 1
ATOM 4031 O O . GLY B 1 222 ? 66.926 52.456 49.159 1.00 43.62 1770 GLY B O 1
ATOM 4032 N N . GLU B 1 223 ? 67.326 54.650 49.482 1.00 43.81 1771 GLU B N 1
ATOM 4033 C CA . GLU B 1 223 ? 68.199 54.469 50.640 1.00 43.77 1771 GLU B CA 1
ATOM 4034 C C . GLU B 1 223 ? 67.442 54.176 51.932 1.00 40.47 1771 GLU B C 1
ATOM 4035 O O . GLU B 1 223 ? 68.016 53.636 52.870 1.00 37.21 1771 GLU B O 1
ATOM 4041 N N . ASN B 1 224 ? 66.166 54.555 51.984 1.00 40.58 1772 ASN B N 1
ATOM 4042 C CA . ASN B 1 224 ? 65.357 54.370 53.185 1.00 37.05 1772 ASN B CA 1
ATOM 4043 C C . ASN B 1 224 ? 64.726 52.993 53.292 1.00 34.18 1772 ASN B C 1
ATOM 4044 O O . ASN B 1 224 ? 63.808 52.646 52.547 1.00 33.18 1772 ASN B O 1
ATOM 4049 N N . LEU B 1 225 ? 65.224 52.222 54.252 1.00 27.84 1773 LEU B N 1
ATOM 4050 C CA . LEU B 1 225 ? 64.773 50.855 54.460 1.00 30.57 1773 LEU B CA 1
ATOM 4051 C C . LEU B 1 225 ? 63.918 50.655 55.699 1.00 28.86 1773 LEU B C 1
ATOM 4052 O O . LEU B 1 225 ? 63.895 51.485 56.605 1.00 31.66 1773 LEU B O 1
ATOM 4057 N N . THR B 1 226 ? 63.230 49.523 55.742 1.00 30.29 1774 THR B N 1
ATOM 4058 C CA . THR B 1 226 ? 62.406 49.189 56.885 1.00 30.18 1774 THR B CA 1
ATOM 4059 C C . THR B 1 226 ? 62.202 47.681 56.925 1.00 28.73 1774 THR B C 1
ATOM 4060 O O . THR B 1 226 ? 62.410 46.992 55.926 1.00 27.93 1774 THR B O 1
ATOM 4064 N N . ASP B 1 227 ? 61.812 47.187 58.090 1.00 26.94 1775 ASP B N 1
ATOM 4065 C CA . ASP B 1 227 ? 61.537 45.775 58.302 1.00 28.89 1775 ASP B CA 1
ATOM 4066 C C . ASP B 1 227 ? 62.640 44.773 57.920 1.00 26.96 1775 ASP B C 1
ATOM 4067 O O . ASP B 1 227 ? 62.395 43.787 57.221 1.00 28.22 1775 ASP B O 1
ATOM 4072 N N . PRO B 1 228 ? 63.873 45.015 58.369 1.00 30.73 1776 PRO B N 1
ATOM 4073 C CA . PRO B 1 228 ? 64.957 44.077 58.042 1.00 31.48 1776 PRO B CA 1
ATOM 4074 C C . PRO B 1 228 ? 64.905 42.854 58.971 1.00 31.80 1776 PRO B C 1
ATOM 4075 O O . PRO B 1 228 ? 64.133 42.837 59.932 1.00 31.77 1776 PRO B O 1
ATOM 4079 N N . SER B 1 229 ? 65.722 41.837 58.680 1.00 30.80 1777 SER B N 1
ATOM 4080 C CA . SER B 1 229 ? 65.796 40.653 59.531 1.00 31.00 1777 SER B CA 1
ATOM 4081 C C . SER B 1 229 ? 67.207 40.602 60.107 1.00 31.28 1777 SER B C 1
ATOM 4082 O O . SER B 1 229 ? 68.178 40.420 59.376 1.00 31.93 1777 SER B O 1
ATOM 4085 N N . VAL B 1 230 ? 67.311 40.797 61.419 1.00 31.71 1778 VAL B N 1
ATOM 4086 C CA . VAL B 1 230 ? 68.587 40.753 62.114 1.00 30.58 1778 VAL B CA 1
ATOM 4087 C C . VAL B 1 230 ? 68.657 39.325 62.644 1.00 31.33 1778 VAL B C 1
ATOM 4088 O O . VAL B 1 230 ? 67.921 38.935 63.557 1.00 33.62 1778 VAL B O 1
ATOM 4092 N N . ILE B 1 231 ? 69.556 38.556 62.043 1.00 31.28 1779 ILE B N 1
ATOM 4093 C CA . ILE B 1 231 ? 69.720 37.141 62.336 1.00 29.40 1779 ILE B CA 1
ATOM 4094 C C . ILE B 1 231 ? 70.912 36.818 63.216 1.00 29.86 1779 ILE B C 1
ATOM 4095 O O . ILE B 1 231 ? 72.021 37.297 62.994 1.00 29.54 1779 ILE B O 1
ATOM 4100 N N . LYS B 1 232 ? 70.639 36.019 64.237 1.00 30.96 1780 LYS B N 1
ATOM 4101 C CA . LYS B 1 232 ? 71.647 35.552 65.171 1.00 39.16 1780 LYS B CA 1
ATOM 4102 C C . LYS B 1 232 ? 72.182 34.330 64.425 1.00 39.91 1780 LYS B C 1
ATOM 4103 O O . LYS B 1 232 ? 71.606 33.244 64.496 1.00 3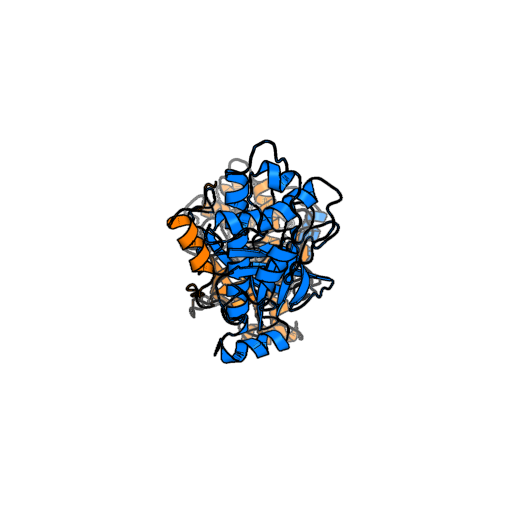8.18 1780 LYS B O 1
ATOM 4109 N N . ALA B 1 233 ? 73.269 34.532 63.695 1.00 45.04 1781 ALA B N 1
ATOM 4110 C CA . ALA B 1 233 ? 73.878 33.490 62.873 1.00 53.76 1781 ALA B CA 1
ATOM 4111 C C . ALA B 1 233 ? 74.079 32.100 63.471 1.00 55.60 1781 ALA B C 1
ATOM 4112 O O . ALA B 1 233 ? 74.014 31.113 62.740 1.00 57.55 1781 ALA B O 1
ATOM 4114 N N . GLU B 1 234 ? 74.305 32.005 64.778 1.00 58.07 1782 GLU B N 1
ATOM 4115 C CA . GLU B 1 234 ? 74.563 30.703 65.391 1.00 61.92 1782 GLU B CA 1
ATOM 4116 C C . GLU B 1 234 ? 73.470 30.113 66.281 1.00 65.30 1782 GLU B C 1
ATOM 4117 O O . GLU B 1 234 ? 73.563 28.954 66.691 1.00 64.19 1782 GLU B O 1
ATOM 4123 N N . GLU B 1 235 ? 72.441 30.895 66.588 1.00 68.57 1783 GLU B N 1
ATOM 4124 C CA . GLU B 1 235 ? 71.358 30.402 67.436 1.00 70.79 1783 GLU B CA 1
ATOM 4125 C C . GLU B 1 235 ? 70.693 29.167 66.828 1.00 71.81 1783 GLU B C 1
ATOM 4126 O O . GLU B 1 235 ? 70.727 28.970 65.612 1.00 72.14 1783 GLU B O 1
ATOM 4132 N N . LYS B 1 236 ? 70.100 28.332 67.677 1.00 72.61 1784 LYS B N 1
ATOM 4133 C CA . LYS B 1 236 ? 69.432 27.119 67.209 1.00 72.99 1784 LYS B CA 1
ATOM 4134 C C . LYS B 1 236 ? 68.022 27.002 67.775 1.00 72.31 1784 LYS B C 1
ATOM 4135 O O . LYS B 1 236 ? 67.237 26.165 67.335 1.00 71.90 1784 LYS B O 1
ATOM 4141 N N . ARG B 1 237 ? 67.712 27.841 68.757 1.00 74.88 1785 ARG B N 1
ATOM 4142 C CA . ARG B 1 237 ? 66.396 27.831 69.390 1.00 76.85 1785 ARG B CA 1
ATOM 4143 C C . ARG B 1 237 ? 65.271 28.114 68.399 1.00 77.81 1785 ARG B C 1
ATOM 4144 O O . ARG B 1 237 ? 65.427 28.912 67.470 1.00 77.14 1785 ARG B O 1
ATOM 4152 N N . SER B 1 238 ? 64.140 27.449 68.613 1.00 78.52 1786 SER B N 1
ATOM 4153 C CA . SER B 1 238 ? 62.967 27.593 67.758 1.00 80.08 1786 SER B CA 1
ATOM 4154 C C . SER B 1 238 ? 62.783 29.001 67.201 1.00 79.53 1786 SER B C 1
ATOM 4155 O O . SER B 1 238 ? 63.056 29.261 66.026 1.00 81.17 1786 SER B O 1
ATOM 4158 N N . CYS B 1 239 ? 62.329 29.906 68.061 1.00 78.05 1787 CYS B N 1
ATOM 4159 C CA . CYS B 1 239 ? 62.077 31.282 67.666 1.00 75.39 1787 CYS B CA 1
ATOM 4160 C C . CYS B 1 239 ? 63.039 32.295 68.286 1.00 71.77 1787 CYS B C 1
ATOM 4161 O O . CYS B 1 239 ? 62.614 33.315 68.832 1.00 70.24 1787 CYS B O 1
ATOM 4164 N N . ASP B 1 240 ? 64.336 32.012 68.201 1.00 67.72 1788 ASP B N 1
ATOM 4165 C CA . ASP B 1 240 ? 65.350 32.916 68.737 1.00 63.52 1788 ASP B CA 1
ATOM 4166 C C . ASP B 1 240 ? 66.417 33.261 67.699 1.00 59.75 1788 ASP B C 1
ATOM 4167 O O . ASP B 1 240 ? 67.425 33.889 68.019 1.00 55.97 1788 ASP B O 1
ATOM 4172 N N . MET B 1 241 ? 66.184 32.864 66.452 1.00 56.57 1789 MET B N 1
ATOM 4173 C CA . MET B 1 241 ? 67.148 33.115 65.388 1.00 54.06 1789 MET B CA 1
ATOM 4174 C C . MET B 1 241 ? 67.144 34.548 64.877 1.00 51.28 1789 MET B C 1
ATOM 4175 O O . MET B 1 241 ? 68.200 35.107 64.567 1.00 48.79 1789 MET B O 1
ATOM 4180 N N . VAL B 1 242 ? 65.955 35.136 64.790 1.00 47.53 1790 VAL B N 1
ATOM 4181 C CA . VAL B 1 242 ? 65.808 36.497 64.284 1.00 45.51 1790 VAL B CA 1
ATOM 4182 C C . VAL B 1 242 ? 65.325 37.418 65.405 1.00 41.81 1790 VAL B C 1
ATOM 4183 O O . VAL B 1 242 ? 64.470 37.038 66.205 1.00 43.86 1790 VAL B O 1
ATOM 4187 N N . PHE B 1 243 ? 65.883 38.621 65.475 1.00 39.19 1791 PHE B N 1
ATOM 4188 C CA . PHE B 1 243 ? 65.494 39.569 66.512 1.00 37.57 1791 PHE B CA 1
ATOM 4189 C C . PHE B 1 243 ? 63.986 39.766 66.516 1.00 37.61 1791 PHE B C 1
ATOM 4190 O O . PHE B 1 243 ? 63.367 39.792 67.568 1.00 39.75 1791 PHE B O 1
ATOM 4198 N N . GLY B 1 244 ? 63.402 39.899 65.332 1.00 39.65 1792 GLY B N 1
ATOM 4199 C CA . GLY B 1 244 ? 61.963 40.067 65.232 1.00 44.09 1792 GLY B CA 1
ATOM 4200 C C . GLY B 1 244 ? 61.329 38.897 64.496 1.00 44.15 1792 GLY B C 1
ATOM 4201 O O . GLY B 1 244 ? 62.024 38.168 63.791 1.00 45.37 1792 GLY B O 1
ATOM 4202 N N . PRO B 1 245 ? 60.010 38.691 64.634 1.00 45.11 1793 PRO B N 1
ATOM 4203 C CA . PRO B 1 245 ? 59.322 37.585 63.960 1.00 50.47 1793 PRO B CA 1
ATOM 4204 C C . PRO B 1 245 ? 59.542 37.551 62.445 1.00 52.57 1793 PRO B C 1
ATOM 4205 O O . PRO B 1 245 ? 59.121 38.456 61.720 1.00 52.69 1793 PRO B O 1
ATOM 4209 N N . ALA B 1 246 ? 60.215 36.504 61.980 1.00 54.13 1794 ALA B N 1
ATOM 4210 C CA . ALA B 1 246 ? 60.491 36.327 60.554 1.00 57.47 1794 ALA B CA 1
ATOM 4211 C C . ALA B 1 246 ? 60.621 34.847 60.225 1.00 60.19 1794 ALA B C 1
ATOM 4212 O O . ALA B 1 246 ? 61.055 34.055 61.061 1.00 60.34 1794 ALA B O 1
ATOM 4214 N N . ASN B 1 247 ? 60.244 34.479 59.004 1.00 62.91 1795 ASN B N 1
ATOM 4215 C CA . ASN B 1 247 ? 60.324 33.094 58.551 1.00 63.34 1795 ASN B CA 1
ATOM 4216 C C . ASN B 1 247 ? 61.593 32.943 57.724 1.00 63.80 1795 ASN B C 1
ATOM 4217 O O . ASN B 1 247 ? 61.653 33.406 56.581 1.00 63.02 1795 ASN B O 1
ATOM 4222 N N . LEU B 1 248 ? 62.611 32.311 58.297 1.00 62.17 1796 LEU B N 1
ATOM 4223 C CA . LEU B 1 248 ? 63.863 32.126 57.578 1.00 61.64 1796 LEU B CA 1
ATOM 4224 C C . LEU B 1 248 ? 63.800 30.899 56.681 1.00 62.46 1796 LEU B C 1
ATOM 4225 O O . LEU B 1 248 ? 63.195 29.888 57.036 1.00 59.54 1796 LEU B O 1
ATOM 4230 N N . GLY B 1 249 ? 64.412 31.002 55.506 1.00 63.00 1797 GLY B N 1
ATOM 4231 C CA . GLY B 1 249 ? 64.418 29.884 54.583 1.00 64.83 1797 GLY B CA 1
ATOM 4232 C C . GLY B 1 249 ? 65.286 28.757 55.106 1.00 66.83 1797 GLY B C 1
ATOM 4233 O O . GLY B 1 249 ? 65.789 28.817 56.232 1.00 65.71 1797 GLY B O 1
ATOM 4234 N N . GLU B 1 250 ? 65.456 27.720 54.290 1.00 68.41 1798 GLU B N 1
ATOM 4235 C CA . GLU B 1 250 ? 66.274 26.574 54.665 1.00 69.00 1798 GLU B CA 1
ATOM 4236 C C . GLU B 1 250 ? 67.748 26.965 54.756 1.00 66.90 1798 GLU B C 1
ATOM 4237 O O . GLU B 1 250 ? 68.431 27.113 53.743 1.00 67.40 1798 GLU B O 1
ATOM 4243 N N . ASP B 1 251 ? 68.231 27.130 55.983 1.00 64.73 1799 ASP B N 1
ATOM 4244 C CA . ASP B 1 251 ? 69.622 27.501 56.223 1.00 63.72 1799 ASP B CA 1
ATOM 4245 C C . ASP B 1 251 ? 70.014 28.756 55.433 1.00 61.08 1799 ASP B C 1
ATOM 4246 O O . ASP B 1 251 ? 70.859 28.703 54.537 1.00 59.00 1799 ASP B O 1
ATOM 4251 N N . ALA B 1 252 ? 69.415 29.886 55.799 1.00 57.57 1800 ALA B N 1
ATOM 4252 C CA . ALA B 1 252 ? 69.653 31.154 55.121 1.00 52.55 1800 ALA B CA 1
ATOM 4253 C C . ALA B 1 252 ? 71.087 31.665 55.167 1.00 48.13 1800 ALA B C 1
ATOM 4254 O O . ALA B 1 252 ? 71.585 32.175 54.167 1.00 43.26 1800 ALA B O 1
ATOM 4256 N N . ILE B 1 253 ? 71.754 31.547 56.314 1.00 46.60 1801 ILE B N 1
ATOM 4257 C CA . ILE B 1 253 ? 73.135 32.023 56.392 1.00 47.85 1801 ILE B CA 1
ATOM 4258 C C . ILE B 1 253 ? 74.009 31.210 55.445 1.00 48.65 1801 ILE B C 1
ATOM 4259 O O . ILE B 1 253 ? 74.920 31.750 54.817 1.00 48.06 1801 ILE B O 1
ATOM 4264 N N . LYS B 1 254 ? 73.718 29.916 55.336 1.00 50.18 1802 LYS B N 1
ATOM 4265 C CA . LYS B 1 254 ? 74.474 29.043 54.444 1.00 52.78 1802 LYS B CA 1
ATOM 4266 C C . LYS B 1 254 ? 74.272 29.535 53.023 1.00 50.13 1802 LYS B C 1
ATOM 4267 O O . LYS B 1 254 ? 75.234 29.773 52.302 1.00 51.93 1802 LYS B O 1
ATOM 4273 N N . ASN B 1 255 ? 73.010 29.686 52.627 1.00 49.56 1803 ASN B N 1
ATOM 4274 C CA . ASN B 1 255 ? 72.684 30.152 51.285 1.00 47.53 1803 ASN B CA 1
ATOM 4275 C C . ASN B 1 255 ? 73.366 31.483 50.997 1.00 42.98 1803 ASN B C 1
ATOM 4276 O O . ASN B 1 255 ? 73.992 31.649 49.954 1.00 43.48 1803 ASN B O 1
ATOM 4281 N N . PHE B 1 256 ? 73.254 32.427 51.928 1.00 42.76 1804 PHE B N 1
ATOM 4282 C CA . PHE B 1 256 ? 73.851 33.747 51.742 1.00 39.28 1804 PHE B CA 1
ATOM 4283 C C . PHE B 1 256 ? 75.344 33.674 51.472 1.00 39.06 1804 PHE B C 1
ATOM 4284 O O . PHE B 1 256 ? 75.837 34.263 50.512 1.00 38.48 1804 PHE B O 1
ATOM 4292 N N . ARG B 1 257 ? 76.069 32.961 52.328 1.00 41.66 1805 ARG B N 1
ATOM 4293 C CA . ARG B 1 257 ? 77.510 32.823 52.145 1.00 45.45 1805 ARG B CA 1
ATOM 4294 C C . ARG B 1 257 ? 77.811 32.218 50.773 1.00 42.53 1805 ARG B C 1
ATOM 4295 O O . ARG B 1 257 ? 78.755 32.620 50.105 1.00 39.41 1805 ARG B O 1
ATOM 4303 N N . ALA B 1 258 ? 76.985 31.266 50.351 1.00 44.49 1806 ALA B N 1
ATOM 4304 C CA . ALA B 1 258 ? 77.176 30.597 49.073 1.00 46.86 1806 ALA B CA 1
ATOM 4305 C C . ALA B 1 258 ? 76.721 31.381 47.838 1.00 48.38 1806 ALA B C 1
ATOM 4306 O O . ALA B 1 258 ? 77.345 31.272 46.787 1.00 47.36 1806 ALA B O 1
ATOM 4308 N N . LYS B 1 259 ? 75.666 32.188 47.964 1.00 45.46 1807 LYS B N 1
ATOM 4309 C CA . LYS B 1 259 ? 75.148 32.910 46.805 1.00 47.67 1807 LYS B CA 1
ATOM 4310 C C . LYS B 1 259 ? 75.499 34.384 46.655 1.00 46.71 1807 LYS B C 1
ATOM 4311 O O . LYS B 1 259 ? 75.405 34.924 45.555 1.00 47.58 1807 LYS B O 1
ATOM 4317 N N . HIS B 1 260 ? 75.910 35.038 47.736 1.00 46.35 1808 HIS B N 1
ATOM 4318 C CA . HIS B 1 260 ? 76.282 36.447 47.666 1.00 44.34 1808 HIS B CA 1
ATOM 4319 C C . HIS B 1 260 ? 77.494 36.660 46.749 1.00 48.65 1808 HIS B C 1
ATOM 4320 O O . HIS B 1 260 ? 78.443 35.870 46.761 1.00 41.29 1808 HIS B O 1
ATOM 4327 N N . HIS B 1 261 ? 77.447 37.719 45.943 1.00 45.78 1809 HIS B N 1
ATOM 4328 C CA . HIS B 1 261 ? 78.552 38.049 45.044 1.00 47.30 1809 HIS B CA 1
ATOM 4329 C C . HIS B 1 261 ? 79.076 39.424 45.427 1.00 48.02 1809 HIS B C 1
ATOM 4330 O O . HIS B 1 261 ? 78.331 40.404 45.383 1.00 50.13 1809 HIS B O 1
ATOM 4337 N N . CYS B 1 262 ? 80.349 39.508 45.803 1.00 45.55 1810 CYS B N 1
ATOM 4338 C CA . CYS B 1 262 ? 80.920 40.790 46.188 1.00 45.98 1810 CYS B CA 1
ATOM 4339 C C . CYS B 1 262 ? 81.005 41.750 45.004 1.00 49.60 1810 CYS B C 1
ATOM 4340 O O . CYS B 1 262 ? 81.196 41.332 43.860 1.00 48.76 1810 CYS B O 1
ATOM 4343 N N . ASN B 1 263 ? 80.849 43.040 45.296 1.00 49.51 1811 ASN B N 1
ATOM 4344 C CA . ASN B 1 263 ? 80.879 44.077 44.283 1.00 49.55 1811 ASN B CA 1
ATOM 4345 C C . ASN B 1 263 ? 81.933 45.138 44.577 1.00 50.78 1811 ASN B C 1
ATOM 4346 O O . ASN B 1 263 ? 82.742 44.986 45.492 1.00 47.60 1811 ASN B O 1
ATOM 4351 N N . SER B 1 264 ? 81.899 46.218 43.798 1.00 51.43 1812 SER B N 1
ATOM 4352 C CA . SER B 1 264 ? 82.842 47.319 43.934 1.00 52.86 1812 SER B CA 1
ATOM 4353 C C . SER B 1 264 ? 82.802 47.970 45.310 1.00 53.71 1812 SER B C 1
ATOM 4354 O O . SER B 1 264 ? 83.786 48.574 45.740 1.00 56.09 1812 SER B O 1
ATOM 4357 N N . CYS B 1 265 ? 81.673 47.861 46.002 1.00 51.35 1813 CYS B N 1
ATOM 4358 C CA . CYS B 1 265 ? 81.579 48.455 47.336 1.00 52.31 1813 CYS B CA 1
ATOM 4359 C C . CYS B 1 265 ? 82.198 47.509 48.365 1.00 49.07 1813 CYS B C 1
ATOM 4360 O O . CYS B 1 265 ? 82.885 47.945 49.287 1.00 49.54 1813 CYS B O 1
ATOM 4363 N N . CYS B 1 266 ? 81.945 46.215 48.209 1.00 49.55 1814 CYS B N 1
ATOM 4364 C CA . CYS B 1 266 ? 82.519 45.224 49.110 1.00 48.80 1814 CYS B CA 1
ATOM 4365 C C . CYS B 1 266 ? 84.037 45.395 49.134 1.00 51.51 1814 CYS B C 1
ATOM 4366 O O . CYS B 1 266 ? 84.659 45.411 50.201 1.00 50.70 1814 CYS B O 1
ATOM 4369 N N . ARG B 1 267 ? 84.630 45.528 47.950 1.00 52.37 1815 ARG B N 1
ATOM 4370 C CA . ARG B 1 267 ? 86.073 45.704 47.852 1.00 53.33 1815 ARG B CA 1
ATOM 4371 C C . ARG B 1 267 ? 86.460 47.069 48.403 1.00 52.29 1815 ARG B C 1
ATOM 4372 O O . ARG B 1 267 ? 87.496 47.213 49.046 1.00 50.19 1815 ARG B O 1
ATOM 4380 N N . LYS B 1 268 ? 85.620 48.071 48.167 1.00 53.75 1816 LYS B N 1
ATOM 4381 C CA . LYS B 1 268 ? 85.896 49.400 48.696 1.00 52.44 1816 LYS B CA 1
ATOM 4382 C C . LYS B 1 268 ? 85.923 49.355 50.231 1.00 51.91 1816 LYS B C 1
ATOM 4383 O O . LYS B 1 268 ? 86.596 50.162 50.870 1.00 52.16 1816 LYS B O 1
ATOM 4389 N N . LEU B 1 269 ? 85.191 48.407 50.811 1.00 50.38 1817 LEU B N 1
ATOM 4390 C CA . LEU B 1 269 ? 85.140 48.239 52.262 1.00 50.83 1817 LEU B CA 1
ATOM 4391 C C . LEU B 1 269 ? 86.150 47.193 52.749 1.00 51.67 1817 LEU B C 1
ATOM 4392 O O . LEU B 1 269 ? 86.188 46.880 53.937 1.00 50.64 1817 LEU B O 1
ATOM 4397 N N . LYS B 1 270 ? 86.937 46.640 51.827 1.00 53.59 1818 LYS B N 1
ATOM 4398 C CA . LYS B 1 270 ? 87.962 45.646 52.154 1.00 55.10 1818 LYS B CA 1
ATOM 4399 C C . LYS B 1 270 ? 87.415 44.338 52.719 1.00 55.60 1818 LYS B C 1
ATOM 4400 O O . LYS B 1 270 ? 88.128 43.609 53.413 1.00 56.39 1818 LYS B O 1
ATOM 4406 N N . LEU B 1 271 ? 86.162 44.024 52.431 1.00 55.18 1819 LEU B N 1
ATOM 4407 C CA . LEU B 1 271 ? 85.576 42.797 52.962 1.00 54.29 1819 LEU B CA 1
ATOM 4408 C C . LEU B 1 271 ? 86.106 41.530 52.292 1.00 54.81 1819 LEU B C 1
ATOM 4409 O O . LEU B 1 271 ? 86.346 41.507 51.083 1.00 53.63 1819 LEU B O 1
ATOM 4414 N N . PRO B 1 272 ? 86.315 40.462 53.082 1.00 54.29 1820 PRO B N 1
ATOM 4415 C CA . PRO B 1 272 ? 86.812 39.189 52.552 1.00 54.23 1820 PRO B CA 1
ATOM 4416 C C . PRO B 1 272 ? 85.641 38.340 52.060 1.00 54.19 1820 PRO B C 1
ATOM 4417 O O . PRO B 1 272 ? 84.506 38.537 52.490 1.00 51.66 1820 PRO B O 1
ATOM 4421 N N . ASP B 1 273 ? 85.921 37.392 51.172 1.00 53.38 1821 ASP B N 1
ATOM 4422 C CA . ASP B 1 273 ? 84.887 36.533 50.597 1.00 54.06 1821 ASP B CA 1
ATOM 4423 C C . ASP B 1 273 ? 84.228 35.590 51.596 1.00 53.06 1821 ASP B C 1
ATOM 4424 O O . ASP B 1 273 ? 84.901 34.936 52.385 1.00 50.57 1821 ASP B O 1
ATOM 4429 N N . LEU B 1 274 ? 82.904 35.505 51.531 1.00 53.74 1822 LEU B N 1
ATOM 4430 C CA . LEU B 1 274 ? 82.141 34.653 52.433 1.00 55.62 1822 LEU B CA 1
ATOM 4431 C C . LEU B 1 274 ? 82.461 33.172 52.269 1.00 55.78 1822 LEU B C 1
ATOM 4432 O O . LEU B 1 274 ? 82.526 32.431 53.246 1.00 57.32 1822 LEU B O 1
ATOM 4437 N N . LYS B 1 275 ? 82.670 32.749 51.029 1.00 57.74 1823 LYS B N 1
ATOM 4438 C CA . LYS B 1 275 ? 82.967 31.354 50.730 1.00 59.07 1823 LYS B CA 1
ATOM 4439 C C . LYS B 1 275 ? 84.247 30.828 51.371 1.00 62.22 1823 LYS B C 1
ATOM 4440 O O . LYS B 1 275 ? 84.470 29.615 51.399 1.00 60.33 1823 LYS B O 1
ATOM 4446 N N . ARG B 1 276 ? 85.087 31.726 51.882 1.00 64.67 1824 ARG B N 1
ATOM 4447 C CA . ARG B 1 276 ? 86.327 31.307 52.530 1.00 66.55 1824 ARG B CA 1
ATOM 4448 C C . ARG B 1 276 ? 85.990 30.414 53.715 1.00 67.50 1824 ARG B C 1
ATOM 4449 O O . ARG B 1 276 ? 84.822 30.246 54.067 1.00 68.33 1824 ARG B O 1
ATOM 4457 N N . ASN B 1 277 ? 87.012 29.842 54.337 1.00 67.95 1825 ASN B N 1
ATOM 4458 C CA . ASN B 1 277 ? 86.787 28.959 55.474 1.00 68.64 1825 ASN B CA 1
ATOM 4459 C C . ASN B 1 277 ? 86.615 29.749 56.770 1.00 66.43 1825 ASN B C 1
ATOM 4460 O O . ASN B 1 277 ? 87.153 30.848 56.914 1.00 66.63 1825 ASN B O 1
ATOM 4465 N N . ASP B 1 278 ? 85.858 29.186 57.707 1.00 65.97 1826 ASP B N 1
ATOM 4466 C CA . ASP B 1 278 ? 85.610 29.838 58.990 1.00 66.05 1826 ASP B CA 1
ATOM 4467 C C . ASP B 1 278 ? 86.817 29.749 59.916 1.00 64.36 1826 ASP B C 1
ATOM 4468 O O . ASP B 1 278 ? 87.108 30.677 60.671 1.00 63.62 1826 ASP B O 1
ATOM 4473 N N . TYR B 1 279 ? 87.525 28.629 59.839 1.00 64.71 1827 TYR B N 1
ATOM 4474 C CA . TYR B 1 279 ? 88.669 28.385 60.703 1.00 64.31 1827 TYR B CA 1
ATOM 4475 C C . TYR B 1 279 ? 90.008 28.516 59.998 1.00 64.91 1827 TYR B C 1
ATOM 4476 O O . TYR B 1 279 ? 90.982 28.995 60.582 1.00 64.14 1827 TYR B O 1
ATOM 4485 N N . THR B 1 280 ? 90.054 28.079 58.745 1.00 67.43 1828 THR B N 1
ATOM 4486 C CA . THR B 1 280 ? 91.282 28.146 57.959 1.00 70.64 1828 THR B CA 1
ATOM 4487 C C . THR B 1 280 ? 91.355 29.467 57.201 1.00 70.89 1828 THR B C 1
ATOM 4488 O O . THR B 1 280 ? 90.929 30.478 57.800 1.00 71.98 1828 THR B O 1
#

B-factor: mean 47.69, std 14.33, range [20.24, 95.08]

Radius of gyration: 33.39 Å; Cα contacts (8 Å, |Δi|>4): 1106; chains: 2; bounding box: 75×94×59 Å

GO terms:
  GO:0004672 protein kinase activity (F, IDA)
  GO:0005385 zinc ion transmembrane transporter activity (F, IDA)
  GO:0005634 nucleus (C, IDA)
  GO:0031410 cytoplasmic vesicle (C, IDA)
  GO:1903830 magnesium ion transmembrane transport (P, IDA)
  GO:0051289 protein homotetramerization (P, IDA)
  GO:0006829 zinc ion transport (P, IDA)
  GO:0030659 cytoplasmic vesicle membrane (C, EXP)
  GO:0106310 protein serine kinase activity (F, EXP)
  GO:0010961 intracellular magnesium ion homeostasis (P, IMP)
  GO:0005515 protein binding (F, IPI)
  GO:0016301 kinase activity (F, IDA)
  GO:0005262 calcium channel activity (F, IDA)
  GO:0001726 ruffle (C, IDA)
  GO:0005886 plasma membrane (C, IDA)
  GO:0003779 actin binding (F, IDA)
  GO:0016340 calcium-dependent cell-matrix adhesion (P, IDA)
  GO:0031032 actomyosin structure organization (P, IDA)
  GO:0046777 protein autophosphorylation (P, IDA)
  GO:0006468 protein phosphorylation (P, IDA)